Protein AF-0000000084686597 (afdb_homodimer)

Radius of gyration: 27.4 Å; Cα contacts (8 Å, |Δi|>4): 578; chains: 2; bounding box: 62×91×112 Å

Foldseek 3Di:
DPPPPPPPPPPPPPPPPPPPPLPDDDDPFQWHWQVPFDADPDPQAKEKEWEAALQDVVRLVLCVVVVVLVVPDDPRYHYYYFYAPPDDQSLLRRLLLVLCVVVVNNVVCVNVSSCCCHVVVDDQRDLQSSLVSCVVVVDHSVSSVCSSPDPVSVVSSVVSHVLCVSRVPPDPGWMDINSTIIGHCNSQVDSVSNSVVNVVVSVVVVVVD/DPPPPPPPPPPPPPPPPPPPPLPDDDDPFQWHWQVPFDADPDPQAKEKEWEAALQDVVRLVLCVVVVVLVVPDDPRYHYYYFYAPPDDQSLLRRLLLVLCVVVVNNVVCVNVSSCCCHVVVDDQRDLQSSLVSCVVVVDHSVSSVCSSPDPVSVVSSVVSHVLCVSRVPPDPRWMDINSTIIGHCNSQVDSVSNSVVNVVVSVVVVVVD

Sequence (418 aa):
MNKLLVLLSIFFISAGSSFAADVEFKEGVDYQLIKPAQPTDDSSRLEVLEIFWYGCPHCYHFEPTLDPWVASLPADVNFARLPAVFNEQWERHARAYFAADILGVLDESHGALFHAMHAEKAVINTVNQLANFYTKYGIDEALFKKTYHSFIVNTKVARAKDMVDRYGVTGVPAIVVEGKYLITGSMAKSYQNMLKIMDYLLAKERKTKMNKLLVLLSIFFISAGSSFAADVEFKEGVDYQLIKPAQPTDDSSRLEVLEIFWYGCPHCYHFEPTLDPWVASLPADVNFARLPAVFNEQWERHARAYFAADILGVLDESHGALFHAMHAEKAVINTVNQLANFYTKYGIDEALFKKTYHSFIVNTKVARAKDMVDRYGVTGVPAIVVEGKYLITGSMAKSYQNMLKIMDYLLAKERKTK

Organism: NCBI:txid1198232

Secondary structure (DSSP, 8-state):
--------------------------BTTTBEE-SSPPPPS-TTSEEEEEEE-TT-HHHHHHHHHHHHHHHT--TTEEEEEEE--SSHHHHHHHHHHHHHHHHT-HHHHHHHHHHHHHTS-----SHHHHHHHHGGGT--HHHHHHHHTSHHHHHHHHHHHHHHHHHT--BSSEEEETTTEEEEHHHHSSHHHHHHHHHHHHHHHHHH-/--------------------------BTTTBEE-SSPPPPS-TTSEEEEEEE-TT-HHHHHHHHHHHHHHHT--TTEEEEEEE--SSHHHHHHHHHHHHHHHHT-HHHHHHHHHHHHHTS-----SHHHHHHHHHTTT--HHHHHHHHTSHHHHHHHHHHHHHHHHHT--BSSEEEETTTEEEEHHHHSSHHHHHHHHHHHHHHHHHH-

Solvent-accessible surface area (backbone atoms only — not comparable to full-atom values): 23377 Å² total; per-residue (Å²): 134,82,81,76,77,76,77,76,75,77,78,77,75,74,74,71,73,71,64,69,71,75,80,76,81,43,79,78,54,42,30,34,75,26,80,69,61,42,84,64,96,51,85,90,38,44,40,37,35,39,33,30,46,76,84,37,66,64,36,52,66,36,42,80,64,45,53,62,54,60,73,64,52,55,91,55,48,44,76,50,78,41,51,42,49,52,49,70,68,37,36,54,52,33,30,48,52,47,29,28,50,74,72,69,44,33,86,75,39,53,66,49,52,32,41,38,43,65,76,65,59,44,86,67,83,43,72,67,44,46,22,57,60,42,39,82,72,74,38,50,47,68,58,43,51,51,43,40,68,27,69,68,34,51,51,50,54,52,48,33,42,51,50,43,60,60,56,64,63,57,41,55,37,26,37,33,41,56,37,33,36,35,32,39,40,49,40,29,43,41,71,68,43,39,52,51,51,51,53,50,51,52,53,55,48,55,72,72,99,135,84,81,78,80,76,76,77,76,77,78,76,76,74,75,71,73,72,67,68,72,74,79,78,81,43,80,78,55,42,30,35,75,26,78,70,61,40,83,63,95,50,85,91,38,45,42,38,34,39,33,32,46,76,84,37,66,64,37,51,67,37,43,78,64,44,50,62,53,59,73,65,53,55,90,54,49,44,74,49,77,43,51,44,48,51,48,70,68,37,36,54,53,32,30,49,51,48,29,28,50,76,73,69,44,32,86,75,40,54,67,48,53,32,41,38,42,66,77,66,59,44,85,67,83,43,71,67,46,47,22,56,59,42,40,81,73,73,38,50,47,67,59,43,51,51,43,40,68,26,70,68,34,52,52,51,52,54,47,33,42,50,48,42,58,62,54,63,64,56,42,55,38,24,38,32,42,55,37,35,35,35,32,41,39,49,40,30,41,41,71,69,44,40,52,51,51,50,51,51,50,52,52,54,47,55,71,74,98

Structure (mmCIF, N/CA/C/O backbone):
data_AF-0000000084686597-model_v1
#
loop_
_entity.id
_entity.type
_entity.pdbx_description
1 polymer 'Thiol:disulfide interchange protein'
#
loop_
_atom_site.group_PDB
_atom_site.id
_atom_site.type_symbol
_atom_site.label_atom_id
_atom_site.label_alt_id
_atom_site.label_comp_id
_atom_site.label_asym_id
_atom_site.label_entity_id
_atom_site.label_seq_id
_atom_site.pdbx_PDB_ins_code
_atom_site.Cartn_x
_atom_site.Cartn_y
_atom_site.Cartn_z
_atom_site.occupancy
_atom_site.B_iso_or_equiv
_atom_site.auth_seq_id
_atom_site.auth_comp_id
_atom_site.auth_asym_id
_atom_site.auth_atom_id
_atom_site.pdbx_PDB_model_num
ATOM 1 N N . MET A 1 1 ? 3.262 3.289 -87.188 1 33.69 1 MET A N 1
ATOM 2 C CA . MET A 1 1 ? 2.633 2.73 -86 1 33.69 1 MET A CA 1
ATOM 3 C C . MET A 1 1 ? 3.537 2.893 -84.75 1 33.69 1 MET A C 1
ATOM 5 O O . MET A 1 1 ? 4.539 2.191 -84.625 1 33.69 1 MET A O 1
ATOM 9 N N . ASN A 1 2 ? 3.752 4.156 -84.375 1 37.44 2 ASN A N 1
ATOM 10 C CA . ASN A 1 2 ? 4.547 4.637 -83.25 1 37.44 2 ASN A CA 1
ATOM 11 C C . ASN A 1 2 ? 4.07 4.043 -81.875 1 37.44 2 ASN A C 1
ATOM 13 O O . ASN A 1 2 ? 2.902 4.195 -81.562 1 37.44 2 ASN A O 1
ATOM 17 N N . LYS A 1 3 ? 4.645 2.889 -81.5 1 40.69 3 LYS A N 1
ATOM 18 C CA . LYS A 1 3 ? 4.48 2.215 -80.188 1 40.69 3 LYS A CA 1
ATOM 19 C C . LYS A 1 3 ? 4.668 3.188 -79.062 1 40.69 3 LYS A C 1
ATOM 21 O O . LYS A 1 3 ? 5.727 3.807 -78.875 1 40.69 3 LYS A O 1
ATOM 26 N N . LEU A 1 4 ? 3.6 3.859 -78.625 1 42.25 4 LEU A N 1
ATOM 27 C CA . LEU A 1 4 ? 3.527 4.656 -77.375 1 42.25 4 LEU A CA 1
ATOM 28 C C . LEU A 1 4 ? 3.932 3.824 -76.188 1 42.25 4 LEU A C 1
ATOM 30 O O . LEU A 1 4 ? 3.305 2.805 -75.875 1 42.25 4 LEU A O 1
ATOM 34 N N . LEU A 1 5 ? 5.172 3.816 -75.812 1 43.5 5 LEU A N 1
ATOM 35 C CA . LEU A 1 5 ? 5.699 3.262 -74.562 1 43.5 5 LEU A CA 1
ATOM 36 C C . LEU A 1 5 ? 5.016 3.891 -73.312 1 43.5 5 LEU A C 1
ATOM 38 O O . LEU A 1 5 ? 5.109 5.102 -73.125 1 43.5 5 LEU A O 1
ATOM 42 N N . VAL A 1 6 ? 3.83 3.455 -73 1 46.09 6 VAL A N 1
ATOM 43 C CA . VAL A 1 6 ? 3.195 3.855 -71.75 1 46.09 6 VAL A CA 1
ATOM 44 C C . VAL A 1 6 ? 4.117 3.531 -70.562 1 46.09 6 VAL A C 1
ATOM 46 O O . VAL A 1 6 ? 4.48 2.371 -70.375 1 46.09 6 VAL A O 1
ATOM 49 N N . LEU A 1 7 ? 4.953 4.465 -70.188 1 45.5 7 LEU A N 1
ATOM 50 C CA . LEU A 1 7 ? 5.715 4.387 -68.938 1 45.5 7 LEU A CA 1
ATOM 51 C C . LEU A 1 7 ? 4.785 4.258 -67.75 1 45.5 7 LEU A C 1
ATOM 53 O O . LEU A 1 7 ? 4.004 5.172 -67.5 1 45.5 7 LEU A O 1
ATOM 57 N N . LEU A 1 8 ? 4.289 3.07 -67.438 1 46 8 LEU A N 1
ATOM 58 C CA . LEU A 1 8 ? 3.607 2.805 -66.188 1 46 8 LEU A CA 1
ATOM 59 C C . LEU A 1 8 ? 4.488 3.186 -65 1 46 8 LEU A C 1
ATOM 61 O O . LEU A 1 8 ? 5.555 2.602 -64.812 1 46 8 LEU A O 1
ATOM 65 N N . SER A 1 9 ? 4.395 4.434 -64.562 1 48.34 9 SER A N 1
ATOM 66 C CA . SER A 1 9 ? 5.031 4.82 -63.312 1 48.34 9 SER A CA 1
ATOM 67 C C . SER A 1 9 ? 4.457 4.035 -62.156 1 48.34 9 SER A C 1
ATOM 69 O O . SER A 1 9 ? 3.252 4.086 -61.875 1 48.34 9 SER A O 1
ATOM 71 N N . ILE A 1 10 ? 5.039 2.949 -61.844 1 49.5 10 ILE A N 1
ATOM 72 C CA . ILE A 1 10 ? 4.746 2.248 -60.594 1 49.5 10 ILE A CA 1
ATOM 73 C C . ILE A 1 10 ? 5.004 3.178 -59.406 1 49.5 10 ILE A C 1
ATOM 75 O O . ILE A 1 10 ? 6.133 3.615 -59.188 1 49.5 10 ILE A O 1
ATOM 79 N N . PHE A 1 11 ? 3.994 3.928 -58.969 1 51.31 11 PHE A N 1
ATOM 80 C CA . PHE A 1 11 ? 4.043 4.625 -57.688 1 51.31 11 PHE A CA 1
ATOM 81 C C . PHE A 1 11 ? 4.297 3.65 -56.562 1 51.31 11 PHE A C 1
ATOM 83 O O . PHE A 1 11 ? 3.467 2.781 -56.281 1 51.31 11 PHE A O 1
ATOM 90 N N . PHE A 1 12 ? 5.574 3.467 -56.219 1 47.16 12 PHE A N 1
ATOM 91 C CA . PHE A 1 12 ? 5.922 2.795 -54.969 1 47.16 12 PHE A CA 1
ATOM 92 C C . PHE A 1 12 ? 5.367 3.555 -53.781 1 47.16 12 PHE A C 1
ATOM 94 O O . PHE A 1 12 ? 5.82 4.66 -53.469 1 47.16 12 PHE A O 1
ATOM 101 N N . ILE A 1 13 ? 4.152 3.332 -53.469 1 50.44 13 ILE A N 1
ATOM 102 C CA . ILE A 1 13 ? 3.689 3.764 -52.156 1 50.44 13 ILE A CA 1
ATOM 103 C C . ILE A 1 13 ? 4.598 3.18 -51.062 1 50.44 13 ILE A C 1
ATOM 105 O O . ILE A 1 13 ? 4.676 1.96 -50.906 1 50.44 13 ILE A O 1
ATOM 109 N N . SER A 1 14 ? 5.648 3.908 -50.688 1 46.91 14 SER A N 1
ATOM 110 C CA . SER A 1 14 ? 6.406 3.564 -49.5 1 46.91 14 SER A CA 1
ATOM 111 C C . SER A 1 14 ? 5.496 3.412 -48.281 1 46.91 14 SER A C 1
ATOM 113 O O . SER A 1 14 ? 4.738 4.328 -47.938 1 46.91 14 SER A O 1
ATOM 115 N N . ALA A 1 15 ? 5.098 2.223 -48 1 47.72 15 ALA A N 1
ATOM 116 C CA . ALA A 1 15 ? 4.516 1.953 -46.688 1 47.72 15 ALA A CA 1
ATOM 117 C C . ALA A 1 15 ? 5.367 2.566 -45.594 1 47.72 15 ALA A C 1
ATOM 119 O O . ALA A 1 15 ? 6.531 2.201 -45.406 1 47.72 15 ALA A O 1
ATOM 120 N N . GLY A 1 16 ? 5.176 3.842 -45.312 1 44.22 16 GLY A N 1
ATOM 121 C CA . GLY A 1 16 ? 5.773 4.34 -44.094 1 44.22 16 GLY A CA 1
ATOM 122 C C . GLY A 1 16 ? 5.703 3.348 -42.938 1 44.22 16 GLY A C 1
ATOM 123 O O . GLY A 1 16 ? 4.621 2.867 -42.594 1 44.22 16 GLY A O 1
ATOM 124 N N . SER A 1 17 ? 6.715 2.658 -42.688 1 42.34 17 SER A N 1
ATOM 125 C CA . SER A 1 17 ? 6.832 1.947 -41.406 1 42.34 17 SER A CA 1
ATOM 126 C C . SER A 1 17 ? 6.418 2.834 -40.25 1 42.34 17 SER A C 1
ATOM 128 O O . SER A 1 17 ? 7.016 3.887 -40 1 42.34 17 SER A O 1
ATOM 130 N N . SER A 1 18 ? 5.191 2.848 -40 1 45.47 18 SER A N 1
ATOM 131 C CA . SER A 1 18 ? 4.879 3.408 -38.688 1 45.47 18 SER A CA 1
ATOM 132 C C . SER A 1 18 ? 5.828 2.881 -37.625 1 45.47 18 SER A C 1
ATOM 134 O O . SER A 1 18 ? 5.758 1.71 -37.25 1 45.47 18 SER A O 1
ATOM 136 N N . PHE A 1 19 ? 6.957 3.398 -37.625 1 39.31 19 PHE A N 1
ATOM 137 C CA . PHE A 1 19 ? 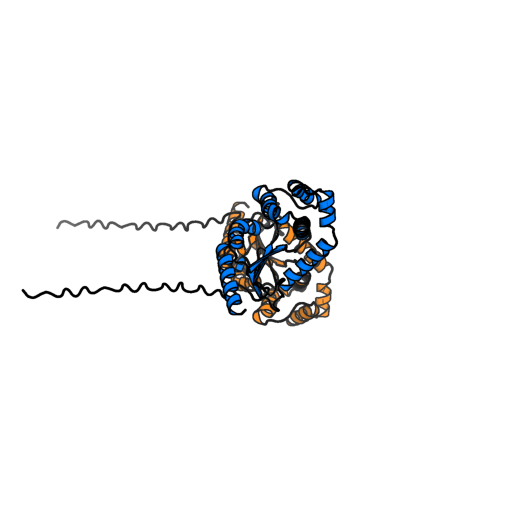7.656 3.148 -36.375 1 39.31 19 PHE A CA 1
ATOM 138 C C . PHE A 1 19 ? 6.715 3.316 -35.188 1 39.31 19 PHE A C 1
ATOM 140 O O . PHE A 1 19 ? 6.16 4.398 -34.969 1 39.31 19 PHE A O 1
ATOM 147 N N . ALA A 1 20 ? 5.973 2.303 -35 1 41.94 20 ALA A N 1
ATOM 148 C CA . ALA A 1 20 ? 5.398 2.387 -33.656 1 41.94 20 ALA A CA 1
ATOM 149 C C . ALA A 1 20 ? 6.328 3.143 -32.719 1 41.94 20 ALA A C 1
ATOM 151 O O . ALA A 1 20 ? 7.508 2.811 -32.594 1 41.94 20 ALA A O 1
ATOM 152 N N . ALA A 1 21 ? 6.273 4.352 -32.625 1 44.41 21 ALA A N 1
ATOM 153 C CA . ALA A 1 21 ? 7.031 5.113 -31.625 1 44.41 21 ALA A CA 1
ATOM 154 C C . ALA A 1 21 ? 7.191 4.32 -30.328 1 44.41 21 ALA A C 1
ATOM 156 O O . ALA A 1 21 ? 6.203 3.85 -29.75 1 44.41 21 ALA A O 1
ATOM 157 N N . ASP A 1 22 ? 8.227 3.465 -30.109 1 50.06 22 ASP A N 1
ATOM 158 C CA . ASP A 1 22 ? 8.555 2.74 -28.891 1 50.06 22 ASP A CA 1
ATOM 159 C C . ASP A 1 22 ? 8.109 3.521 -27.656 1 50.06 22 ASP A C 1
ATOM 161 O O . ASP A 1 22 ? 8.562 4.645 -27.422 1 50.06 22 ASP A O 1
ATOM 165 N N . VAL A 1 23 ? 6.957 3.439 -27.188 1 61.41 23 VAL A N 1
ATOM 166 C CA . VAL A 1 23 ? 6.559 4.094 -25.953 1 61.41 23 VAL A CA 1
ATOM 167 C C . VAL A 1 23 ? 7.68 3.979 -24.922 1 61.41 23 VAL A C 1
ATOM 169 O O . VAL A 1 23 ? 8.148 2.875 -24.625 1 61.41 23 VAL A O 1
ATOM 172 N N . GLU A 1 24 ? 8.477 4.914 -24.672 1 82.94 24 GLU A N 1
ATOM 173 C CA . GLU A 1 24 ? 9.578 4.875 -23.719 1 82.94 24 GLU A CA 1
ATOM 174 C C . GLU A 1 24 ? 9.078 5.148 -22.297 1 82.94 24 GLU A C 1
ATOM 176 O O . GLU A 1 24 ? 8.727 6.281 -21.969 1 82.94 24 GLU A O 1
ATOM 181 N N . PHE A 1 25 ? 8.883 4.035 -21.562 1 94.25 25 PHE A N 1
ATOM 182 C CA . PHE A 1 25 ? 8.57 4.145 -20.141 1 94.25 25 PHE A CA 1
ATOM 183 C C . PHE A 1 25 ? 9.766 4.676 -19.359 1 94.25 25 PHE A C 1
ATOM 185 O O . PHE A 1 25 ? 10.906 4.309 -19.641 1 94.25 25 PHE A O 1
ATOM 192 N N . LYS A 1 26 ? 9.438 5.582 -18.422 1 94.12 26 LYS A N 1
ATOM 193 C CA . LYS A 1 26 ? 10.492 6.316 -17.734 1 94.12 26 LYS A CA 1
ATOM 194 C C . LYS A 1 26 ? 10.586 5.895 -16.281 1 94.12 26 LYS A C 1
ATOM 196 O O . LYS A 1 26 ? 9.57 5.699 -15.609 1 94.12 26 LYS A O 1
ATOM 201 N N . GLU A 1 27 ? 11.844 5.777 -15.781 1 93.44 27 GLU A N 1
ATOM 202 C CA . GLU A 1 27 ? 12.117 5.566 -14.359 1 93.44 27 GLU A CA 1
ATOM 203 C C . GLU A 1 27 ? 11.586 6.723 -13.516 1 93.44 27 GLU A C 1
ATOM 205 O O . GLU A 1 27 ? 11.727 7.891 -13.891 1 93.44 27 GLU A O 1
ATOM 210 N N . GLY A 1 28 ? 11.023 6.391 -12.375 1 87.31 28 GLY A N 1
ATOM 211 C CA . GLY A 1 28 ? 10.5 7.418 -11.492 1 87.31 28 GLY A CA 1
ATOM 212 C C . GLY A 1 28 ? 9.094 7.855 -11.844 1 87.31 28 GLY A C 1
ATOM 213 O O . GLY A 1 28 ? 8.422 8.516 -11.047 1 87.31 28 GLY A O 1
ATOM 214 N N . VAL A 1 29 ? 8.68 7.48 -13.023 1 87.62 29 VAL A N 1
ATOM 215 C CA . VAL A 1 29 ? 7.34 7.84 -13.477 1 87.62 29 VAL A CA 1
ATOM 216 C C . VAL A 1 29 ? 6.496 6.582 -13.664 1 87.62 29 VAL A C 1
ATOM 218 O O . VAL A 1 29 ? 5.48 6.402 -12.992 1 87.62 29 VAL A O 1
ATOM 221 N N . ASP A 1 30 ? 7.008 5.691 -14.484 1 93.56 30 ASP A N 1
ATOM 222 C CA . ASP A 1 30 ? 6.262 4.492 -14.852 1 93.56 30 ASP A CA 1
ATOM 223 C C . ASP A 1 30 ? 6.711 3.293 -14.023 1 93.56 30 ASP A C 1
ATOM 225 O O . ASP A 1 30 ? 5.969 2.314 -13.883 1 93.56 30 ASP A O 1
ATOM 229 N N . TYR A 1 31 ? 7.922 3.385 -13.602 1 96 31 TYR A N 1
ATOM 230 C CA . TYR A 1 31 ? 8.508 2.385 -12.711 1 96 31 TYR A CA 1
ATOM 231 C C . TYR A 1 31 ? 9.625 2.988 -11.875 1 96 31 TYR A C 1
ATOM 233 O O . TYR A 1 31 ? 10.102 4.09 -12.164 1 96 31 TYR A O 1
ATOM 241 N N . GLN A 1 32 ? 10.008 2.248 -10.797 1 95.25 32 GLN A N 1
ATOM 242 C CA . GLN A 1 32 ? 11.133 2.645 -9.953 1 95.25 32 GLN A CA 1
ATOM 243 C C . GLN A 1 32 ? 12.188 1.548 -9.891 1 95.25 32 GLN A C 1
ATOM 245 O O . GLN A 1 32 ? 11.859 0.359 -9.898 1 95.25 32 GLN A O 1
ATOM 250 N N . LEU A 1 33 ? 13.383 1.969 -9.711 1 96.25 33 LEU A N 1
ATOM 251 C CA . LEU A 1 33 ? 14.453 1 -9.5 1 96.25 33 LEU A CA 1
ATOM 252 C C . LEU A 1 33 ? 14.5 0.552 -8.047 1 96.25 33 LEU A C 1
ATOM 254 O O . LEU A 1 33 ? 14.312 1.363 -7.137 1 96.25 33 LEU A O 1
ATOM 258 N N . ILE A 1 34 ? 14.672 -0.647 -7.887 1 96.56 34 ILE A N 1
ATOM 259 C CA . ILE A 1 34 ? 14.93 -1.209 -6.562 1 96.56 34 ILE A CA 1
ATOM 260 C C . ILE A 1 34 ? 16.422 -1.167 -6.262 1 96.56 34 ILE A C 1
ATOM 262 O O . ILE A 1 34 ? 17.234 -1.748 -6.996 1 96.56 34 ILE A O 1
ATOM 266 N N . LYS A 1 35 ? 16.812 -0.508 -5.238 1 92.06 35 LYS A N 1
ATOM 267 C CA . LYS A 1 35 ? 18.219 -0.368 -4.875 1 92.06 35 LYS A CA 1
ATOM 268 C C . LYS A 1 35 ? 18.453 -0.817 -3.438 1 92.06 35 LYS A C 1
ATOM 270 O O . LYS A 1 35 ? 17.906 -0.247 -2.5 1 92.06 35 LYS A O 1
ATOM 275 N N . PRO A 1 36 ? 19.281 -1.781 -3.195 1 95.19 36 PRO A N 1
ATOM 276 C CA . PRO A 1 36 ? 19.922 -2.586 -4.23 1 95.19 36 PRO A CA 1
ATOM 277 C C . PRO A 1 36 ? 18.969 -3.574 -4.898 1 95.19 36 PRO A C 1
ATOM 279 O O . PRO A 1 36 ? 17.984 -3.992 -4.289 1 95.19 36 PRO A O 1
ATOM 282 N N . ALA A 1 37 ? 19.297 -3.887 -6.152 1 96.5 37 ALA A N 1
ATOM 283 C CA . ALA A 1 37 ? 18.531 -4.945 -6.809 1 96.5 37 ALA A CA 1
ATOM 284 C C . ALA A 1 37 ? 18.531 -6.219 -5.969 1 96.5 37 ALA A C 1
ATOM 286 O O . ALA A 1 37 ? 19.469 -6.484 -5.227 1 96.5 37 ALA A O 1
ATOM 287 N N . GLN A 1 38 ? 17.469 -6.895 -6.059 1 97.06 38 GLN A N 1
ATOM 288 C CA . GLN A 1 38 ? 17.312 -8.125 -5.297 1 97.06 38 GLN A CA 1
ATOM 289 C C . GLN A 1 38 ? 17.484 -9.352 -6.188 1 97.06 38 GLN A C 1
ATOM 291 O O . GLN A 1 38 ? 17.156 -9.32 -7.371 1 97.06 38 GLN A O 1
ATOM 296 N N . PRO A 1 39 ? 17.969 -10.406 -5.598 1 95.38 39 PRO A N 1
ATOM 297 C CA . PRO A 1 39 ? 18.141 -11.625 -6.395 1 95.38 39 PRO A CA 1
ATOM 298 C C . PRO A 1 39 ? 16.812 -12.266 -6.797 1 95.38 39 PRO A C 1
ATOM 300 O O . PRO A 1 39 ? 15.812 -12.086 -6.105 1 95.38 39 PRO A O 1
ATOM 303 N N . THR A 1 40 ? 16.906 -12.945 -7.953 1 95.56 40 THR A N 1
ATOM 304 C CA . THR A 1 40 ? 15.742 -13.711 -8.398 1 95.56 40 THR A CA 1
ATOM 305 C C . THR A 1 40 ? 15.906 -15.188 -8.055 1 95.56 40 THR A C 1
ATOM 307 O O . THR A 1 40 ? 16.984 -15.625 -7.668 1 95.56 40 THR A O 1
ATOM 310 N N . ASP A 1 41 ? 14.82 -15.93 -8.125 1 92.19 41 ASP A N 1
ATOM 311 C CA . ASP A 1 41 ? 14.836 -17.344 -7.746 1 92.19 41 ASP A CA 1
ATOM 312 C C . ASP A 1 41 ? 15.641 -18.172 -8.742 1 92.19 41 ASP A C 1
ATOM 314 O O . ASP A 1 41 ? 16.281 -19.141 -8.367 1 92.19 41 ASP A O 1
ATOM 318 N N . ASP A 1 42 ? 15.531 -17.844 -10.039 1 92 42 ASP A N 1
ATOM 319 C CA . ASP A 1 42 ? 16.188 -18.547 -11.141 1 92 42 ASP A CA 1
ATOM 320 C C . ASP A 1 42 ? 16.875 -17.547 -12.086 1 92 42 ASP A C 1
ATOM 322 O O . ASP A 1 42 ? 16.219 -16.953 -12.938 1 92 42 ASP A O 1
ATOM 326 N N . SER A 1 43 ? 18.188 -17.469 -12.016 1 90 43 SER A N 1
ATOM 327 C CA . SER A 1 43 ? 18.922 -16.453 -12.758 1 90 43 SER A CA 1
ATOM 328 C C . SER A 1 43 ? 18.984 -16.797 -14.242 1 90 43 SER A C 1
ATOM 330 O O . SER A 1 43 ? 19.344 -15.945 -15.062 1 90 43 SER A O 1
ATOM 332 N N . SER A 1 44 ? 18.594 -18.016 -14.586 1 92.94 44 SER A N 1
ATOM 333 C CA . SER A 1 44 ? 18.625 -18.406 -15.992 1 92.94 44 SER A CA 1
ATOM 334 C C . SER A 1 44 ? 17.375 -17.938 -16.734 1 92.94 44 SER A C 1
ATOM 336 O O . SER A 1 44 ? 17.312 -17.984 -17.953 1 92.94 44 SER A O 1
ATOM 338 N N . ARG A 1 45 ? 16.359 -17.5 -16.016 1 96.19 45 ARG A N 1
ATOM 339 C CA . ARG A 1 45 ? 15.109 -16.984 -16.578 1 96.19 45 ARG A CA 1
ATOM 340 C C . ARG A 1 45 ? 14.836 -15.57 -16.094 1 96.19 45 ARG A C 1
ATOM 342 O O . ARG A 1 45 ? 15.453 -15.109 -15.125 1 96.19 45 ARG A O 1
ATOM 349 N N . LEU A 1 46 ? 13.953 -14.883 -16.828 1 97.75 46 LEU A N 1
ATOM 350 C CA . LEU A 1 46 ? 13.445 -13.602 -16.344 1 97.75 46 LEU A CA 1
ATOM 351 C C . LEU A 1 46 ? 12.312 -13.812 -15.352 1 97.75 46 LEU A C 1
ATOM 353 O O . LEU A 1 46 ? 11.516 -14.742 -15.5 1 97.75 46 LEU A O 1
ATOM 357 N N . GLU A 1 47 ? 12.281 -12.961 -14.344 1 98.38 47 GLU A N 1
ATOM 358 C CA . GLU A 1 47 ? 11.281 -13.141 -13.297 1 98.38 47 GLU A CA 1
ATOM 359 C C . GLU A 1 47 ? 10.336 -11.945 -13.234 1 98.38 47 GLU A C 1
ATOM 361 O O . GLU A 1 47 ? 10.773 -10.797 -13.297 1 98.38 47 GLU A O 1
ATOM 366 N N . VAL A 1 48 ? 9.117 -12.203 -13.195 1 98.75 48 VAL A N 1
ATOM 367 C CA . VAL A 1 48 ? 8.07 -11.234 -12.867 1 98.75 48 VAL A CA 1
ATOM 368 C C . VAL A 1 48 ? 7.32 -11.688 -11.617 1 98.75 48 VAL A C 1
ATOM 370 O O . VAL A 1 48 ? 6.828 -12.812 -11.555 1 98.75 48 VAL A O 1
ATOM 373 N N . LEU A 1 49 ? 7.27 -10.828 -10.656 1 98.75 49 LEU A N 1
ATOM 374 C CA . LEU A 1 49 ? 6.625 -11.125 -9.375 1 98.75 49 LEU A CA 1
ATOM 375 C C . LEU A 1 49 ? 5.457 -10.18 -9.125 1 98.75 49 LEU A C 1
ATOM 377 O O . LEU A 1 49 ? 5.637 -8.953 -9.109 1 98.75 49 LEU A O 1
ATOM 381 N N . GLU A 1 50 ? 4.273 -10.695 -9 1 98.81 50 GLU A N 1
ATOM 382 C CA . GLU A 1 50 ? 3.133 -9.898 -8.555 1 98.81 50 GLU A CA 1
ATOM 383 C C . GLU A 1 50 ? 3.047 -9.859 -7.031 1 98.81 50 GLU A C 1
ATOM 385 O O . GLU A 1 50 ? 3.033 -10.906 -6.379 1 98.81 50 GLU A O 1
ATOM 390 N N . ILE A 1 51 ? 3.004 -8.742 -6.457 1 98.75 51 ILE A N 1
ATOM 391 C CA . ILE A 1 51 ? 2.715 -8.555 -5.039 1 98.75 51 ILE A CA 1
ATOM 392 C C . ILE A 1 51 ? 1.237 -8.211 -4.855 1 98.75 51 ILE A C 1
ATOM 394 O O . ILE A 1 51 ? 0.726 -7.285 -5.488 1 98.75 51 ILE A O 1
ATOM 398 N N . PHE A 1 52 ? 0.553 -8.961 -3.984 1 98.56 52 PHE A N 1
ATOM 399 C CA . PHE A 1 52 ? -0.899 -8.852 -3.908 1 98.56 52 PHE A CA 1
ATOM 400 C C . PHE A 1 52 ? -1.392 -9.141 -2.496 1 98.56 52 PHE A C 1
ATOM 402 O O . PHE A 1 52 ? -0.602 -9.5 -1.619 1 98.56 52 PHE A O 1
ATOM 409 N N . TRP A 1 53 ? -2.607 -8.898 -2.258 1 98.25 53 TRP A N 1
ATOM 410 C CA . TRP A 1 53 ? -3.377 -9.328 -1.096 1 98.25 53 TRP A CA 1
ATOM 411 C C . TRP A 1 53 ? -4.789 -9.734 -1.499 1 98.25 53 TRP A C 1
ATOM 413 O O . TRP A 1 53 ? -5.43 -9.062 -2.307 1 98.25 53 TRP A O 1
ATOM 423 N N . TYR A 1 54 ? -5.289 -10.82 -0.917 1 98.25 54 TYR A N 1
ATOM 424 C CA . TYR A 1 54 ? -6.57 -11.375 -1.345 1 98.25 54 TYR A CA 1
ATOM 425 C C . TYR A 1 54 ? -7.711 -10.406 -1.045 1 98.25 54 TYR A C 1
ATOM 427 O O . TYR A 1 54 ? -8.742 -10.422 -1.725 1 98.25 54 TYR A O 1
ATOM 435 N N . GLY A 1 55 ? -7.57 -9.609 -0.096 1 95.19 55 GLY A N 1
ATOM 436 C CA . GLY A 1 55 ? -8.641 -8.695 0.259 1 95.19 55 GLY A CA 1
ATOM 437 C C . GLY A 1 55 ? -8.648 -7.434 -0.588 1 95.19 55 GLY A C 1
ATOM 438 O O . GLY A 1 55 ? -9.547 -6.598 -0.457 1 95.19 55 GLY A O 1
ATOM 439 N N . CYS A 1 56 ? -7.777 -7.254 -1.444 1 94.44 56 CYS A N 1
ATOM 440 C CA . CYS A 1 56 ? -7.66 -6.027 -2.225 1 94.44 56 CYS A CA 1
ATOM 441 C C . CYS A 1 56 ? -8.539 -6.086 -3.469 1 94.44 56 CYS A C 1
ATOM 443 O O . CYS A 1 56 ? -8.312 -6.91 -4.355 1 94.44 56 CYS A O 1
ATOM 445 N N . PRO A 1 57 ? -9.477 -5.195 -3.607 1 92.06 57 PRO A N 1
ATOM 446 C CA . PRO A 1 57 ? -10.359 -5.234 -4.773 1 92.06 57 PRO A CA 1
ATOM 447 C C . PRO A 1 57 ? -9.617 -4.996 -6.086 1 92.06 57 PRO A C 1
ATOM 449 O O . PRO A 1 57 ? -9.961 -5.594 -7.113 1 92.06 57 PRO A O 1
ATOM 452 N N . HIS A 1 58 ? -8.633 -4.148 -6.062 1 92.38 58 HIS A N 1
ATOM 453 C CA . HIS A 1 58 ? -7.875 -3.863 -7.277 1 92.38 58 HIS A CA 1
ATOM 454 C C . HIS A 1 58 ? -7.047 -5.07 -7.703 1 92.38 58 HIS A C 1
ATOM 456 O O . HIS A 1 58 ? -6.816 -5.281 -8.898 1 92.38 58 HIS A O 1
ATOM 462 N N . CYS A 1 59 ? -6.504 -5.812 -6.727 1 96.88 59 CYS A N 1
ATOM 463 C CA . CYS A 1 59 ? -5.828 -7.062 -7.055 1 96.88 59 CYS A CA 1
ATOM 464 C C . CYS A 1 59 ? -6.785 -8.039 -7.73 1 96.88 59 CYS A C 1
ATOM 466 O O . CYS A 1 59 ? -6.422 -8.688 -8.711 1 96.88 59 CYS A O 1
ATOM 468 N N . TYR A 1 60 ? -7.98 -8.07 -7.227 1 96.69 60 TYR A N 1
ATOM 469 C CA . TYR A 1 60 ? -9.008 -8.93 -7.809 1 96.69 60 TYR A CA 1
ATOM 470 C C . TYR A 1 60 ? -9.328 -8.508 -9.234 1 96.69 60 TYR A C 1
ATOM 472 O O . TYR A 1 60 ? -9.383 -9.344 -10.141 1 96.69 60 TYR A O 1
ATOM 480 N N . HIS A 1 61 ? -9.469 -7.238 -9.422 1 93.88 61 HIS A N 1
ATOM 481 C CA . HIS A 1 61 ? -9.891 -6.742 -10.727 1 93.88 61 HIS A CA 1
ATOM 482 C C . HIS A 1 61 ? -8.75 -6.777 -11.734 1 93.88 61 HIS A C 1
ATOM 484 O O . HIS A 1 61 ? -8.969 -6.645 -12.938 1 93.88 61 HIS A O 1
ATOM 490 N N . PHE A 1 62 ? -7.586 -6.953 -11.266 1 96.56 62 PHE A N 1
ATOM 491 C CA . PHE A 1 62 ? -6.426 -7.059 -12.141 1 96.56 62 PHE A CA 1
ATOM 492 C C . PHE A 1 62 ? -6.324 -8.453 -12.742 1 96.56 62 PHE A C 1
ATOM 494 O O . PHE A 1 62 ? -5.734 -8.633 -13.812 1 96.56 62 PHE A O 1
ATOM 501 N N . GLU A 1 63 ? -6.91 -9.484 -12.07 1 97.56 63 GLU A N 1
ATOM 502 C CA . GLU A 1 63 ? -6.73 -10.891 -12.422 1 97.56 63 GLU A CA 1
ATOM 503 C C . GLU A 1 63 ? -7.145 -11.156 -13.867 1 97.56 63 GLU A C 1
ATOM 505 O O . GLU A 1 63 ? -6.406 -11.781 -14.625 1 97.56 63 GLU A O 1
ATOM 510 N N . PRO A 1 64 ? -8.297 -10.602 -14.273 1 97.38 64 PRO A N 1
ATOM 511 C CA . PRO A 1 64 ? -8.734 -10.914 -15.641 1 97.38 64 PRO A CA 1
ATOM 512 C C . PRO A 1 64 ? -7.797 -10.344 -16.703 1 97.38 64 PRO A C 1
ATOM 514 O O . PRO A 1 64 ? -7.742 -10.852 -17.828 1 97.38 64 PRO A O 1
ATOM 517 N N . THR A 1 65 ? -7.113 -9.289 -16.406 1 97.75 65 THR A N 1
ATOM 518 C CA . THR A 1 65 ? -6.125 -8.703 -17.297 1 97.75 65 THR A CA 1
ATOM 519 C C . THR A 1 65 ? -4.801 -9.461 -17.203 1 97.75 65 THR A C 1
ATOM 521 O O . THR A 1 65 ? -4.156 -9.727 -18.219 1 97.75 65 THR A O 1
ATOM 524 N N . LEU A 1 66 ? -4.449 -9.859 -16.062 1 98.31 66 LEU A N 1
ATOM 525 C CA . LEU A 1 66 ? -3.145 -10.461 -15.781 1 98.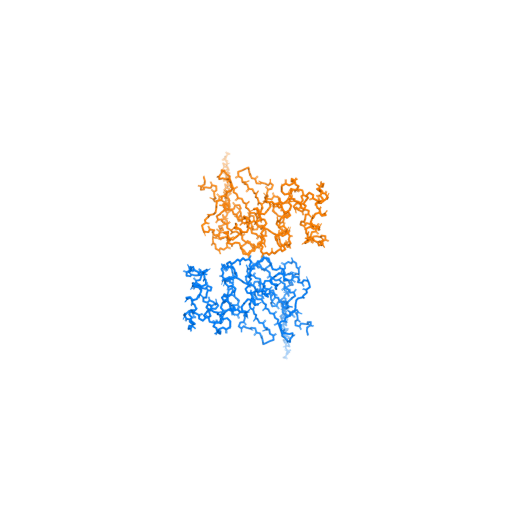31 66 LEU A CA 1
ATOM 526 C C . LEU A 1 66 ? -3.096 -11.906 -16.25 1 98.31 66 LEU A C 1
ATOM 528 O O . LEU A 1 66 ? -2.088 -12.344 -16.812 1 98.31 66 LEU A O 1
ATOM 532 N N . ASP A 1 67 ? -4.145 -12.625 -16.062 1 97.81 67 ASP A N 1
ATOM 533 C CA . ASP A 1 67 ? -4.145 -14.07 -16.281 1 97.81 67 ASP A CA 1
ATOM 534 C C . ASP A 1 67 ? -3.834 -14.414 -17.734 1 97.81 67 ASP A C 1
ATOM 536 O O . ASP A 1 67 ? -2.969 -15.242 -18.016 1 97.81 67 ASP A O 1
ATOM 540 N N . PRO A 1 68 ? -4.508 -13.75 -18.703 1 98.06 68 PRO A N 1
ATOM 541 C CA . PRO A 1 68 ? -4.152 -14.055 -20.094 1 98.06 68 PRO A CA 1
ATOM 542 C C . PRO A 1 68 ? -2.709 -13.672 -20.422 1 98.06 68 PRO A C 1
ATOM 544 O O . PRO A 1 68 ? -2.062 -14.344 -21.234 1 98.06 68 PRO A O 1
ATOM 547 N N . TRP A 1 69 ? -2.223 -12.602 -19.859 1 98.56 69 TRP A N 1
ATOM 548 C CA . TRP A 1 69 ? -0.838 -12.188 -20.078 1 98.56 69 TRP A CA 1
ATOM 549 C C . TRP A 1 69 ? 0.126 -13.258 -19.547 1 98.56 69 TRP A C 1
ATOM 551 O O . TRP A 1 69 ? 1.072 -13.633 -20.25 1 98.56 69 TRP A O 1
ATOM 561 N N . VAL A 1 70 ? -0.143 -13.789 -18.391 1 98.44 70 VAL A N 1
ATOM 562 C CA . VAL A 1 70 ? 0.696 -14.82 -17.781 1 98.44 70 VAL A CA 1
ATOM 563 C C . VAL A 1 70 ? 0.704 -16.062 -18.672 1 98.44 70 VAL A C 1
ATOM 565 O O . VAL A 1 70 ? 1.757 -16.656 -18.906 1 98.44 70 VAL A O 1
ATOM 568 N N . ALA A 1 71 ? -0.437 -16.438 -19.156 1 97.56 71 ALA A N 1
ATOM 569 C CA . ALA A 1 71 ? -0.579 -17.625 -20 1 97.56 71 ALA A CA 1
ATOM 570 C C . ALA A 1 71 ? 0.206 -17.469 -21.312 1 97.56 71 ALA A C 1
ATOM 572 O O . ALA A 1 71 ? 0.567 -18.453 -21.938 1 97.56 71 ALA A O 1
ATOM 573 N N . SER A 1 72 ? 0.458 -16.234 -21.703 1 97.81 72 SER A N 1
ATOM 574 C CA . SER A 1 72 ? 1.104 -15.969 -22.984 1 97.81 72 SER A CA 1
ATOM 575 C C . SER A 1 72 ? 2.617 -15.867 -22.828 1 97.81 72 SER A C 1
ATOM 577 O O . SER A 1 72 ? 3.34 -15.734 -23.812 1 97.81 72 SER A O 1
ATOM 579 N N . LEU A 1 73 ? 3.098 -15.961 -21.609 1 97.88 73 LEU A N 1
ATOM 580 C CA . LEU A 1 73 ? 4.516 -15.727 -21.359 1 97.88 73 LEU A CA 1
ATOM 581 C C . LEU A 1 73 ? 5.371 -16.812 -21.984 1 97.88 73 LEU A C 1
ATOM 583 O O . LEU A 1 73 ? 5.023 -18 -21.938 1 97.88 73 LEU A O 1
ATOM 587 N N . PRO A 1 74 ? 6.438 -16.375 -22.625 1 96.62 74 PRO A N 1
ATOM 588 C CA . PRO A 1 74 ? 7.375 -17.391 -23.125 1 96.62 74 PRO A CA 1
ATOM 589 C C . PRO A 1 74 ? 8.062 -18.172 -22.016 1 96.62 74 PRO A C 1
ATOM 591 O O . PRO A 1 74 ? 7.977 -17.781 -20.844 1 96.62 74 PRO A O 1
ATOM 594 N N . ALA A 1 75 ? 8.742 -19.203 -22.359 1 95.44 75 ALA A N 1
ATOM 595 C CA . ALA A 1 75 ? 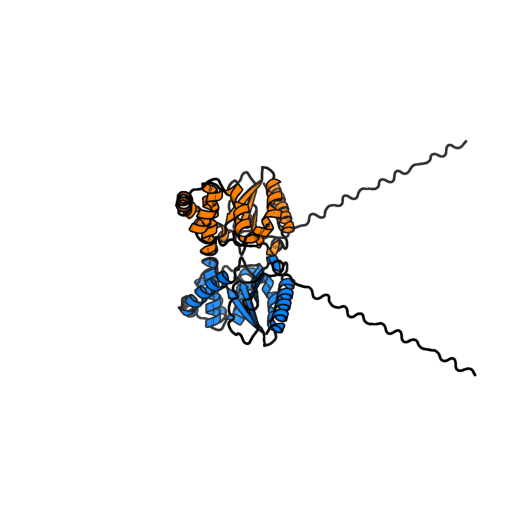9.312 -20.141 -21.406 1 95.44 75 ALA A CA 1
ATOM 596 C C . ALA A 1 75 ? 10.445 -19.5 -20.609 1 95.44 75 ALA A C 1
ATOM 598 O O . ALA A 1 75 ? 10.789 -19.953 -19.516 1 95.44 75 ALA A O 1
ATOM 599 N N . ASP A 1 76 ? 11.016 -18.438 -21.109 1 96.06 76 ASP A N 1
ATOM 600 C CA . ASP A 1 76 ? 12.164 -17.844 -20.438 1 96.06 76 ASP A CA 1
ATOM 601 C C . ASP A 1 76 ? 11.727 -16.844 -19.375 1 96.06 76 ASP A C 1
ATOM 603 O O . ASP A 1 76 ? 12.555 -16.219 -18.719 1 96.06 76 ASP A O 1
ATOM 607 N N . VAL A 1 77 ? 10.453 -16.703 -19.188 1 98.19 77 VAL A N 1
ATOM 608 C CA . VAL A 1 77 ? 9.938 -15.805 -18.172 1 98.19 77 VAL A CA 1
ATOM 609 C C . VAL A 1 77 ? 9.234 -16.594 -17.078 1 98.19 77 VAL A C 1
ATOM 611 O O . VAL A 1 77 ? 8.312 -17.375 -17.359 1 98.19 77 VAL A O 1
ATOM 614 N N . ASN A 1 78 ? 9.688 -16.469 -15.891 1 97.69 78 ASN A N 1
ATOM 615 C CA . ASN A 1 78 ? 9.031 -17.031 -14.711 1 97.69 78 ASN A CA 1
ATOM 616 C C . ASN A 1 78 ? 8.109 -16.016 -14.047 1 97.69 78 ASN A C 1
ATOM 618 O O . ASN A 1 78 ? 8.539 -14.922 -13.672 1 97.69 78 ASN A O 1
ATOM 622 N N . PHE A 1 79 ? 6.934 -16.359 -13.953 1 98.31 79 PHE A N 1
ATOM 623 C CA . PHE A 1 79 ? 5.965 -15.555 -13.227 1 98.31 79 PHE A CA 1
ATOM 624 C C . PHE A 1 79 ? 5.656 -16.172 -11.867 1 98.31 79 PHE A C 1
ATOM 626 O O . PHE A 1 79 ? 5.465 -17.375 -11.758 1 98.31 79 PHE A O 1
ATOM 633 N N . ALA A 1 80 ? 5.629 -15.391 -10.859 1 97.81 80 ALA A N 1
ATOM 634 C CA . ALA A 1 80 ? 5.273 -15.836 -9.516 1 97.81 80 ALA A CA 1
ATOM 635 C C . ALA A 1 80 ? 4.449 -14.773 -8.789 1 97.81 80 ALA A C 1
ATOM 637 O O . ALA A 1 80 ? 4.316 -13.648 -9.273 1 97.81 80 ALA A O 1
ATOM 638 N N . ARG A 1 81 ? 3.824 -15.156 -7.695 1 98.5 81 ARG A N 1
ATOM 639 C CA . ARG A 1 81 ? 3.059 -14.25 -6.84 1 98.5 81 ARG A CA 1
ATOM 640 C C . ARG A 1 81 ? 3.617 -14.242 -5.422 1 98.5 81 ARG A C 1
ATOM 642 O O . ARG A 1 81 ? 4.078 -15.266 -4.918 1 98.5 81 ARG A O 1
ATOM 649 N N . LEU A 1 82 ? 3.58 -13.109 -4.824 1 98.75 82 LEU A N 1
ATOM 650 C CA . LEU A 1 82 ? 4.027 -12.891 -3.455 1 98.75 82 LEU A CA 1
ATOM 651 C C . LEU A 1 82 ? 2.959 -12.164 -2.645 1 98.75 82 LEU A C 1
ATOM 653 O O . LEU A 1 82 ? 2.699 -10.977 -2.871 1 98.75 82 LEU A O 1
ATOM 657 N N . PRO A 1 83 ? 2.291 -12.875 -1.69 1 98.81 83 PRO A N 1
ATOM 658 C CA . PRO A 1 83 ? 1.357 -12.148 -0.827 1 98.81 83 PRO A CA 1
ATOM 659 C C . PRO A 1 83 ? 2.059 -11.156 0.099 1 98.81 83 PRO A C 1
ATOM 661 O O . PRO A 1 83 ? 3.023 -11.516 0.779 1 98.81 83 PRO A O 1
ATOM 664 N N . ALA A 1 84 ? 1.624 -9.961 0.083 1 97.94 84 ALA A N 1
ATOM 665 C CA . ALA A 1 84 ? 2.146 -8.938 0.988 1 97.94 84 ALA A CA 1
ATOM 666 C C . ALA A 1 84 ? 1.558 -9.094 2.387 1 97.94 84 ALA A C 1
ATOM 668 O O . ALA A 1 84 ? 0.411 -9.523 2.541 1 97.94 84 ALA A O 1
ATOM 669 N N . VAL A 1 85 ? 2.346 -8.758 3.402 1 95.88 85 VAL A N 1
ATOM 670 C CA . VAL A 1 85 ? 1.92 -8.836 4.797 1 95.88 85 VAL A CA 1
ATOM 671 C C . VAL A 1 85 ? 2.129 -7.484 5.477 1 95.88 85 VAL A C 1
ATOM 673 O O . VAL A 1 85 ? 3.221 -7.191 5.969 1 95.88 85 VAL A O 1
ATOM 676 N N . PHE A 1 86 ? 1.039 -6.75 5.547 1 92.88 86 PHE A N 1
ATOM 677 C CA . PHE A 1 86 ? 1.161 -5.426 6.148 1 92.88 86 PHE A CA 1
ATOM 678 C C . PHE A 1 86 ? 0.517 -5.398 7.531 1 92.88 86 PHE A C 1
ATOM 680 O O . PHE A 1 86 ? 0.742 -4.469 8.305 1 92.88 86 PHE A O 1
ATOM 687 N N . ASN A 1 87 ? -0.322 -6.383 7.883 1 91.38 87 ASN A N 1
ATOM 688 C CA . ASN A 1 87 ? -0.934 -6.543 9.195 1 91.38 87 ASN A CA 1
ATOM 689 C C . ASN A 1 87 ? -1.355 -7.988 9.445 1 91.38 87 ASN A C 1
ATOM 691 O O . ASN A 1 87 ? -1.037 -8.875 8.656 1 91.38 87 ASN A O 1
ATOM 695 N N . GLU A 1 88 ? -1.992 -8.211 10.516 1 92.75 88 GLU A N 1
ATOM 696 C CA . GLU A 1 88 ? -2.342 -9.578 10.906 1 92.75 88 GLU A CA 1
ATOM 697 C C . GLU A 1 88 ? -3.344 -10.188 9.93 1 92.75 88 GLU A C 1
ATOM 699 O O . GLU A 1 88 ? -3.287 -11.383 9.641 1 92.75 88 GLU A O 1
ATOM 704 N N . GLN A 1 89 ? -4.277 -9.391 9.516 1 93.44 89 GLN A N 1
ATOM 705 C CA . GLN A 1 89 ? -5.25 -9.891 8.555 1 93.44 89 GLN A CA 1
ATOM 706 C C . GLN A 1 89 ? -4.574 -10.312 7.254 1 93.44 89 GLN A C 1
ATOM 708 O O . GLN A 1 89 ? -4.871 -11.375 6.707 1 93.44 89 GLN A O 1
ATOM 713 N N . TRP A 1 90 ? -3.705 -9.43 6.789 1 97.06 90 TRP A N 1
ATOM 714 C CA . TRP A 1 90 ? -2.953 -9.758 5.582 1 97.06 90 TRP A CA 1
ATOM 715 C C . TRP A 1 90 ? -2.148 -11.039 5.773 1 97.06 90 TRP A C 1
ATOM 717 O O . TRP A 1 90 ? -2.02 -11.844 4.848 1 97.06 90 TRP A O 1
ATOM 727 N N . GLU A 1 91 ? -1.613 -11.211 6.938 1 97.94 91 GLU A N 1
ATOM 728 C CA . GLU A 1 91 ? -0.811 -12.398 7.219 1 97.94 91 GLU A CA 1
ATOM 729 C C . GLU A 1 91 ? -1.65 -13.664 7.121 1 97.94 91 GLU A C 1
ATOM 731 O O . GLU A 1 91 ? -1.181 -14.688 6.617 1 97.94 91 GLU A O 1
ATOM 736 N N . ARG A 1 92 ? -2.82 -13.648 7.621 1 98.56 92 ARG A N 1
ATOM 737 C CA . ARG A 1 92 ? -3.688 -14.82 7.547 1 98.56 92 ARG A CA 1
ATOM 738 C C . ARG A 1 92 ? -3.898 -15.258 6.102 1 98.56 92 ARG A C 1
ATOM 740 O O . ARG A 1 92 ? -3.857 -16.453 5.793 1 98.56 92 ARG A O 1
ATOM 747 N N . HIS A 1 93 ? -4.102 -14.273 5.258 1 98.75 93 HIS A N 1
ATOM 748 C CA . HIS A 1 93 ? -4.309 -14.586 3.85 1 98.75 93 HIS A CA 1
ATOM 749 C C . HIS A 1 93 ? -3.016 -15.047 3.191 1 98.75 93 HIS A C 1
ATOM 751 O O . HIS A 1 93 ? -3.037 -15.906 2.307 1 98.75 93 HIS A O 1
ATOM 757 N N . ALA A 1 94 ? -1.877 -14.469 3.617 1 98.88 94 ALA A N 1
ATOM 758 C CA . ALA A 1 94 ? -0.586 -14.93 3.113 1 98.88 94 ALA A CA 1
ATOM 759 C C . ALA A 1 94 ? -0.34 -16.391 3.484 1 98.88 94 ALA A C 1
ATOM 761 O O . ALA A 1 94 ? 0.1 -17.188 2.648 1 98.88 94 ALA A O 1
ATOM 762 N N . ARG A 1 95 ? -0.652 -16.719 4.707 1 98.94 95 ARG A N 1
ATOM 763 C CA . ARG A 1 95 ? -0.518 -18.109 5.168 1 98.94 95 ARG A CA 1
ATOM 764 C C . ARG A 1 95 ? -1.392 -19.047 4.344 1 98.94 95 ARG A C 1
ATOM 766 O O . ARG A 1 95 ? -0.972 -20.156 4.004 1 98.94 95 ARG A O 1
ATOM 773 N N . ALA A 1 96 ? -2.576 -18.578 4.023 1 98.94 96 ALA A N 1
ATOM 774 C CA . ALA A 1 96 ? -3.467 -19.391 3.195 1 98.94 96 ALA A CA 1
ATOM 775 C C . ALA A 1 96 ? -2.867 -19.641 1.814 1 98.94 96 ALA A C 1
ATOM 777 O O . ALA A 1 96 ? -2.945 -20.75 1.281 1 98.94 96 ALA A O 1
ATOM 778 N N . TYR A 1 97 ? -2.32 -18.656 1.208 1 98.94 97 TYR A N 1
ATOM 779 C CA . TYR A 1 97 ? -1.671 -18.766 -0.092 1 98.94 97 TYR A CA 1
ATOM 780 C C . TYR A 1 97 ? -0.561 -19.812 -0.052 1 98.94 97 TYR A C 1
ATOM 782 O O . TYR A 1 97 ? -0.508 -20.703 -0.901 1 98.94 97 TYR A O 1
ATOM 790 N N . PHE A 1 98 ? 0.293 -19.672 0.954 1 98.94 98 PHE A N 1
ATOM 791 C CA . PHE A 1 98 ? 1.436 -20.578 1.046 1 98.94 98 PHE A CA 1
ATOM 792 C C . PHE A 1 98 ? 0.982 -21.984 1.381 1 98.94 98 PHE A C 1
ATOM 794 O O . PHE A 1 98 ? 1.548 -22.969 0.88 1 98.94 98 PHE A O 1
ATOM 801 N N . ALA A 1 99 ? 0.002 -22.109 2.23 1 98.94 99 ALA A N 1
ATOM 802 C CA . ALA A 1 99 ? -0.544 -23.438 2.529 1 98.94 99 ALA A CA 1
ATOM 803 C C . ALA A 1 99 ? -1.117 -24.094 1.275 1 98.94 99 ALA A C 1
ATOM 805 O O . ALA A 1 99 ? -0.879 -25.266 1.021 1 98.94 99 ALA A O 1
ATOM 806 N N . ALA A 1 100 ? -1.859 -23.328 0.494 1 98.88 100 ALA A N 1
ATOM 807 C CA . ALA A 1 100 ? -2.43 -23.844 -0.75 1 98.88 100 ALA A CA 1
ATOM 808 C C . ALA A 1 100 ? -1.334 -24.297 -1.709 1 98.88 100 ALA A C 1
ATOM 810 O O . ALA A 1 100 ? -1.493 -25.297 -2.414 1 98.88 100 ALA A O 1
ATOM 811 N N . ASP A 1 101 ? -0.279 -23.516 -1.743 1 98.75 101 ASP A N 1
ATOM 812 C CA . ASP A 1 101 ? 0.863 -23.875 -2.578 1 98.75 101 ASP A CA 1
ATOM 813 C C . ASP A 1 101 ? 1.458 -25.219 -2.148 1 98.75 101 ASP A C 1
ATOM 815 O O . ASP A 1 101 ? 1.691 -26.094 -2.98 1 98.75 101 ASP A O 1
ATOM 819 N N . ILE A 1 102 ? 1.658 -25.391 -0.863 1 98.75 102 ILE A N 1
ATOM 820 C CA . ILE A 1 102 ? 2.275 -26.594 -0.298 1 98.75 102 ILE A CA 1
ATOM 821 C C . ILE A 1 102 ? 1.359 -27.797 -0.514 1 98.75 102 ILE A C 1
ATOM 823 O O . ILE A 1 102 ? 1.83 -28.891 -0.801 1 98.75 102 ILE A O 1
ATOM 827 N N . LEU A 1 103 ? 0.111 -27.578 -0.433 1 98.81 103 LEU A N 1
ATOM 828 C CA . LEU A 1 103 ? -0.869 -28.656 -0.508 1 98.81 103 LEU A CA 1
ATOM 829 C C . LEU A 1 103 ? -1.247 -28.953 -1.956 1 98.81 103 LEU A C 1
ATOM 831 O O . LEU A 1 103 ? -2.029 -29.859 -2.227 1 98.81 103 LEU A O 1
ATOM 835 N N . GLY A 1 104 ? -0.783 -28.141 -2.873 1 98.5 104 GLY A N 1
ATOM 836 C CA . GLY A 1 104 ? -0.899 -28.453 -4.289 1 98.5 104 GLY A CA 1
ATOM 837 C C . GLY A 1 104 ? -2.225 -28.016 -4.887 1 98.5 104 GLY A C 1
ATOM 838 O O . GLY A 1 104 ? -2.662 -28.562 -5.902 1 98.5 104 GLY A O 1
ATOM 839 N N . VAL A 1 105 ? -2.879 -27 -4.277 1 98.69 105 VAL A N 1
ATOM 840 C CA . VAL A 1 105 ? -4.195 -26.625 -4.777 1 98.69 105 VAL A CA 1
ATOM 841 C C . VAL A 1 105 ? -4.207 -25.141 -5.121 1 98.69 105 VAL A C 1
ATOM 843 O O . VAL A 1 105 ? -5.273 -24.547 -5.32 1 98.69 105 VAL A O 1
ATOM 846 N N . LEU A 1 106 ? -3.049 -24.484 -5.215 1 98.5 106 LEU A N 1
ATOM 847 C CA . LEU A 1 106 ? -2.965 -23.047 -5.426 1 98.5 106 LEU A CA 1
ATOM 848 C C . LEU A 1 106 ? -3.549 -22.656 -6.781 1 98.5 106 LEU A C 1
ATOM 850 O O . LEU A 1 106 ? -4.367 -21.734 -6.867 1 98.5 106 LEU A O 1
ATOM 854 N N . ASP A 1 107 ? -3.209 -23.344 -7.871 1 96.94 107 ASP A N 1
ATOM 855 C CA . ASP A 1 107 ? -3.607 -22.984 -9.227 1 96.94 107 ASP A CA 1
ATOM 856 C C . ASP A 1 107 ? -5.129 -22.938 -9.359 1 96.94 107 ASP A C 1
ATOM 858 O O . ASP A 1 107 ? -5.676 -22.031 -9.984 1 96.94 107 ASP A O 1
ATOM 862 N N . GLU A 1 108 ? -5.773 -23.844 -8.711 1 97 108 GLU A N 1
ATOM 863 C CA . GLU A 1 108 ? -7.223 -23.938 -8.836 1 97 108 GLU A CA 1
ATOM 864 C C . GLU A 1 108 ? -7.922 -23 -7.852 1 97 108 GLU A C 1
ATOM 866 O O . GLU A 1 108 ? -9.047 -22.547 -8.102 1 97 108 GLU A O 1
ATOM 871 N N . SER A 1 109 ? -7.184 -22.688 -6.789 1 98.5 109 SER A N 1
ATOM 872 C CA . SER A 1 109 ? -7.898 -22.016 -5.711 1 98.5 109 SER A CA 1
ATOM 873 C C . SER A 1 109 ? -7.609 -20.516 -5.699 1 98.5 109 SER A C 1
ATOM 875 O O . SER A 1 109 ? -8.344 -19.734 -5.086 1 98.5 109 SER A O 1
ATOM 877 N N . HIS A 1 110 ? -6.555 -20.031 -6.281 1 98.44 110 HIS A N 1
ATOM 878 C CA . HIS A 1 110 ? -6.125 -18.641 -6.18 1 98.44 110 HIS A CA 1
ATOM 879 C C . HIS A 1 110 ? -7.223 -17.703 -6.645 1 98.44 110 HIS A C 1
ATOM 881 O O . HIS A 1 110 ? -7.703 -16.875 -5.863 1 98.44 110 HIS A O 1
ATOM 887 N N . GLY A 1 111 ? -7.637 -17.891 -7.922 1 98.19 111 GLY A N 1
ATOM 888 C CA . GLY A 1 111 ? -8.695 -17.047 -8.453 1 98.19 111 GLY A CA 1
ATOM 889 C C . GLY A 1 111 ? -10.023 -17.234 -7.734 1 98.19 111 GLY A C 1
ATOM 890 O O . GLY A 1 111 ? -10.789 -16.281 -7.574 1 98.19 111 GLY A O 1
ATOM 891 N N . ALA A 1 112 ? -10.25 -18.453 -7.27 1 98.56 112 ALA A N 1
ATOM 892 C CA . ALA A 1 112 ? -11.508 -18.781 -6.605 1 98.56 112 ALA A CA 1
ATOM 893 C C . ALA A 1 112 ? -11.625 -18.078 -5.262 1 98.56 112 ALA A C 1
ATOM 895 O O . ALA A 1 112 ? -12.719 -17.672 -4.855 1 98.56 112 ALA A O 1
ATOM 896 N N . LEU A 1 113 ? -10.516 -18 -4.539 1 98.62 113 LEU A N 1
ATOM 897 C CA . LEU A 1 113 ? -10.547 -17.297 -3.266 1 98.62 113 LEU A CA 1
ATOM 898 C C . LEU A 1 113 ? -10.836 -15.812 -3.473 1 98.62 113 LEU A C 1
ATOM 900 O O . LEU A 1 113 ? -11.648 -15.227 -2.756 1 98.62 113 LEU A O 1
ATOM 904 N N . PHE A 1 114 ? -10.188 -15.211 -4.473 1 98.38 114 PHE A N 1
ATOM 905 C CA . PHE A 1 114 ? -10.516 -13.836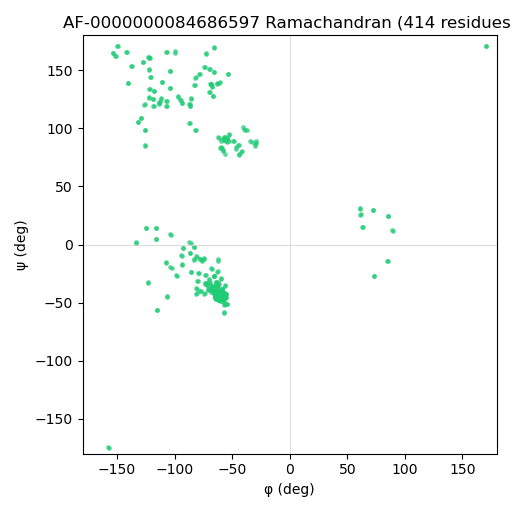 -4.836 1 98.38 114 PHE A CA 1
ATOM 906 C C . PHE A 1 114 ? -12 -13.688 -5.125 1 98.38 114 PHE A C 1
ATOM 908 O O . PHE A 1 114 ? -12.656 -12.797 -4.582 1 98.38 114 PHE A O 1
ATOM 915 N N . HIS A 1 115 ? -12.469 -14.562 -5.965 1 97.94 115 HIS A N 1
ATOM 916 C CA . HIS A 1 115 ? -13.859 -14.5 -6.387 1 97.94 115 HIS A CA 1
ATOM 917 C C . HIS A 1 115 ? -14.805 -14.617 -5.195 1 97.94 115 HIS A C 1
ATOM 919 O O . HIS A 1 115 ? -15.766 -13.859 -5.078 1 97.94 115 HIS A O 1
ATOM 925 N N . ALA A 1 116 ? -14.555 -15.523 -4.312 1 98.25 116 ALA A N 1
ATOM 926 C CA . ALA A 1 116 ? -15.375 -15.719 -3.119 1 98.25 116 ALA A CA 1
ATOM 927 C C . ALA A 1 116 ? -15.43 -14.445 -2.277 1 98.25 116 ALA A C 1
ATOM 929 O O . ALA A 1 116 ? -16.5 -14.039 -1.837 1 98.25 116 ALA A O 1
ATOM 930 N N . MET A 1 117 ? -14.328 -13.852 -2.145 1 96.88 117 MET A N 1
ATOM 931 C CA . MET A 1 117 ? -14.234 -12.727 -1.217 1 96.88 117 MET A CA 1
ATOM 932 C C . MET A 1 117 ? -14.789 -11.453 -1.848 1 96.88 117 MET A C 1
ATOM 934 O O . MET A 1 117 ? -15.414 -10.641 -1.166 1 96.88 117 MET A O 1
ATOM 938 N N . HIS A 1 118 ? -14.672 -11.305 -3.15 1 94.69 118 HIS A N 1
ATOM 939 C CA . HIS A 1 118 ? -14.992 -10.016 -3.762 1 94.69 118 HIS A CA 1
ATOM 940 C C . HIS A 1 118 ? -16.312 -10.078 -4.516 1 94.69 118 HIS A C 1
ATOM 942 O O . HIS A 1 118 ? -17.094 -9.125 -4.484 1 94.69 118 HIS A O 1
ATOM 948 N N . ALA A 1 119 ? -16.531 -11.086 -5.258 1 95.88 119 ALA A N 1
ATOM 949 C CA . ALA A 1 119 ? -17.766 -11.219 -6.031 1 95.88 119 ALA A CA 1
ATOM 950 C C . ALA A 1 119 ? -18.906 -11.75 -5.164 1 95.88 119 ALA A C 1
ATOM 952 O O . ALA A 1 119 ? -20.016 -11.227 -5.203 1 95.88 119 ALA A O 1
ATOM 953 N N . GLU A 1 120 ? -18.578 -12.75 -4.332 1 96.75 120 GLU A N 1
ATOM 954 C CA . GLU A 1 120 ? -19.594 -13.391 -3.508 1 96.75 120 GLU A CA 1
ATOM 955 C C . GLU A 1 120 ? -19.672 -12.742 -2.127 1 96.75 120 GLU A C 1
ATOM 957 O O . GLU A 1 120 ? -20.547 -13.086 -1.323 1 96.75 120 GLU A O 1
ATOM 962 N N . LYS A 1 121 ? -18.766 -11.914 -1.83 1 93.81 121 LYS A N 1
ATOM 963 C CA . LYS A 1 121 ? -18.734 -11.148 -0.588 1 93.81 121 LYS A CA 1
ATOM 964 C C . LYS A 1 121 ? -18.656 -12.07 0.626 1 93.81 121 LYS A C 1
ATOM 966 O O . LYS A 1 121 ? -19.266 -11.781 1.664 1 93.81 121 LYS A O 1
ATOM 971 N N . ALA A 1 122 ? -18.016 -13.172 0.415 1 95.81 122 ALA A N 1
ATOM 972 C CA . ALA A 1 122 ? -17.797 -14.078 1.536 1 95.81 122 ALA A CA 1
ATOM 973 C C . ALA A 1 122 ? -16.812 -13.492 2.537 1 95.81 122 ALA A C 1
ATOM 975 O O . ALA A 1 122 ? -15.82 -12.875 2.146 1 95.81 122 ALA A O 1
ATOM 976 N N . VAL A 1 123 ? -17.125 -13.656 3.797 1 94.56 123 VAL A N 1
ATOM 977 C CA . VAL A 1 123 ? -16.203 -13.242 4.848 1 94.56 123 VAL A CA 1
ATOM 978 C C . VAL A 1 123 ? -15.219 -14.375 5.148 1 94.56 123 VAL A C 1
ATOM 980 O O . VAL A 1 123 ? -15.586 -15.359 5.785 1 94.56 123 VAL A O 1
ATOM 983 N N . ILE A 1 124 ? -14.039 -14.258 4.707 1 97.38 124 ILE A N 1
ATOM 984 C CA . ILE A 1 124 ? -13 -15.266 4.887 1 97.38 124 ILE A CA 1
ATOM 985 C C . ILE A 1 124 ? -11.766 -14.617 5.523 1 97.38 124 ILE A C 1
ATOM 987 O O . ILE A 1 124 ? -10.836 -14.219 4.816 1 97.38 124 ILE A O 1
ATOM 991 N N . ASN A 1 125 ? -11.773 -14.539 6.836 1 95.88 125 ASN A N 1
ATOM 992 C CA . ASN A 1 125 ? -10.727 -13.766 7.508 1 95.88 125 ASN A CA 1
ATOM 993 C C . ASN A 1 125 ? -10.141 -14.531 8.688 1 95.88 125 ASN A C 1
ATOM 995 O O . ASN A 1 125 ? -9.32 -14 9.438 1 95.88 125 ASN A O 1
ATOM 999 N N . THR A 1 126 ? -10.594 -15.719 8.914 1 97.88 126 THR A N 1
ATOM 1000 C CA . THR A 1 126 ? -10.062 -16.547 9.984 1 97.88 126 THR A CA 1
ATOM 1001 C C . THR A 1 126 ? -9.516 -17.859 9.43 1 97.88 126 THR A C 1
ATOM 1003 O O . THR A 1 126 ? -9.906 -18.297 8.336 1 97.88 126 THR A O 1
ATOM 1006 N N . VAL A 1 127 ? -8.688 -18.453 10.219 1 98.5 127 VAL A N 1
ATOM 1007 C CA . VAL A 1 127 ? -8.109 -19.719 9.789 1 98.5 127 VAL A CA 1
ATOM 1008 C C . VAL A 1 127 ? -9.211 -20.75 9.602 1 98.5 127 VAL A C 1
ATOM 1010 O O . VAL A 1 127 ? -9.133 -21.578 8.695 1 98.5 127 VAL A O 1
ATOM 1013 N N . ASN A 1 128 ? -10.258 -20.719 10.422 1 98.75 128 ASN A N 1
ATOM 1014 C CA . ASN A 1 128 ? -11.375 -21.641 10.281 1 98.75 128 ASN A CA 1
ATOM 1015 C C . ASN A 1 128 ? -12.133 -21.422 8.977 1 98.75 128 ASN A C 1
ATOM 1017 O O . ASN A 1 128 ? -12.484 -22.375 8.281 1 98.75 128 ASN A O 1
ATOM 1021 N N . GLN A 1 129 ? -12.375 -20.172 8.664 1 98.81 129 GLN A N 1
ATOM 1022 C CA . GLN A 1 129 ? -13.062 -19.828 7.422 1 98.81 129 GLN A CA 1
ATOM 1023 C C . GLN A 1 129 ? -12.219 -20.203 6.211 1 98.81 129 GLN A C 1
ATOM 1025 O O . GLN A 1 129 ? -12.734 -20.703 5.211 1 98.81 129 GLN A O 1
ATOM 1030 N N . LEU A 1 130 ? -10.953 -19.969 6.301 1 98.88 130 LEU A N 1
ATOM 1031 C CA . LEU A 1 130 ? -10.031 -20.359 5.246 1 98.88 130 LEU A CA 1
ATOM 1032 C C . LEU A 1 130 ? -9.992 -21.875 5.086 1 98.88 130 LEU A C 1
ATOM 1034 O O . LEU A 1 130 ? -10.055 -22.391 3.965 1 98.88 130 LEU A O 1
ATOM 1038 N N . ALA A 1 131 ? -9.891 -22.562 6.211 1 98.88 131 ALA A N 1
ATOM 1039 C CA . ALA A 1 131 ? -9.898 -24.016 6.168 1 98.88 131 ALA A CA 1
ATOM 1040 C C . ALA A 1 131 ? -11.164 -24.547 5.5 1 98.88 131 ALA A C 1
ATOM 1042 O O . ALA A 1 131 ? -11.109 -25.453 4.664 1 98.88 131 ALA A O 1
ATOM 1043 N N . ASN A 1 132 ? -12.25 -23.969 5.879 1 98.75 132 ASN A N 1
ATOM 1044 C CA . ASN A 1 132 ? -13.516 -24.375 5.277 1 98.75 132 ASN A CA 1
ATOM 1045 C C . ASN A 1 132 ? -13.523 -24.125 3.771 1 98.75 132 ASN A C 1
ATOM 1047 O O . ASN A 1 132 ? -14.008 -24.969 3.008 1 98.75 132 ASN A O 1
ATOM 1051 N N . PHE A 1 133 ? -13.039 -23.031 3.291 1 98.75 133 PHE A N 1
ATOM 1052 C CA . PHE A 1 133 ? -12.953 -22.719 1.872 1 98.75 133 PHE A CA 1
ATOM 1053 C C . PHE A 1 133 ? -12.188 -23.797 1.119 1 98.75 133 PHE A C 1
ATOM 1055 O O . PHE A 1 133 ? -12.609 -24.234 0.048 1 98.75 133 PHE A O 1
ATOM 1062 N N . TYR A 1 134 ? -11.125 -24.266 1.649 1 98.75 134 TYR A N 1
ATOM 1063 C CA . TYR A 1 134 ? -10.227 -25.156 0.924 1 98.75 134 TYR A CA 1
ATOM 1064 C C . TYR A 1 134 ? -10.75 -26.594 0.932 1 98.75 134 TYR A C 1
ATOM 1066 O O . TYR A 1 134 ? -10.258 -27.453 0.191 1 98.75 134 TYR A O 1
ATOM 1074 N N . THR A 1 135 ? -11.789 -26.891 1.745 1 98.69 135 THR A N 1
ATOM 1075 C CA . THR A 1 135 ? -12.422 -28.203 1.656 1 98.69 135 THR A CA 1
ATOM 1076 C C . THR A 1 135 ? -12.984 -28.438 0.257 1 98.69 135 THR A C 1
ATOM 1078 O O . THR A 1 135 ? -13.047 -29.578 -0.211 1 98.69 135 THR A O 1
ATOM 1081 N N . LYS A 1 136 ? -13.367 -27.422 -0.408 1 98.06 136 LYS A N 1
ATOM 1082 C CA . LYS A 1 136 ? -13.906 -27.5 -1.764 1 98.06 136 LYS A CA 1
ATOM 1083 C C . LYS A 1 136 ? -12.867 -28.047 -2.738 1 98.06 136 LYS A C 1
ATOM 1085 O O . LYS A 1 136 ? -13.211 -28.469 -3.846 1 98.06 136 LYS A O 1
ATOM 1090 N N . TYR A 1 137 ? -11.68 -28.094 -2.285 1 98.31 137 TYR A N 1
ATOM 1091 C CA . TYR A 1 137 ? -10.594 -28.547 -3.146 1 98.31 137 TYR A CA 1
ATOM 1092 C C . TYR A 1 137 ? -9.969 -29.828 -2.609 1 98.31 137 TYR A C 1
ATOM 1094 O O . TYR A 1 137 ? -8.82 -30.141 -2.93 1 98.31 137 TYR A O 1
ATOM 1102 N N . GLY A 1 138 ? -10.695 -30.422 -1.676 1 98.25 138 GLY A N 1
ATOM 1103 C CA . GLY A 1 138 ? -10.32 -31.75 -1.196 1 98.25 138 GLY A CA 1
ATOM 1104 C C . GLY A 1 138 ? -9.359 -31.703 -0.023 1 98.25 138 GLY A C 1
ATOM 1105 O O . GLY A 1 138 ? -8.758 -32.719 0.334 1 98.25 138 GLY A O 1
ATOM 1106 N N . ILE A 1 139 ? -9.148 -30.562 0.58 1 98.69 139 ILE A N 1
ATOM 1107 C CA . ILE A 1 139 ? -8.227 -30.453 1.7 1 98.69 139 ILE A CA 1
ATOM 1108 C C . ILE A 1 139 ? -8.984 -30.594 3.018 1 98.69 139 ILE A C 1
ATOM 1110 O O . ILE A 1 139 ? -9.906 -29.812 3.291 1 98.69 139 ILE A O 1
ATOM 1114 N N . ASP A 1 140 ? -8.539 -31.516 3.768 1 98.44 140 ASP A N 1
ATOM 1115 C CA . ASP A 1 140 ? -9.078 -31.656 5.113 1 98.44 140 ASP A CA 1
ATOM 1116 C C . ASP A 1 140 ? -8.781 -30.422 5.965 1 98.44 140 ASP A C 1
ATOM 1118 O O . ASP A 1 140 ? -7.672 -29.875 5.91 1 98.44 140 ASP A O 1
ATOM 1122 N N . GLU A 1 141 ? -9.797 -30.016 6.758 1 98.69 141 GLU A N 1
ATOM 1123 C CA . GLU A 1 141 ? -9.617 -28.781 7.539 1 98.69 141 GLU A CA 1
ATOM 1124 C C . GLU A 1 141 ? -8.438 -28.906 8.5 1 98.69 141 GLU A C 1
ATOM 1126 O O . GLU A 1 141 ? -7.672 -27.953 8.68 1 98.69 141 GLU A O 1
ATOM 1131 N N . ALA A 1 142 ? -8.336 -30.047 9.133 1 98.75 142 ALA A N 1
ATOM 1132 C CA . ALA A 1 142 ? -7.23 -30.234 10.07 1 98.75 142 ALA A CA 1
ATOM 1133 C C . ALA A 1 142 ? -5.883 -30.172 9.359 1 98.75 142 ALA A C 1
ATOM 1135 O O . ALA A 1 142 ? -4.922 -29.609 9.883 1 98.75 142 ALA A O 1
ATOM 1136 N N . LEU A 1 143 ? -5.816 -30.812 8.219 1 98.81 143 LEU A N 1
ATOM 1137 C CA . LEU A 1 143 ? -4.594 -30.781 7.426 1 98.81 143 LEU A CA 1
ATOM 1138 C C . LEU A 1 143 ? -4.262 -29.344 7.004 1 98.81 143 LEU A C 1
ATOM 1140 O O . LEU A 1 143 ? -3.1 -28.938 7.066 1 98.81 143 LEU A O 1
ATOM 1144 N N . PHE A 1 144 ? -5.254 -28.641 6.562 1 98.88 144 PHE A N 1
ATOM 1145 C CA . PHE A 1 144 ? -5.051 -27.25 6.191 1 98.88 144 PHE A CA 1
ATOM 1146 C C . PHE A 1 144 ? -4.473 -26.453 7.355 1 98.88 144 PHE A C 1
ATOM 1148 O O . PHE A 1 144 ? -3.479 -25.75 7.195 1 98.88 144 PHE A O 1
ATOM 1155 N N . LYS A 1 145 ? -5.113 -26.562 8.508 1 98.94 145 LYS A N 1
ATOM 1156 C CA . LYS A 1 145 ? -4.691 -25.797 9.672 1 98.94 145 LYS A CA 1
ATOM 1157 C C . LYS A 1 145 ? -3.275 -26.172 10.102 1 98.94 145 LYS A C 1
ATOM 1159 O O . LYS A 1 145 ? -2.486 -25.297 10.477 1 98.94 145 LYS A O 1
ATOM 1164 N N . LYS A 1 146 ? -2.99 -27.438 10.031 1 98.88 146 LYS A N 1
ATOM 1165 C CA . LYS A 1 146 ? -1.639 -27.891 10.344 1 98.88 146 LYS A CA 1
ATOM 1166 C C . LYS A 1 146 ? -0.617 -27.266 9.406 1 98.88 146 LYS A C 1
ATOM 1168 O O . LYS A 1 146 ? 0.429 -26.781 9.844 1 98.88 146 LYS A O 1
ATOM 1173 N N . THR A 1 147 ? -0.914 -27.328 8.125 1 98.88 147 THR A N 1
ATOM 1174 C CA . THR A 1 147 ? -0.018 -26.75 7.133 1 98.88 147 THR A CA 1
ATOM 1175 C C . THR A 1 147 ? 0.083 -25.234 7.309 1 98.88 147 THR A C 1
ATOM 1177 O O . THR A 1 147 ? 1.18 -24.672 7.285 1 98.88 147 THR A O 1
ATOM 1180 N N . TYR A 1 148 ? -1.027 -24.609 7.57 1 98.88 148 TYR A N 1
ATOM 1181 C CA . TYR A 1 148 ? -1.163 -23.172 7.801 1 98.88 148 TYR A CA 1
ATOM 1182 C C . TYR A 1 148 ? -0.256 -22.719 8.938 1 98.88 148 TYR A C 1
ATOM 1184 O O . TYR A 1 148 ? 0.337 -21.625 8.867 1 98.88 148 TYR A O 1
ATOM 1192 N N . HIS A 1 149 ? -0.091 -23.531 9.898 1 98.81 149 HIS A N 1
ATOM 1193 C CA . HIS A 1 149 ? 0.676 -23.156 11.086 1 98.81 149 HIS A CA 1
ATOM 1194 C C . HIS A 1 149 ? 2.062 -23.797 11.062 1 98.81 149 HIS A C 1
ATOM 1196 O O . HIS A 1 149 ? 2.785 -23.75 12.055 1 98.81 149 HIS A O 1
ATOM 1202 N N . SER A 1 150 ? 2.43 -24.406 9.969 1 98.81 150 SER A N 1
ATOM 1203 C CA . SER A 1 150 ? 3.67 -25.172 9.891 1 98.81 150 SER A CA 1
ATOM 1204 C C . SER A 1 150 ? 4.887 -24.25 9.867 1 98.81 150 SER A C 1
ATOM 1206 O O . SER A 1 150 ? 4.766 -23.047 9.602 1 98.81 150 SER A O 1
ATOM 1208 N N . PHE A 1 151 ? 6.02 -24.844 10.125 1 98.62 151 PHE A N 1
ATOM 1209 C CA . PHE A 1 151 ? 7.289 -24.125 10.109 1 98.62 151 PHE A CA 1
ATOM 1210 C C . PHE A 1 151 ? 7.59 -23.594 8.719 1 98.62 151 PHE A C 1
ATOM 1212 O O . PHE A 1 151 ? 8.078 -22.469 8.578 1 98.62 151 PHE A O 1
ATOM 1219 N N . ILE A 1 152 ? 7.293 -24.359 7.738 1 98.62 152 ILE A N 1
ATOM 1220 C CA . ILE A 1 152 ? 7.59 -23.938 6.371 1 98.62 152 ILE A CA 1
ATOM 1221 C C . ILE A 1 152 ? 6.754 -22.719 6.012 1 98.62 152 ILE A C 1
ATOM 1223 O O . ILE A 1 152 ? 7.246 -21.797 5.352 1 98.62 152 ILE A O 1
ATOM 1227 N N . VAL A 1 153 ? 5.473 -22.672 6.414 1 98.88 153 VAL A N 1
ATOM 1228 C CA . VAL A 1 153 ? 4.637 -21.5 6.164 1 98.88 153 VAL A CA 1
ATOM 1229 C C . VAL A 1 153 ? 5.164 -20.312 6.953 1 98.88 153 VAL A C 1
ATOM 1231 O O . VAL A 1 153 ? 5.211 -19.188 6.441 1 98.88 153 VAL A O 1
ATOM 1234 N N . ASN A 1 154 ? 5.594 -20.531 8.188 1 98.81 154 ASN A N 1
ATOM 1235 C CA . ASN A 1 154 ? 6.207 -19.469 8.969 1 98.81 154 ASN A CA 1
ATOM 1236 C C . ASN A 1 154 ? 7.395 -18.844 8.234 1 98.81 154 ASN A C 1
ATOM 1238 O O . ASN A 1 154 ? 7.535 -17.625 8.195 1 98.81 154 ASN A O 1
ATOM 1242 N N . THR A 1 155 ? 8.219 -19.703 7.703 1 98.69 155 THR A N 1
ATOM 1243 C CA . THR A 1 155 ? 9.414 -19.266 7 1 98.69 155 THR A CA 1
ATOM 1244 C C . THR A 1 155 ? 9.047 -18.469 5.742 1 98.69 155 THR A C 1
ATOM 1246 O O . THR A 1 155 ? 9.648 -17.438 5.457 1 98.69 155 THR A O 1
ATOM 1249 N N . LYS A 1 156 ? 8.055 -18.922 5.031 1 98.69 156 LYS A N 1
ATOM 1250 C CA . LYS A 1 156 ? 7.637 -18.25 3.807 1 98.69 156 LYS A CA 1
ATOM 1251 C C . LYS A 1 156 ? 7.004 -16.891 4.113 1 98.69 156 LYS A C 1
ATOM 1253 O O . LYS A 1 156 ? 7.215 -15.93 3.379 1 98.69 156 LYS A O 1
ATOM 1258 N N . VAL A 1 157 ? 6.23 -16.812 5.16 1 98.75 157 VAL A N 1
ATOM 1259 C CA . VAL A 1 157 ? 5.621 -15.547 5.57 1 98.75 157 VAL A CA 1
ATOM 1260 C C . VAL A 1 157 ? 6.711 -14.555 5.961 1 98.75 157 VAL A C 1
ATOM 1262 O O . VAL A 1 157 ? 6.672 -13.383 5.562 1 98.75 157 VAL A O 1
ATOM 1265 N N . ALA A 1 158 ? 7.695 -15 6.723 1 98.19 158 ALA A N 1
ATOM 1266 C CA . ALA A 1 158 ? 8.805 -14.141 7.125 1 98.19 158 ALA A CA 1
ATOM 1267 C C . ALA A 1 158 ? 9.57 -13.625 5.906 1 98.19 158 ALA A C 1
ATOM 1269 O O . ALA A 1 158 ? 9.922 -12.445 5.836 1 98.19 158 ALA A O 1
ATOM 1270 N N . ARG A 1 159 ? 9.812 -14.508 4.996 1 97.62 159 ARG A N 1
ATOM 1271 C CA . ARG A 1 159 ? 10.508 -14.133 3.768 1 97.62 159 ARG A CA 1
ATOM 1272 C C . ARG A 1 159 ? 9.695 -13.133 2.959 1 97.62 159 ARG A C 1
ATOM 1274 O O . ARG A 1 159 ? 10.242 -12.18 2.398 1 97.62 159 ARG A O 1
ATOM 1281 N N . ALA A 1 160 ? 8.422 -13.352 2.904 1 98 160 ALA A N 1
ATOM 1282 C CA . ALA A 1 160 ? 7.555 -12.43 2.178 1 98 160 ALA A CA 1
ATOM 1283 C C . ALA A 1 160 ? 7.621 -11.023 2.775 1 98 160 ALA A C 1
ATOM 1285 O O . ALA A 1 160 ? 7.719 -10.039 2.045 1 98 160 ALA A O 1
ATOM 1286 N N . LYS A 1 161 ? 7.578 -10.938 4.074 1 96.88 161 LYS A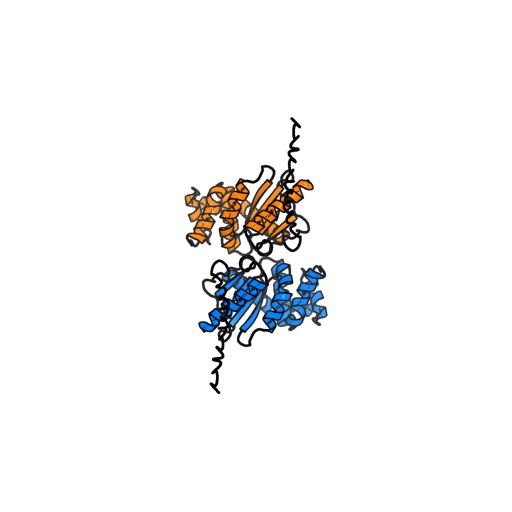 N 1
ATOM 1287 C CA . LYS A 1 161 ? 7.699 -9.648 4.75 1 96.88 161 LYS A CA 1
ATOM 1288 C C . LYS A 1 161 ? 9.016 -8.961 4.387 1 96.88 161 LYS A C 1
ATOM 1290 O O . LYS A 1 161 ? 9.031 -7.773 4.047 1 96.88 161 LYS A O 1
ATOM 1295 N N . ASP A 1 162 ? 10.047 -9.727 4.406 1 96.31 162 ASP A N 1
ATOM 1296 C CA . ASP A 1 162 ? 11.375 -9.203 4.109 1 96.31 162 ASP A CA 1
ATOM 1297 C C . ASP A 1 162 ? 11.469 -8.719 2.664 1 96.31 162 ASP A C 1
ATOM 1299 O O . ASP A 1 162 ? 11.977 -7.625 2.402 1 96.31 162 ASP A O 1
ATOM 1303 N N . MET A 1 163 ? 10.984 -9.5 1.752 1 97.06 163 MET A N 1
ATOM 1304 C CA . MET A 1 163 ? 11.055 -9.164 0.334 1 97.06 163 MET A CA 1
ATOM 1305 C C . MET A 1 163 ? 10.25 -7.898 0.037 1 97.06 163 MET A C 1
ATOM 1307 O O . MET A 1 163 ? 10.734 -7.004 -0.66 1 97.06 163 MET A O 1
ATOM 1311 N N . VAL A 1 164 ? 9.055 -7.828 0.56 1 96.62 164 VAL A N 1
ATOM 1312 C CA . VAL A 1 164 ? 8.195 -6.672 0.347 1 96.62 164 VAL A CA 1
ATOM 1313 C C . VAL A 1 164 ? 8.891 -5.41 0.844 1 96.62 164 VAL A C 1
ATOM 1315 O O . VAL A 1 164 ? 8.852 -4.367 0.187 1 96.62 164 VAL A O 1
ATOM 1318 N N . ASP A 1 165 ? 9.531 -5.516 1.972 1 93.69 165 ASP A N 1
ATOM 1319 C CA . ASP A 1 165 ? 10.281 -4.398 2.539 1 93.69 165 ASP A CA 1
ATOM 1320 C C . ASP A 1 165 ? 11.461 -4.012 1.642 1 93.69 165 ASP A C 1
ATOM 1322 O O . ASP A 1 165 ? 11.625 -2.84 1.303 1 93.69 165 ASP A O 1
ATOM 1326 N N . ARG A 1 166 ? 12.195 -4.977 1.158 1 94.81 166 ARG A N 1
ATOM 1327 C CA . ARG A 1 166 ? 13.391 -4.734 0.356 1 94.81 166 ARG A CA 1
ATOM 1328 C C . ARG A 1 166 ? 13.023 -4.18 -1.017 1 94.81 166 ARG A C 1
ATOM 1330 O O . ARG A 1 166 ? 13.781 -3.404 -1.601 1 94.81 166 ARG A O 1
ATOM 1337 N N . TYR A 1 167 ? 11.891 -4.57 -1.474 1 96.5 167 TYR A N 1
ATOM 1338 C CA . TYR A 1 167 ? 11.445 -4.09 -2.777 1 96.5 167 TYR A CA 1
ATOM 1339 C C . TYR A 1 167 ? 10.914 -2.666 -2.68 1 96.5 167 TYR A C 1
ATOM 1341 O O . TYR A 1 167 ? 10.711 -2 -3.699 1 96.5 167 TYR A O 1
ATOM 1349 N N . GLY A 1 168 ? 10.688 -2.184 -1.512 1 93.44 168 GLY A N 1
ATOM 1350 C CA . GLY A 1 168 ? 10.148 -0.843 -1.343 1 93.44 168 GLY A CA 1
ATOM 1351 C C . GLY A 1 168 ? 8.688 -0.733 -1.73 1 93.44 168 GLY A C 1
ATOM 1352 O O . GLY A 1 168 ? 8.234 0.325 -2.172 1 93.44 168 GLY A O 1
ATOM 1353 N N . VAL A 1 169 ? 7.934 -1.783 -1.587 1 94.75 169 VAL A N 1
ATOM 1354 C CA . VAL A 1 169 ? 6.523 -1.821 -1.974 1 94.75 169 VAL A CA 1
ATOM 1355 C C . VAL A 1 169 ? 5.703 -0.951 -1.024 1 94.75 169 VAL A C 1
ATOM 1357 O O . VAL A 1 169 ? 5.828 -1.066 0.197 1 94.75 169 VAL A O 1
ATOM 1360 N N . THR A 1 170 ? 4.875 -0.096 -1.569 1 92.88 170 THR A N 1
ATOM 1361 C CA . THR A 1 170 ? 4.102 0.828 -0.75 1 92.88 170 THR A CA 1
ATOM 1362 C C . THR A 1 170 ? 2.607 0.546 -0.883 1 92.88 170 THR A C 1
ATOM 1364 O O . THR A 1 170 ? 1.777 1.333 -0.421 1 92.88 170 THR A O 1
ATOM 1367 N N . GLY A 1 171 ? 2.205 -0.498 -1.587 1 93.69 171 GLY A N 1
ATOM 1368 C CA . GLY A 1 171 ? 0.825 -0.897 -1.816 1 93.69 171 GLY A CA 1
ATOM 1369 C C . GLY A 1 171 ? 0.687 -2 -2.848 1 93.69 171 GLY A C 1
ATOM 1370 O O . GLY A 1 171 ? 1.668 -2.389 -3.486 1 93.69 171 GLY A O 1
ATOM 1371 N N . VAL A 1 172 ? -0.532 -2.488 -2.92 1 96.19 172 VAL A N 1
ATOM 1372 C CA . VAL A 1 172 ? -0.812 -3.557 -3.871 1 96.19 172 VAL A CA 1
ATOM 1373 C C . VAL A 1 172 ? -2.004 -3.174 -4.746 1 96.19 172 VAL A C 1
ATOM 1375 O O . VAL A 1 172 ? -2.846 -2.371 -4.34 1 96.19 172 VAL A O 1
ATOM 1378 N N . PRO A 1 173 ? -2.1 -3.805 -5.969 1 96.81 173 PRO A N 1
ATOM 1379 C CA . PRO A 1 173 ? -1.109 -4.68 -6.605 1 96.81 173 PRO A CA 1
ATOM 1380 C C . PRO A 1 173 ? 0.173 -3.941 -6.98 1 96.81 173 PRO A C 1
ATOM 1382 O O . PRO A 1 173 ? 0.144 -2.732 -7.234 1 96.81 173 PRO A O 1
ATOM 1385 N N . ALA A 1 174 ? 1.257 -4.586 -6.957 1 97.81 174 ALA A N 1
ATOM 1386 C CA . ALA A 1 174 ? 2.549 -4.133 -7.465 1 97.81 174 ALA A CA 1
ATOM 1387 C C . ALA A 1 174 ? 3.264 -5.254 -8.219 1 97.81 174 ALA A C 1
ATOM 1389 O O . ALA A 1 174 ? 2.951 -6.43 -8.031 1 97.81 174 ALA A O 1
ATOM 1390 N N . ILE A 1 175 ? 4.09 -4.895 -9.125 1 98.75 175 ILE A N 1
ATOM 1391 C CA . ILE A 1 175 ? 4.863 -5.848 -9.906 1 98.75 175 ILE A CA 1
ATOM 1392 C C . ILE A 1 175 ? 6.355 -5.574 -9.734 1 98.75 175 ILE A C 1
ATOM 1394 O O . ILE A 1 175 ? 6.785 -4.422 -9.75 1 98.75 175 ILE A O 1
ATOM 1398 N N . VAL A 1 176 ? 7.066 -6.594 -9.508 1 98.75 176 VAL A N 1
ATOM 1399 C CA . VAL A 1 176 ? 8.523 -6.52 -9.531 1 98.75 176 VAL A CA 1
ATOM 1400 C C . VAL A 1 176 ? 9.062 -7.312 -10.719 1 98.75 176 VAL A C 1
ATOM 1402 O O . VAL A 1 176 ? 8.703 -8.477 -10.906 1 98.75 176 VAL A O 1
ATOM 1405 N N . VAL A 1 177 ? 9.844 -6.676 -11.539 1 98.75 177 VAL A N 1
ATOM 1406 C CA . VAL A 1 177 ? 10.484 -7.332 -12.672 1 98.75 177 VAL A CA 1
ATOM 1407 C C . VAL A 1 177 ? 11.977 -7.516 -12.391 1 98.75 177 VAL A C 1
ATOM 1409 O O . VAL A 1 177 ? 12.688 -6.543 -12.133 1 98.75 177 VAL A O 1
ATOM 1412 N N . GLU A 1 178 ? 12.43 -8.742 -12.367 1 98.19 178 GLU A N 1
ATOM 1413 C CA . GLU A 1 178 ? 13.828 -9.148 -12.281 1 98.19 178 GLU A CA 1
ATOM 1414 C C . GLU A 1 178 ? 14.469 -8.656 -10.992 1 98.19 178 GLU A C 1
ATOM 1416 O O . GLU A 1 178 ? 15.672 -8.391 -10.953 1 98.19 178 GLU A O 1
ATOM 1421 N N . GLY A 1 179 ? 13.648 -8.461 -9.984 1 98.06 179 GLY A N 1
ATOM 1422 C CA . GLY A 1 179 ? 14.188 -7.953 -8.734 1 98.06 179 GLY A CA 1
ATOM 1423 C C . GLY A 1 179 ? 14.789 -6.57 -8.859 1 98.06 179 GLY A C 1
ATOM 1424 O O . GLY A 1 179 ? 15.461 -6.09 -7.945 1 98.06 179 GLY A O 1
ATOM 1425 N N . LYS A 1 180 ? 14.484 -5.879 -9.961 1 97.94 180 LYS A N 1
ATOM 1426 C CA . LYS A 1 180 ? 15.172 -4.633 -10.281 1 97.94 180 LYS A CA 1
ATOM 1427 C C . LYS A 1 180 ? 14.18 -3.482 -10.445 1 97.94 180 LYS A C 1
ATOM 1429 O O . LYS A 1 180 ? 14.523 -2.324 -10.195 1 97.94 180 LYS A O 1
ATOM 1434 N N . TYR A 1 181 ? 13 -3.771 -10.922 1 98.31 181 TYR A N 1
ATOM 1435 C CA . TYR A 1 181 ? 12.023 -2.742 -11.273 1 98.31 181 TYR A CA 1
ATOM 1436 C C . TYR A 1 181 ? 10.719 -2.939 -10.508 1 98.31 181 TYR A C 1
ATOM 1438 O O . TYR A 1 181 ? 10.148 -4.031 -10.516 1 98.31 181 TYR A O 1
ATOM 1446 N N . LEU A 1 182 ? 10.305 -1.926 -9.859 1 98.12 182 LEU A N 1
ATOM 1447 C CA . LEU A 1 182 ? 9.023 -1.922 -9.148 1 98.12 182 LEU A CA 1
ATOM 1448 C C . LEU A 1 182 ? 7.996 -1.075 -9.891 1 98.12 182 LEU A C 1
ATOM 1450 O O . LEU A 1 182 ? 8.266 0.078 -10.234 1 98.12 182 LEU A O 1
ATOM 1454 N N . ILE A 1 183 ? 6.871 -1.65 -10.234 1 97.19 183 ILE A N 1
ATOM 1455 C CA . ILE A 1 183 ? 5.723 -0.976 -10.836 1 97.19 183 ILE A CA 1
ATOM 1456 C C . ILE A 1 183 ? 4.547 -0.997 -9.859 1 97.19 183 ILE A C 1
ATOM 1458 O O . ILE A 1 183 ? 4.09 -2.066 -9.461 1 97.19 183 ILE A O 1
ATOM 1462 N N . THR A 1 184 ? 4.047 0.14 -9.531 1 93.88 184 THR A N 1
ATOM 1463 C CA . THR A 1 184 ? 2.873 0.209 -8.664 1 93.88 184 THR A CA 1
ATOM 1464 C C . THR A 1 184 ? 1.638 0.616 -9.469 1 93.88 184 THR A C 1
ATOM 1466 O O . THR A 1 184 ? 1.75 1.059 -10.609 1 93.88 184 THR A O 1
ATOM 1469 N N . GLY A 1 185 ? 0.455 0.427 -8.859 1 89.38 185 GLY A N 1
ATOM 1470 C CA . GLY A 1 185 ? -0.775 0.858 -9.508 1 89.38 185 GLY A CA 1
ATOM 1471 C C . GLY A 1 185 ? -0.774 2.332 -9.867 1 89.38 185 GLY A C 1
ATOM 1472 O O . GLY A 1 185 ? -1.219 2.709 -10.953 1 89.38 185 GLY A O 1
ATOM 1473 N N . SER A 1 186 ? -0.286 3.16 -8.961 1 86 186 SER A N 1
ATOM 1474 C CA . SER A 1 186 ? -0.252 4.602 -9.188 1 86 186 SER A CA 1
ATOM 1475 C C . SER A 1 186 ? 0.652 4.953 -10.367 1 86 186 SER A C 1
ATOM 1477 O O . SER A 1 186 ? 0.361 5.879 -11.125 1 86 186 SER A O 1
ATOM 1479 N N . MET A 1 187 ? 1.723 4.227 -10.562 1 89.12 187 MET A N 1
ATOM 1480 C CA . MET A 1 187 ? 2.646 4.453 -11.672 1 89.12 187 MET A CA 1
ATOM 1481 C C . MET A 1 187 ? 2.041 3.99 -12.992 1 89.12 187 MET A C 1
ATOM 1483 O O . MET A 1 187 ? 2.178 4.664 -14.016 1 89.12 187 MET A O 1
ATOM 1487 N N . ALA A 1 188 ? 1.401 2.848 -12.93 1 91.69 188 ALA A N 1
ATOM 1488 C CA . ALA A 1 188 ? 0.885 2.217 -14.141 1 91.69 188 ALA A CA 1
ATOM 1489 C C . ALA A 1 188 ? -0.346 2.955 -14.664 1 91.69 188 ALA A C 1
ATOM 1491 O O . ALA A 1 188 ? -0.624 2.943 -15.859 1 91.69 188 ALA A O 1
ATOM 1492 N N . LYS A 1 189 ? -1.145 3.504 -13.828 1 85.81 189 LYS A N 1
ATOM 1493 C CA . LYS A 1 189 ? -2.328 4.305 -14.125 1 85.81 189 LYS A CA 1
ATOM 1494 C C . LYS A 1 189 ? -3.471 3.43 -14.633 1 85.81 189 LYS A C 1
ATOM 1496 O O . LYS A 1 189 ? -4.637 3.828 -14.578 1 85.81 189 LYS A O 1
ATOM 1501 N N . SER A 1 190 ? -3.162 2.275 -15.25 1 89.94 190 SER A N 1
ATOM 1502 C CA . SER A 1 190 ? -4.156 1.289 -15.664 1 89.94 190 SER A CA 1
ATOM 1503 C C . SER A 1 190 ? -3.572 -0.119 -15.664 1 89.94 190 SER A C 1
ATOM 1505 O O . SER A 1 190 ? -2.354 -0.291 -15.727 1 89.94 190 SER A O 1
ATOM 1507 N N . TYR A 1 191 ? -4.461 -1.097 -15.664 1 94.44 191 TYR A N 1
ATOM 1508 C CA . TYR A 1 191 ? -4.016 -2.484 -15.688 1 94.44 191 TYR A CA 1
ATOM 1509 C C . TYR A 1 191 ? -3.318 -2.805 -17.016 1 94.44 191 TYR A C 1
ATOM 1511 O O . TYR A 1 191 ? -2.283 -3.475 -17.031 1 94.44 191 TYR A O 1
ATOM 1519 N N . GLN A 1 192 ? -3.879 -2.281 -18.094 1 95.56 192 GLN A N 1
ATOM 1520 C CA . GLN A 1 192 ? -3.291 -2.521 -19.406 1 95.56 192 GLN A CA 1
ATOM 1521 C C . GLN A 1 192 ? -1.902 -1.898 -19.516 1 95.56 192 GLN A C 1
ATOM 1523 O O . GLN A 1 192 ? -0.988 -2.498 -20.078 1 95.56 192 GLN A O 1
ATOM 1528 N N . ASN A 1 193 ? -1.836 -0.736 -18.953 1 95.38 193 ASN A N 1
ATOM 1529 C CA . ASN A 1 193 ? -0.537 -0.074 -19 1 95.38 193 ASN A CA 1
ATOM 1530 C C . ASN A 1 193 ? 0.491 -0.79 -18.125 1 95.38 193 ASN A C 1
ATOM 1532 O O . ASN A 1 193 ? 1.683 -0.792 -18.438 1 95.38 193 ASN A O 1
ATOM 1536 N N . MET A 1 194 ? 0.083 -1.357 -17.047 1 96.81 194 MET A N 1
ATOM 1537 C CA . MET A 1 194 ? 0.969 -2.18 -16.219 1 96.81 194 MET A CA 1
ATOM 1538 C C . MET A 1 194 ? 1.583 -3.307 -17.047 1 96.81 194 MET A C 1
ATOM 1540 O O . MET A 1 194 ? 2.781 -3.574 -16.938 1 96.81 194 MET A O 1
ATOM 1544 N N . LEU A 1 195 ? 0.738 -3.945 -17.891 1 98.19 195 LEU A N 1
ATOM 1545 C CA . LEU A 1 195 ? 1.237 -5.012 -18.75 1 98.19 195 LEU A CA 1
ATOM 1546 C C . LEU A 1 195 ? 2.264 -4.477 -19.75 1 98.19 195 LEU A C 1
ATOM 1548 O O . LEU A 1 195 ? 3.295 -5.109 -19.984 1 98.19 195 LEU A O 1
ATOM 1552 N N . LYS A 1 196 ? 1.976 -3.297 -20.281 1 97.94 196 LYS A N 1
ATOM 1553 C CA . LYS A 1 196 ? 2.887 -2.705 -21.25 1 97.94 196 LYS A CA 1
ATOM 1554 C C . LYS A 1 196 ? 4.242 -2.391 -20.625 1 97.94 196 LYS A C 1
ATOM 1556 O O . LYS A 1 196 ? 5.285 -2.598 -21.234 1 97.94 196 LYS A O 1
ATOM 1561 N N . ILE A 1 197 ? 4.164 -1.888 -19.406 1 98.06 197 ILE A N 1
ATOM 1562 C CA . ILE A 1 197 ? 5.406 -1.575 -18.703 1 98.06 197 ILE A CA 1
ATOM 1563 C C . ILE A 1 197 ? 6.184 -2.861 -18.438 1 98.06 197 ILE A C 1
ATOM 1565 O O . ILE A 1 197 ? 7.402 -2.904 -18.625 1 98.06 197 ILE A O 1
ATOM 1569 N N . MET A 1 198 ? 5.484 -3.91 -18.016 1 98.31 198 MET A N 1
ATOM 1570 C CA . MET A 1 198 ? 6.129 -5.199 -17.766 1 98.31 198 MET A CA 1
ATOM 1571 C C . MET A 1 198 ? 6.82 -5.703 -19.031 1 98.31 198 MET A C 1
ATOM 1573 O O . MET A 1 198 ? 7.98 -6.121 -18.984 1 98.31 198 MET A O 1
ATOM 1577 N N . ASP A 1 199 ? 6.133 -5.633 -20.141 1 97.94 199 ASP A N 1
ATOM 1578 C CA . ASP A 1 199 ? 6.699 -6.086 -21.406 1 97.94 199 ASP A CA 1
ATOM 1579 C C . ASP A 1 199 ? 7.934 -5.27 -21.781 1 97.94 199 ASP A C 1
ATOM 1581 O O . ASP A 1 199 ? 8.938 -5.82 -22.234 1 97.94 199 ASP A O 1
ATOM 1585 N N . TYR A 1 200 ? 7.828 -4.016 -21.625 1 97.75 200 TYR A N 1
ATOM 1586 C CA . TYR A 1 200 ? 8.945 -3.119 -21.906 1 97.75 200 TYR A CA 1
ATOM 1587 C C . TYR A 1 200 ? 10.164 -3.496 -21.078 1 97.75 200 TYR A C 1
ATOM 1589 O O . TYR A 1 200 ? 11.273 -3.592 -21.609 1 97.75 200 TYR A O 1
ATOM 1597 N N . LEU A 1 201 ? 9.938 -3.725 -19.812 1 97.81 201 LEU A N 1
ATOM 1598 C CA . LEU A 1 201 ? 11.047 -4.008 -18.922 1 97.81 201 LEU A CA 1
ATOM 1599 C C . LEU A 1 201 ? 11.641 -5.383 -19.203 1 97.81 201 LEU A C 1
ATOM 1601 O O . LEU A 1 201 ? 12.852 -5.582 -19.078 1 97.81 201 LEU A O 1
ATOM 1605 N N . LEU A 1 202 ? 10.781 -6.328 -19.5 1 97.62 202 LEU A N 1
ATOM 1606 C CA . LEU A 1 202 ? 11.273 -7.648 -19.875 1 97.62 202 LEU A CA 1
ATOM 1607 C C . LEU A 1 202 ? 12.156 -7.566 -21.125 1 97.62 202 LEU A C 1
ATOM 1609 O O . LEU A 1 202 ? 13.219 -8.195 -21.188 1 97.62 202 LEU A O 1
ATOM 1613 N N . ALA A 1 203 ? 11.703 -6.801 -22.078 1 96.06 203 ALA A N 1
ATOM 1614 C CA . ALA A 1 203 ? 12.492 -6.617 -23.297 1 96.06 203 ALA A CA 1
ATOM 1615 C C . ALA A 1 203 ? 13.828 -5.938 -23 1 96.06 203 ALA A C 1
ATOM 1617 O O . ALA A 1 203 ? 14.867 -6.312 -23.547 1 96.06 203 ALA A O 1
ATOM 1618 N N . LYS A 1 204 ? 13.727 -4.977 -22.188 1 95.31 204 LYS A N 1
ATOM 1619 C CA . LYS A 1 204 ? 14.93 -4.262 -21.766 1 95.31 204 LYS A CA 1
ATOM 1620 C C . LYS A 1 204 ? 15.938 -5.211 -21.125 1 95.31 204 LYS A C 1
ATOM 1622 O O . LYS A 1 204 ? 17.125 -5.16 -21.438 1 95.31 204 LYS A O 1
ATOM 1627 N N . GLU A 1 205 ? 15.484 -6.086 -20.266 1 95 205 GLU A N 1
ATOM 1628 C CA . GLU A 1 205 ? 16.359 -7.016 -19.547 1 95 205 GLU A CA 1
ATOM 1629 C C . GLU A 1 205 ? 16.875 -8.109 -20.484 1 95 205 GLU A C 1
ATOM 1631 O O . GLU A 1 205 ? 17.984 -8.617 -20.281 1 95 205 GLU A O 1
ATOM 1636 N N . ARG A 1 206 ? 16.109 -8.492 -21.422 1 92.44 206 ARG A N 1
ATOM 1637 C CA . ARG A 1 206 ? 16.547 -9.492 -22.391 1 92.44 206 ARG A CA 1
ATOM 1638 C C . ARG A 1 206 ? 17.75 -9 -23.188 1 92.44 206 ARG A C 1
ATOM 1640 O O . ARG A 1 206 ? 18.625 -9.789 -23.562 1 92.44 206 ARG A O 1
ATOM 1647 N N . LYS A 1 207 ? 17.781 -7.754 -23.391 1 88 207 LYS A N 1
ATOM 1648 C CA . LYS A 1 207 ? 18.891 -7.164 -24.141 1 88 207 LYS A CA 1
ATOM 1649 C C . LYS A 1 207 ? 20.156 -7.145 -23.312 1 88 207 LYS A C 1
ATOM 1651 O O . LYS A 1 207 ? 21.266 -7.121 -23.859 1 88 207 LYS A O 1
ATOM 1656 N N . THR A 1 208 ? 19.984 -7.113 -22.031 1 80.88 208 THR A N 1
ATOM 1657 C CA . THR A 1 208 ? 21.156 -7.004 -21.172 1 80.88 208 THR A CA 1
ATOM 1658 C C . THR A 1 208 ? 21.641 -8.383 -20.734 1 80.88 208 THR A C 1
ATOM 1660 O O . THR A 1 208 ? 22.75 -8.523 -20.234 1 80.88 208 THR A O 1
ATOM 1663 N N . LYS A 1 209 ? 20.844 -9.383 -20.844 1 73.06 209 LYS A N 1
ATOM 1664 C CA . LYS A 1 209 ? 21.25 -10.734 -20.469 1 73.06 209 LYS A CA 1
ATOM 1665 C C . LYS A 1 209 ? 21.875 -11.461 -21.672 1 73.06 209 LYS A C 1
ATOM 1667 O O . LYS A 1 209 ? 21.516 -11.195 -22.812 1 73.06 209 LYS A O 1
ATOM 1672 N N . MET B 1 1 ? -41.438 59.375 -48.781 1 34.56 1 MET B N 1
ATOM 1673 C CA . MET B 1 1 ? -40.219 58.938 -48.125 1 34.56 1 MET B CA 1
ATOM 1674 C C . MET B 1 1 ? -40.531 57.844 -47.094 1 34.56 1 MET B C 1
ATOM 1676 O O . MET B 1 1 ? -41.219 58.125 -46.094 1 34.56 1 MET B O 1
ATOM 1680 N N . ASN B 1 2 ? -40.75 56.594 -47.562 1 37.22 2 ASN B N 1
ATOM 1681 C CA . ASN B 1 2 ? -41.094 55.344 -46.906 1 37.22 2 ASN B CA 1
ATOM 1682 C C . ASN B 1 2 ? -40 54.938 -45.875 1 37.22 2 ASN B C 1
ATOM 1684 O O . ASN B 1 2 ? -38.844 54.781 -46.25 1 37.22 2 ASN B O 1
ATOM 1688 N N . LYS B 1 3 ? -40.156 55.406 -44.625 1 40.5 3 LYS B N 1
ATOM 1689 C CA . LYS B 1 3 ? -39.312 55 -43.469 1 40.5 3 LYS B CA 1
ATOM 1690 C C . LYS B 1 3 ? -39.188 53.5 -43.375 1 40.5 3 LYS B C 1
ATOM 1692 O O . LYS B 1 3 ? -40.188 52.781 -43.25 1 40.5 3 LYS B O 1
ATOM 1697 N N . LEU B 1 4 ? -38.188 52.875 -44.031 1 41.72 4 LEU B N 1
ATOM 1698 C CA . LEU B 1 4 ? -37.75 51.5 -43.906 1 41.72 4 LEU B CA 1
ATOM 1699 C C . LEU B 1 4 ? -37.469 51.156 -42.438 1 41.72 4 LEU B C 1
ATOM 1701 O O . LEU B 1 4 ? -36.594 51.75 -41.812 1 41.72 4 LEU B O 1
ATOM 1705 N N . LEU B 1 5 ? -38.406 50.688 -41.656 1 43.75 5 LEU B N 1
ATOM 1706 C CA . LEU B 1 5 ? -38.219 50.125 -40.312 1 43.75 5 LEU B CA 1
ATOM 1707 C C . LEU B 1 5 ? -37.25 48.938 -40.344 1 43.75 5 LEU B C 1
ATOM 1709 O O . LEU B 1 5 ? -37.531 47.938 -41.031 1 43.75 5 LEU B O 1
ATOM 1713 N N . VAL B 1 6 ? -35.969 49.188 -40.375 1 46.03 6 VAL B N 1
ATOM 1714 C CA . VAL B 1 6 ? -34.969 48.125 -40.188 1 46.03 6 VAL B CA 1
ATOM 1715 C C . VAL B 1 6 ? -35.219 47.375 -38.906 1 46.03 6 VAL B C 1
ATOM 1717 O O . VAL B 1 6 ? -35.188 47.969 -37.812 1 46.03 6 VAL B O 1
ATOM 1720 N N . LEU B 1 7 ? -36.031 46.344 -38.938 1 45.19 7 LEU B N 1
ATOM 1721 C CA . LEU B 1 7 ? -36.156 45.406 -37.844 1 45.19 7 LEU B CA 1
ATOM 1722 C C . LEU B 1 7 ? -34.812 44.75 -37.531 1 45.19 7 LEU B C 1
ATOM 1724 O O . LEU B 1 7 ? -34.219 44.062 -38.344 1 45.19 7 LEU B O 1
ATOM 1728 N N . LEU B 1 8 ? -34 45.438 -36.75 1 46.47 8 LEU B N 1
ATOM 1729 C CA . LEU B 1 8 ? -32.812 44.812 -36.156 1 46.47 8 LEU B CA 1
ATOM 1730 C C . LEU B 1 8 ? -33.188 43.562 -35.375 1 46.47 8 LEU B C 1
ATOM 1732 O O . LEU B 1 8 ? -33.906 43.656 -34.375 1 46.47 8 LEU B O 1
ATOM 1736 N N . SER B 1 9 ? -33.188 42.406 -36 1 48.09 9 SER B N 1
ATOM 1737 C CA . SER B 1 9 ? -33.312 41.125 -35.312 1 48.09 9 SER B CA 1
ATOM 1738 C C . SER B 1 9 ? -32.156 40.906 -34.375 1 48.09 9 SER B C 1
ATOM 1740 O O . SER B 1 9 ? -30.984 40.906 -34.781 1 48.09 9 SER B O 1
ATOM 1742 N N . ILE B 1 10 ? -32.281 41.281 -33.156 1 49.81 10 ILE B N 1
ATOM 1743 C CA . ILE B 1 10 ? -31.344 40.906 -32.094 1 49.81 10 ILE B CA 1
ATOM 1744 C C . ILE B 1 10 ? -31.266 39.406 -32 1 49.81 10 ILE B C 1
ATOM 1746 O O . ILE B 1 10 ? -32.25 38.719 -31.719 1 49.81 10 ILE B O 1
ATOM 1750 N N . PHE B 1 11 ? -30.344 38.781 -32.719 1 51.22 11 PHE B N 1
ATOM 1751 C CA . PHE B 1 11 ? -29.984 37.375 -32.531 1 51.22 11 PHE B CA 1
ATOM 1752 C C . PHE B 1 11 ? -29.531 37.125 -31.078 1 51.22 11 PHE B C 1
ATOM 1754 O O . PHE B 1 11 ? -28.516 37.688 -30.641 1 51.22 11 PHE B O 1
ATOM 1761 N N . PHE B 1 12 ? -30.453 36.75 -30.234 1 46.88 12 PHE B N 1
ATOM 1762 C CA . PHE B 1 12 ? -30.109 36.219 -28.922 1 46.88 12 PHE B CA 1
ATOM 1763 C C . PHE B 1 12 ? -29.25 34.969 -29.047 1 46.88 12 PHE B C 1
ATOM 1765 O O . PHE B 1 12 ? -29.734 33.906 -29.469 1 46.88 12 PHE B O 1
ATOM 1772 N N . ILE B 1 13 ? -27.984 35.125 -29.203 1 49.72 13 ILE B N 1
ATOM 1773 C CA . ILE B 1 13 ? -27.094 33.969 -29 1 49.72 13 ILE B CA 1
ATOM 1774 C C . ILE B 1 13 ? -27.328 33.406 -27.594 1 49.72 13 ILE B C 1
ATOM 1776 O O . ILE B 1 13 ? -27.109 34.062 -26.594 1 49.72 13 ILE B O 1
ATOM 1780 N N . SER B 1 14 ? -28.219 32.438 -27.484 1 46.84 14 SER B N 1
ATOM 1781 C CA . SER B 1 14 ? -28.312 31.641 -26.266 1 46.84 14 SER B CA 1
ATOM 1782 C C . SER B 1 14 ? -26.953 31.062 -25.891 1 46.84 14 SER B C 1
ATOM 1784 O O . SER B 1 14 ? -26.312 30.359 -26.672 1 46.84 14 SER B O 1
ATOM 1786 N N . ALA B 1 15 ? -26.25 31.75 -25.047 1 47.59 15 ALA B N 1
ATOM 1787 C CA . ALA B 1 15 ? -25.109 31.109 -24.375 1 47.59 15 ALA B CA 1
ATOM 1788 C C . ALA B 1 15 ? -25.5 29.734 -23.844 1 47.59 15 ALA B C 1
ATOM 1790 O O . ALA B 1 15 ? -26.359 29.609 -22.969 1 47.59 15 ALA B O 1
ATOM 1791 N N . GLY B 1 16 ? -25.484 28.703 -24.672 1 44.69 16 GLY B N 1
ATOM 1792 C CA . GLY B 1 16 ? -25.562 27.359 -24.109 1 44.69 16 GLY B CA 1
ATOM 1793 C C . GLY B 1 16 ? -24.797 27.219 -22.812 1 44.69 16 GLY B C 1
ATOM 1794 O O . GLY B 1 16 ? -23.594 27.5 -22.766 1 44.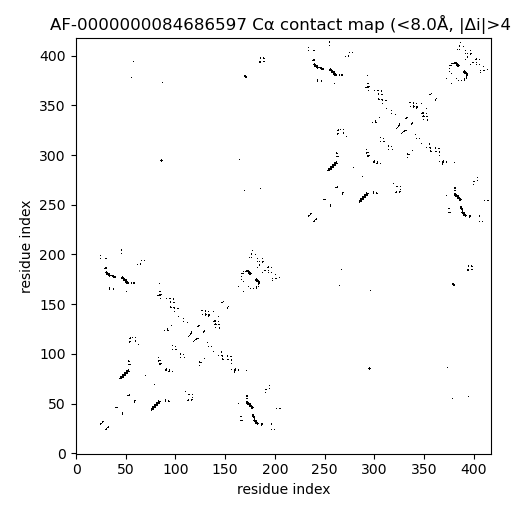69 16 GLY B O 1
ATOM 1795 N N . SER B 1 17 ? -25.391 27.281 -21.734 1 42.69 17 SER B N 1
ATOM 1796 C CA . SER B 1 17 ? -24.766 26.812 -20.5 1 42.69 17 SER B CA 1
ATOM 1797 C C . SER B 1 17 ? -24.078 25.469 -20.703 1 42.69 17 SER B C 1
ATOM 1799 O O . SER B 1 17 ? -24.703 24.484 -21.062 1 42.69 17 SER B O 1
ATOM 1801 N N . SER B 1 18 ? -22.891 25.547 -21.141 1 45.12 18 SER B N 1
ATOM 1802 C CA . SER B 1 18 ? -22.156 24.297 -21 1 45.12 18 SER B CA 1
ATOM 1803 C C . SER B 1 18 ? -22.391 23.672 -19.625 1 45.12 18 SER B C 1
ATOM 1805 O O . SER B 1 18 ? -21.906 24.203 -18.609 1 45.12 18 SER B O 1
ATOM 1807 N N . PHE B 1 19 ? -23.469 23.078 -19.469 1 39.62 19 PHE B N 1
ATOM 1808 C CA . PHE B 1 19 ? -23.453 22.188 -18.312 1 39.62 19 PHE B CA 1
ATOM 1809 C C . PHE B 1 19 ? -22.125 21.438 -18.219 1 39.62 19 PHE B C 1
ATOM 1811 O O . PHE B 1 19 ? -21.766 20.688 -19.141 1 39.62 19 PHE B O 1
ATOM 1818 N N . ALA B 1 20 ? -21.203 22.125 -17.703 1 41.94 20 ALA B N 1
ATOM 1819 C CA . ALA B 1 20 ? -20.109 21.234 -17.312 1 41.94 20 ALA B CA 1
ATOM 1820 C C . ALA B 1 20 ? -20.641 19.844 -16.953 1 41.94 20 ALA B C 1
ATOM 1822 O O . ALA B 1 20 ? -21.562 19.719 -16.141 1 41.94 20 ALA B O 1
ATOM 1823 N N . ALA B 1 21 ? -20.766 18.984 -17.781 1 44.59 21 ALA B N 1
ATOM 1824 C CA . ALA B 1 21 ? -21.125 17.609 -17.469 1 44.59 21 ALA B CA 1
ATOM 1825 C C . ALA B 1 21 ? -20.531 17.172 -16.141 1 44.59 21 ALA B C 1
ATOM 1827 O O . ALA B 1 21 ? -19.328 17.297 -15.914 1 44.59 21 ALA B O 1
ATOM 1828 N N . ASP B 1 22 ? -21.188 17.359 -14.945 1 50.34 22 ASP B N 1
ATOM 1829 C CA . ASP B 1 22 ? -20.797 16.891 -13.625 1 50.34 22 ASP B CA 1
ATOM 1830 C C . ASP B 1 22 ? -20 15.586 -13.727 1 50.34 22 ASP B C 1
ATOM 1832 O O . ASP B 1 22 ? -20.516 14.578 -14.219 1 50.34 22 ASP B O 1
ATOM 1836 N N . VAL B 1 23 ? -18.781 15.57 -13.938 1 61.47 23 VAL B N 1
ATOM 1837 C CA . VAL B 1 23 ? -18 14.328 -13.93 1 61.47 23 VAL B CA 1
ATOM 1838 C C . VAL B 1 23 ? -18.484 13.422 -12.812 1 61.47 23 VAL B C 1
ATOM 1840 O O . VAL B 1 23 ? -18.547 13.828 -11.648 1 61.47 23 VAL B O 1
ATOM 1843 N N . GLU B 1 24 ? -19.281 12.453 -13.016 1 83 24 GLU B N 1
ATOM 1844 C CA . GLU B 1 24 ? -19.797 11.547 -11.992 1 83 24 GLU B CA 1
ATOM 1845 C C . GLU B 1 24 ? -18.781 10.453 -11.664 1 83 24 GLU B C 1
ATOM 1847 O O . GLU B 1 24 ? -18.562 9.547 -12.469 1 83 24 GLU B O 1
ATOM 1852 N N . PHE B 1 25 ? -18.062 10.703 -10.555 1 94 25 PHE B N 1
ATOM 1853 C CA . PHE B 1 25 ? -17.172 9.672 -10.023 1 94 25 PHE B CA 1
ATOM 1854 C C . PHE B 1 25 ? -17.969 8.508 -9.461 1 94 25 PHE B C 1
ATOM 1856 O O . PHE B 1 25 ? -19.016 8.703 -8.828 1 94 25 PHE B O 1
ATOM 1863 N N . LYS B 1 26 ? -17.469 7.293 -9.766 1 93.94 26 LYS B N 1
ATOM 1864 C CA . LYS B 1 26 ? -18.234 6.09 -9.461 1 93.94 26 LYS B CA 1
ATOM 1865 C C . LYS B 1 26 ? -17.578 5.289 -8.336 1 93.94 26 LYS B C 1
ATOM 1867 O O . LYS B 1 26 ? -16.359 5.145 -8.305 1 93.94 26 LYS B O 1
ATOM 1872 N N . GLU B 1 27 ? -18.438 4.746 -7.438 1 93.31 27 GLU B N 1
ATOM 1873 C CA . GLU B 1 27 ? -18 3.805 -6.41 1 93.31 27 GLU B CA 1
ATOM 1874 C C . GLU B 1 27 ? -17.406 2.547 -7.031 1 93.31 27 GLU B C 1
ATOM 1876 O O . GLU B 1 27 ? -17.938 2.014 -8.008 1 93.31 27 GLU B O 1
ATOM 1881 N N . GLY B 1 28 ? -16.312 2.066 -6.438 1 87.31 28 GLY B N 1
ATOM 1882 C CA . GLY B 1 28 ? -15.68 0.86 -6.945 1 87.31 28 GLY B CA 1
ATOM 1883 C C . GLY B 1 28 ? -14.703 1.128 -8.07 1 87.31 28 GLY B C 1
ATOM 1884 O O . GLY B 1 28 ? -13.898 0.261 -8.422 1 87.31 28 GLY B O 1
ATOM 1885 N N . VAL B 1 29 ? -14.789 2.314 -8.609 1 87.44 29 VAL B N 1
ATOM 1886 C CA . VAL B 1 29 ? -13.906 2.689 -9.703 1 87.44 29 VAL B CA 1
ATOM 1887 C C . VAL B 1 29 ? -12.992 3.832 -9.266 1 87.44 29 VAL B C 1
ATOM 1889 O O . VAL B 1 29 ? -11.766 3.68 -9.234 1 87.44 29 VAL B O 1
ATOM 1892 N N . ASP B 1 30 ? -13.625 4.902 -8.828 1 93.38 30 ASP B N 1
ATOM 1893 C CA . ASP B 1 30 ? -12.898 6.121 -8.492 1 93.38 30 ASP B CA 1
ATOM 1894 C C . ASP B 1 30 ? -12.656 6.211 -6.984 1 93.38 30 ASP B C 1
ATOM 1896 O O . ASP B 1 30 ? -11.75 6.914 -6.535 1 93.38 30 ASP B O 1
ATOM 1900 N N . TYR B 1 31 ? -13.547 5.59 -6.285 1 95.88 31 TYR B N 1
ATOM 1901 C CA . TYR B 1 31 ? -13.445 5.484 -4.836 1 95.88 31 TYR B CA 1
ATOM 1902 C C . TYR B 1 31 ? -14.172 4.246 -4.328 1 95.88 31 TYR B C 1
ATOM 1904 O O . TYR B 1 31 ? -14.938 3.623 -5.066 1 95.88 31 TYR B O 1
ATOM 1912 N N . GLN B 1 32 ? -13.875 3.883 -3.049 1 95.19 32 GLN B N 1
ATOM 1913 C CA . GLN B 1 32 ? -14.555 2.771 -2.387 1 95.19 32 GLN B CA 1
ATOM 1914 C C . GLN B 1 32 ? -15.234 3.23 -1.097 1 95.19 32 GLN B C 1
ATOM 1916 O O . GLN B 1 32 ? -14.703 4.09 -0.387 1 95.19 32 GLN B O 1
ATOM 1921 N N . LEU B 1 33 ? -16.266 2.57 -0.785 1 96.19 33 LEU B N 1
ATOM 1922 C CA . LEU B 1 33 ? -16.906 2.832 0.5 1 96.19 33 LEU B CA 1
ATOM 1923 C C . LEU B 1 33 ? -16.219 2.068 1.62 1 96.19 33 LEU B C 1
ATOM 1925 O O . LEU B 1 33 ? -15.812 0.918 1.437 1 96.19 33 LEU B O 1
ATOM 1929 N N . ILE B 1 34 ? -16.047 2.699 2.645 1 96.5 34 ILE B N 1
ATOM 1930 C CA . ILE B 1 34 ? -15.562 2.062 3.863 1 96.5 34 ILE B CA 1
ATOM 1931 C C . ILE B 1 34 ? -16.734 1.499 4.656 1 96.5 34 ILE B C 1
ATOM 1933 O O . ILE B 1 34 ? -17.641 2.24 5.043 1 96.5 34 ILE B O 1
ATOM 1937 N N . LYS B 1 35 ? -16.75 0.255 4.898 1 91.88 35 LYS B N 1
ATOM 1938 C CA . LYS B 1 35 ? -17.844 -0.401 5.609 1 91.88 35 LYS B CA 1
ATOM 1939 C C . LYS B 1 35 ? -17.328 -1.199 6.801 1 91.88 35 LYS B C 1
ATOM 1941 O O . LYS B 1 35 ? -16.547 -2.133 6.633 1 91.88 35 LYS B O 1
ATOM 1946 N N . PRO B 1 36 ? -17.734 -0.913 7.992 1 95.19 36 PRO B N 1
ATOM 1947 C CA . PRO B 1 36 ? -18.609 0.225 8.312 1 95.19 36 PRO B CA 1
ATOM 1948 C C . PRO B 1 36 ? -17.875 1.562 8.25 1 95.19 36 PRO B C 1
ATOM 1950 O O . PRO B 1 36 ? -16.656 1.607 8.43 1 95.19 36 PRO B O 1
ATOM 1953 N N . ALA B 1 37 ? -18.641 2.605 7.961 1 96.5 37 ALA B N 1
ATOM 1954 C CA . ALA B 1 37 ? -18.047 3.938 8.039 1 96.5 37 ALA B CA 1
ATOM 1955 C C . ALA B 1 37 ? -17.406 4.172 9.398 1 96.5 37 ALA B C 1
ATOM 1957 O O . ALA B 1 37 ? -17.844 3.609 10.406 1 96.5 37 ALA B O 1
ATOM 1958 N N . GLN B 1 38 ? -16.375 4.91 9.375 1 97 38 GLN B N 1
ATOM 1959 C CA . GLN B 1 38 ? -15.641 5.203 10.602 1 97 38 GLN B CA 1
ATOM 1960 C C . GLN B 1 38 ? -15.938 6.617 11.094 1 97 38 GLN B C 1
ATOM 1962 O O . GLN B 1 38 ? -16.188 7.523 10.289 1 97 38 GLN B O 1
ATOM 1967 N N . PRO B 1 39 ? -15.883 6.793 12.375 1 95.31 39 PRO B N 1
ATOM 1968 C CA . PRO B 1 39 ? -16.141 8.133 12.906 1 95.31 39 PRO B CA 1
ATOM 1969 C C . PRO B 1 39 ? -15.023 9.125 12.57 1 95.31 39 PRO B C 1
ATOM 1971 O O . PRO B 1 39 ? -13.883 8.719 12.367 1 95.31 39 PRO B O 1
ATOM 1974 N N . THR B 1 40 ? -15.477 10.383 12.484 1 95.5 40 THR B N 1
ATOM 1975 C CA . THR B 1 40 ? -14.5 11.445 12.289 1 95.5 40 THR B CA 1
ATOM 1976 C C . THR B 1 40 ? -14.188 12.141 13.609 1 95.5 40 THR B C 1
ATOM 1978 O O . THR B 1 40 ? -14.867 11.922 14.609 1 95.5 40 THR B O 1
ATOM 1981 N N . ASP B 1 41 ? -13.125 12.922 13.625 1 92.06 41 ASP B N 1
ATOM 1982 C CA . ASP B 1 41 ? -12.672 13.578 14.852 1 92.06 41 ASP B CA 1
ATOM 1983 C C . ASP B 1 41 ? -13.648 14.68 15.273 1 92.06 41 ASP B C 1
ATOM 1985 O O . ASP B 1 41 ? -13.836 14.914 16.469 1 92.06 41 ASP B O 1
ATOM 1989 N N . ASP B 1 42 ? -14.195 15.422 14.32 1 91.81 42 ASP B N 1
ATOM 1990 C CA . ASP B 1 42 ? -15.117 16.531 14.531 1 91.81 42 ASP B CA 1
ATOM 1991 C C . ASP B 1 42 ? -16.328 16.406 13.609 1 91.81 42 ASP B C 1
ATOM 1993 O O . ASP B 1 42 ? -16.266 16.766 12.438 1 91.81 42 ASP B O 1
ATOM 1997 N N . SER B 1 43 ? -17.469 16.016 14.164 1 89.94 43 SER B N 1
ATOM 1998 C CA . SER B 1 43 ? -18.641 15.727 13.359 1 89.94 43 SER B CA 1
ATOM 1999 C C . SER B 1 43 ? -19.281 17.016 12.836 1 89.94 43 SER B C 1
ATOM 2001 O O . SER B 1 43 ? -20.141 16.969 11.945 1 89.94 43 SER B O 1
ATOM 2003 N N . SER B 1 44 ? -18.844 18.156 13.383 1 92.75 44 SER B N 1
ATOM 2004 C CA . SER B 1 44 ? -19.422 19.422 12.938 1 92.75 44 SER B CA 1
ATOM 2005 C C . SER B 1 44 ? -18.75 19.906 11.656 1 92.75 44 SER B C 1
ATOM 2007 O O . SER B 1 44 ? -19.25 20.844 11.016 1 92.75 44 SER B O 1
ATOM 2009 N N . ARG B 1 45 ? -17.625 19.328 11.273 1 96.06 45 ARG B N 1
ATOM 2010 C CA . ARG B 1 45 ? -16.906 19.656 10.047 1 96.06 45 ARG B CA 1
ATOM 2011 C C . ARG B 1 45 ? -16.734 18.422 9.164 1 96.06 45 ARG B C 1
ATOM 2013 O O . ARG B 1 45 ? -16.938 17.297 9.617 1 96.06 45 ARG B O 1
ATOM 2020 N N . LEU B 1 46 ? -16.453 18.703 7.879 1 97.75 46 LEU B N 1
ATOM 2021 C CA . LEU B 1 46 ? -16.062 17.609 6.988 1 97.75 46 LEU B CA 1
ATOM 2022 C C . LEU B 1 46 ? -14.578 17.281 7.168 1 97.75 46 LEU B C 1
ATOM 2024 O O . LEU B 1 46 ? -13.758 18.156 7.414 1 97.75 46 LEU B O 1
ATOM 2028 N N . GLU B 1 47 ? -14.281 15.992 7.062 1 98.31 47 GLU B N 1
ATOM 2029 C CA . GLU B 1 47 ? -12.906 15.57 7.305 1 98.31 47 GLU B CA 1
ATOM 2030 C C . GLU B 1 47 ? -12.297 14.93 6.055 1 98.31 47 GLU B C 1
ATOM 2032 O O . GLU B 1 47 ? -12.953 14.125 5.387 1 98.31 47 GLU B O 1
ATOM 2037 N N . VAL B 1 48 ? -11.164 15.336 5.723 1 98.75 48 VAL B N 1
ATOM 2038 C CA . VAL B 1 48 ? -10.312 14.68 4.734 1 98.75 48 VAL B CA 1
ATOM 2039 C C . VAL B 1 48 ? -9.008 14.234 5.387 1 98.75 48 VAL B C 1
ATOM 2041 O O . VAL B 1 48 ? -8.312 15.039 6.023 1 98.75 48 VAL B O 1
ATOM 2044 N N . LEU B 1 49 ? -8.711 12.977 5.258 1 98.75 49 LEU B N 1
ATOM 2045 C CA . LEU B 1 49 ? -7.523 12.391 5.863 1 98.75 49 LEU B CA 1
ATOM 2046 C C . LEU B 1 49 ? -6.59 11.836 4.793 1 98.75 49 LEU B C 1
ATOM 2048 O O . LEU B 1 49 ? -6.992 10.992 3.99 1 98.75 49 LEU B O 1
ATOM 2052 N N . GLU B 1 50 ? -5.395 12.344 4.711 1 98.81 50 GLU B N 1
ATOM 2053 C CA . GLU B 1 50 ? -4.367 11.742 3.867 1 98.81 50 GLU B CA 1
ATOM 2054 C C . GLU B 1 50 ? -3.621 10.633 4.609 1 98.81 50 GLU B C 1
ATOM 2056 O O . GLU B 1 50 ? -3.102 10.852 5.703 1 98.81 50 GLU B O 1
ATOM 2061 N N . ILE B 1 51 ? -3.564 9.484 4.082 1 98.75 51 ILE B N 1
ATOM 2062 C CA . ILE B 1 51 ? -2.721 8.398 4.566 1 98.75 51 ILE B CA 1
ATOM 2063 C C . ILE B 1 51 ? -1.424 8.352 3.764 1 98.75 51 ILE B C 1
ATOM 2065 O O . ILE B 1 51 ? -1.451 8.305 2.531 1 98.75 51 ILE B O 1
ATOM 2069 N N . PHE B 1 52 ? -0.281 8.367 4.457 1 98.56 52 PHE B N 1
ATOM 2070 C CA . PHE B 1 52 ? 0.995 8.547 3.773 1 98.56 52 PHE B CA 1
ATOM 2071 C C . PHE B 1 52 ? 2.113 7.828 4.516 1 98.56 52 PHE B C 1
ATOM 2073 O O . PHE B 1 52 ? 1.892 7.273 5.594 1 98.56 52 PHE B O 1
ATOM 2080 N N . TRP B 1 53 ? 3.219 7.758 3.932 1 98.31 53 TRP B N 1
ATOM 2081 C CA . TRP B 1 53 ? 4.496 7.367 4.52 1 98.31 53 TRP B CA 1
ATOM 2082 C C . TRP B 1 53 ? 5.629 8.234 3.975 1 98.31 53 TRP B C 1
ATOM 2084 O O . TRP B 1 53 ? 5.688 8.508 2.773 1 98.31 53 TRP B O 1
ATOM 2094 N N . TYR B 1 54 ? 6.555 8.633 4.84 1 98.25 54 TYR B N 1
ATOM 2095 C CA . TYR B 1 54 ? 7.594 9.578 4.445 1 98.25 54 TYR B CA 1
ATOM 2096 C C . TYR B 1 54 ? 8.516 8.961 3.4 1 98.25 54 TYR B C 1
ATOM 2098 O O . TYR B 1 54 ? 9.117 9.68 2.598 1 98.25 54 TYR B O 1
ATOM 2106 N N . GLY B 1 55 ? 8.656 7.719 3.391 1 95.31 55 GLY B N 1
ATOM 2107 C CA . GLY B 1 55 ? 9.555 7.082 2.439 1 95.31 55 GLY B CA 1
ATOM 2108 C C . GLY B 1 55 ? 8.922 6.867 1.076 1 95.31 55 GLY B C 1
ATOM 2109 O O . GLY B 1 55 ? 9.586 6.414 0.143 1 95.31 55 GLY B O 1
ATOM 2110 N N . CYS B 1 56 ? 7.754 7.184 0.878 1 94.56 56 CYS B N 1
ATOM 2111 C CA . CYS B 1 56 ? 7.047 6.918 -0.369 1 94.56 56 CYS B CA 1
ATOM 2112 C C . CYS B 1 56 ? 7.27 8.039 -1.375 1 94.56 56 CYS B C 1
ATOM 2114 O O . CYS B 1 56 ? 6.848 9.172 -1.15 1 94.56 56 CYS B O 1
ATOM 2116 N N . PRO B 1 57 ? 7.84 7.758 -2.504 1 92.38 57 PRO B N 1
ATOM 2117 C CA . PRO B 1 57 ? 8.102 8.812 -3.486 1 92.38 57 PRO B CA 1
ATOM 2118 C C . PRO B 1 57 ? 6.816 9.445 -4.023 1 92.38 57 PRO B C 1
ATOM 2120 O O . PRO B 1 57 ? 6.781 10.648 -4.285 1 92.38 57 PRO B O 1
ATOM 2123 N N . HIS B 1 58 ? 5.805 8.648 -4.203 1 92.62 58 HIS B N 1
ATOM 2124 C CA . HIS B 1 58 ? 4.543 9.172 -4.719 1 92.62 58 HIS B CA 1
ATOM 2125 C C . HIS B 1 58 ? 3.879 10.102 -3.705 1 92.62 58 HIS B C 1
ATOM 2127 O O . HIS B 1 58 ? 3.197 11.055 -4.086 1 92.62 58 HIS B O 1
ATOM 2133 N N . CYS B 1 59 ? 3.992 9.773 -2.41 1 97 59 CYS B N 1
ATOM 2134 C CA . CYS B 1 59 ? 3.514 10.688 -1.381 1 97 59 CYS B CA 1
ATOM 2135 C C . CYS B 1 59 ? 4.246 12.023 -1.456 1 97 59 CYS B C 1
ATOM 2137 O O . CYS B 1 59 ? 3.629 13.078 -1.343 1 97 59 CYS B O 1
ATOM 2139 N N . TYR B 1 60 ? 5.52 11.938 -1.679 1 96.75 60 TYR B N 1
ATOM 2140 C CA . TYR B 1 60 ? 6.328 13.141 -1.816 1 96.75 60 TYR B CA 1
ATOM 2141 C C . TYR B 1 60 ? 5.887 13.961 -3.023 1 96.75 60 TYR B C 1
ATOM 2143 O O . TYR B 1 60 ? 5.703 15.18 -2.922 1 96.75 60 TYR B O 1
ATOM 2151 N N . HIS B 1 61 ? 5.66 13.289 -4.102 1 94.12 61 HIS B N 1
ATOM 2152 C CA . HIS B 1 61 ? 5.348 13.992 -5.34 1 94.12 61 HIS B CA 1
ATOM 2153 C C . HIS B 1 61 ? 3.908 14.5 -5.336 1 94.12 61 HIS B C 1
ATOM 2155 O O . HIS B 1 61 ? 3.537 15.336 -6.164 1 94.12 61 HIS B O 1
ATOM 2161 N N . PHE B 1 62 ? 3.148 14.031 -4.461 1 96.75 62 PHE B N 1
ATOM 2162 C CA . PHE B 1 62 ? 1.767 14.477 -4.332 1 96.75 62 PHE B CA 1
ATOM 2163 C C . PHE B 1 62 ? 1.696 15.812 -3.6 1 96.75 62 PHE B C 1
ATOM 2165 O O . PHE B 1 62 ? 0.741 16.562 -3.771 1 96.75 62 PHE B O 1
ATOM 2172 N N . GLU B 1 63 ? 2.727 16.141 -2.75 1 97.62 63 GLU B N 1
ATOM 2173 C CA . GLU B 1 63 ? 2.699 17.281 -1.843 1 97.62 63 GLU B CA 1
ATOM 2174 C C . GLU B 1 63 ? 2.467 18.578 -2.604 1 97.62 63 GLU B C 1
ATOM 2176 O O . GLU B 1 63 ? 1.617 19.391 -2.219 1 97.62 63 GLU B O 1
ATOM 2181 N N . PRO B 1 64 ? 3.168 18.766 -3.723 1 97.5 64 PRO B N 1
ATOM 2182 C CA . PRO B 1 64 ? 3 20.047 -4.414 1 97.5 64 PRO B CA 1
ATOM 2183 C C . PRO B 1 64 ? 1.592 20.234 -4.977 1 97.5 64 PRO B C 1
ATOM 2185 O O . PRO B 1 64 ? 1.147 21.359 -5.18 1 97.5 64 PRO B O 1
ATOM 2188 N N . THR B 1 65 ? 0.918 19.172 -5.285 1 97.88 65 THR B N 1
ATOM 2189 C CA . THR B 1 65 ? -0.464 19.234 -5.746 1 97.88 65 THR B CA 1
ATOM 2190 C C . THR B 1 65 ? -1.423 19.375 -4.57 1 97.88 65 THR B C 1
ATOM 2192 O O . THR B 1 65 ? -2.383 20.141 -4.633 1 97.88 65 THR B O 1
ATOM 2195 N N . LEU B 1 66 ? -1.127 18.734 -3.506 1 98.31 66 LEU B N 1
ATOM 2196 C CA . LEU B 1 66 ? -2.016 18.656 -2.354 1 98.31 66 LEU B CA 1
ATOM 2197 C C . LEU B 1 66 ? -1.972 19.938 -1.534 1 98.31 66 LEU B C 1
ATOM 2199 O O . LEU B 1 66 ? -3.006 20.422 -1.066 1 98.31 66 LEU B O 1
ATOM 2203 N N . ASP B 1 67 ? -0.822 20.5 -1.379 1 97.88 67 ASP B N 1
ATOM 2204 C CA . ASP B 1 67 ? -0.621 21.594 -0.446 1 97.88 67 ASP B CA 1
ATOM 2205 C C . ASP B 1 67 ? -1.467 22.812 -0.834 1 97.88 67 ASP B C 1
ATOM 2207 O O . ASP B 1 67 ? -2.172 23.375 0.003 1 97.88 67 ASP B O 1
ATOM 2211 N N . PRO B 1 68 ? -1.45 23.219 -2.123 1 98.06 68 PRO B N 1
ATOM 2212 C CA . PRO B 1 68 ? -2.316 24.344 -2.486 1 98.06 68 PRO B CA 1
ATOM 2213 C C . PRO B 1 68 ? -3.799 24.031 -2.295 1 98.06 68 PRO B C 1
ATOM 2215 O O . PRO B 1 68 ? -4.582 24.922 -1.952 1 98.06 68 PRO B O 1
ATOM 2218 N N . TRP B 1 69 ? -4.191 22.812 -2.559 1 98.56 69 TRP B N 1
ATOM 2219 C CA . TRP B 1 69 ? -5.578 22.406 -2.35 1 98.56 69 TRP B CA 1
ATOM 2220 C C . TRP B 1 69 ? -5.965 22.531 -0.881 1 98.56 69 TRP B C 1
ATOM 2222 O O . TRP B 1 69 ? -7.02 23.078 -0.556 1 98.56 69 TRP B O 1
ATOM 2232 N N . VAL B 1 70 ? -5.102 22.094 0.003 1 98.38 70 VAL B N 1
ATOM 2233 C CA . VAL B 1 70 ? -5.348 22.156 1.438 1 98.38 70 VAL B CA 1
ATOM 2234 C C . VAL B 1 70 ? -5.5 23.625 1.864 1 98.38 70 VAL B C 1
ATOM 2236 O O . VAL B 1 70 ? -6.395 23.953 2.641 1 98.38 70 VAL B O 1
ATOM 2239 N N . ALA B 1 71 ? -4.645 24.453 1.384 1 97.56 71 ALA B N 1
ATOM 2240 C CA . ALA B 1 71 ? -4.656 25.875 1.729 1 97.56 71 ALA B CA 1
ATOM 2241 C C . ALA B 1 71 ? -5.949 26.547 1.273 1 97.56 71 ALA B C 1
ATOM 2243 O O . ALA B 1 71 ? -6.344 27.578 1.813 1 97.56 71 ALA B O 1
ATOM 2244 N N . SER B 1 72 ? -6.598 25.953 0.288 1 97.81 72 SER B N 1
ATOM 2245 C CA . SER B 1 72 ? -7.789 26.562 -0.302 1 97.81 72 SER B CA 1
ATOM 2246 C C . SER B 1 72 ? -9.055 26.062 0.378 1 97.81 72 SER B C 1
ATOM 2248 O O . SER B 1 72 ? -10.156 26.531 0.076 1 97.81 72 SER B O 1
ATOM 2250 N N . LEU B 1 73 ? -8.906 25.141 1.31 1 97.88 73 LEU B N 1
ATOM 2251 C CA . LEU B 1 73 ? -10.078 24.5 1.897 1 97.88 73 LEU B CA 1
ATOM 2252 C C . LEU B 1 73 ? -10.883 25.5 2.727 1 97.88 73 LEU B C 1
ATOM 2254 O O . LEU B 1 73 ? -10.312 26.312 3.453 1 97.88 73 LEU B O 1
ATOM 2258 N N . PRO B 1 74 ? -12.18 25.438 2.549 1 96.56 74 PRO B N 1
ATOM 2259 C CA . PRO B 1 74 ? -13.016 26.266 3.422 1 96.56 74 PRO B CA 1
ATOM 2260 C C . PRO B 1 74 ? -12.953 25.828 4.883 1 96.56 74 PRO B C 1
ATOM 2262 O O . PRO B 1 74 ? -12.438 24.75 5.188 1 96.56 74 PRO B O 1
ATOM 2265 N N . ALA B 1 75 ? -13.484 26.625 5.746 1 95.31 75 ALA B N 1
ATOM 2266 C CA . ALA B 1 75 ? -13.367 26.438 7.188 1 95.31 75 ALA B CA 1
ATOM 2267 C C . ALA B 1 75 ? -14.133 25.188 7.641 1 95.31 75 ALA B C 1
ATOM 2269 O O . ALA B 1 75 ? -13.859 24.641 8.711 1 95.31 75 ALA B O 1
ATOM 2270 N N . ASP B 1 76 ? -15.07 24.75 6.863 1 96 76 ASP B N 1
ATOM 2271 C CA . ASP B 1 76 ? -15.898 23.625 7.293 1 96 76 ASP B CA 1
ATOM 2272 C C . ASP B 1 76 ? -15.234 22.281 6.957 1 96 76 ASP B C 1
ATOM 2274 O O . ASP B 1 76 ? -15.797 21.219 7.23 1 96 76 ASP B O 1
ATOM 2278 N N . VAL B 1 77 ? -14.07 22.328 6.383 1 98.19 77 VAL B N 1
ATOM 2279 C CA . VAL B 1 77 ? -13.359 21.094 6.047 1 98.19 77 VAL B CA 1
ATOM 2280 C C . VAL B 1 77 ? -12.094 20.984 6.891 1 98.19 77 VAL B C 1
ATOM 2282 O O . VAL B 1 77 ? -11.258 21.891 6.891 1 98.19 77 VAL B O 1
ATOM 2285 N N . ASN B 1 78 ? -11.992 19.953 7.625 1 97.69 78 ASN B N 1
ATOM 2286 C CA . ASN B 1 78 ? -10.781 19.609 8.367 1 97.69 78 ASN B CA 1
ATOM 2287 C C . ASN B 1 78 ? -9.891 18.656 7.578 1 97.69 78 ASN B C 1
ATOM 2289 O O . ASN B 1 78 ? -10.328 17.578 7.168 1 97.69 78 ASN B O 1
ATOM 2293 N N . PHE B 1 79 ? -8.75 19.078 7.359 1 98.31 79 PHE B N 1
ATOM 2294 C CA . PHE B 1 79 ? -7.746 18.219 6.73 1 98.31 79 PHE B CA 1
ATOM 2295 C C . PHE B 1 79 ? -6.742 17.719 7.758 1 98.31 79 PHE B C 1
ATOM 2297 O O . PHE B 1 79 ? -6.281 18.484 8.609 1 98.31 79 PHE B O 1
ATOM 2304 N N . ALA B 1 80 ? -6.441 16.5 7.723 1 97.81 80 ALA B N 1
ATOM 2305 C CA . ALA B 1 80 ? -5.438 15.891 8.602 1 97.81 80 ALA B CA 1
ATOM 2306 C C . ALA B 1 80 ? -4.617 14.844 7.852 1 97.81 80 ALA B C 1
ATOM 2308 O O . ALA B 1 80 ? -4.945 14.477 6.723 1 97.81 80 ALA B O 1
ATOM 2309 N N . ARG B 1 81 ? -3.512 14.438 8.422 1 98.5 81 ARG B N 1
ATOM 2310 C CA . ARG B 1 81 ? -2.65 13.391 7.887 1 98.5 81 ARG B CA 1
ATOM 2311 C C . ARG B 1 81 ? -2.504 12.242 8.875 1 98.5 81 ARG B C 1
ATOM 2313 O O . ARG B 1 81 ? -2.477 12.453 1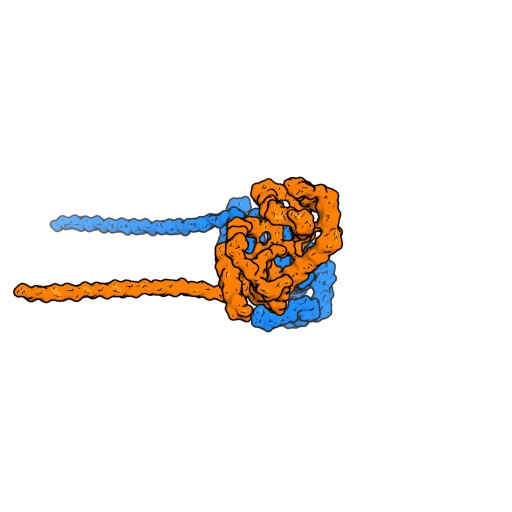0.086 1 98.5 81 ARG B O 1
ATOM 2320 N N . LEU B 1 82 ? -2.439 11.07 8.352 1 98.75 82 LEU B N 1
ATOM 2321 C CA . LEU B 1 82 ? -2.262 9.836 9.117 1 98.75 82 LEU B CA 1
ATOM 2322 C C . LEU B 1 82 ? -1.121 9 8.547 1 98.75 82 LEU B C 1
ATOM 2324 O O . LEU B 1 82 ? -1.24 8.445 7.457 1 98.75 82 LEU B O 1
ATOM 2328 N N . PRO B 1 83 ? 0.029 8.922 9.281 1 98.81 83 PRO B N 1
ATOM 2329 C CA . PRO B 1 83 ? 1.077 8.016 8.797 1 98.81 83 PRO B CA 1
ATOM 2330 C C . PRO B 1 83 ? 0.672 6.547 8.875 1 98.81 83 PRO B C 1
ATOM 2332 O O . PRO B 1 83 ? 0.204 6.086 9.922 1 98.81 83 PRO B O 1
ATOM 2335 N N . ALA B 1 84 ? 0.805 5.863 7.812 1 98 84 ALA B N 1
ATOM 2336 C CA . ALA B 1 84 ? 0.541 4.43 7.781 1 98 84 ALA B CA 1
ATOM 2337 C C . ALA B 1 84 ? 1.707 3.643 8.375 1 98 84 ALA B C 1
ATOM 2339 O O . ALA B 1 84 ? 2.863 4.055 8.258 1 98 84 ALA B O 1
ATOM 2340 N N . VAL B 1 85 ? 1.405 2.523 9.016 1 95.81 85 VAL B N 1
ATOM 2341 C CA . VAL B 1 85 ? 2.412 1.655 9.617 1 95.81 85 VAL B CA 1
ATOM 2342 C C . VAL B 1 85 ? 2.254 0.233 9.086 1 95.81 85 VAL B C 1
ATOM 2344 O O . VAL B 1 85 ? 1.461 -0.55 9.617 1 95.81 85 VAL B O 1
ATOM 2347 N N . PHE B 1 86 ? 3.084 -0.068 8.102 1 92.81 86 PHE B N 1
ATOM 2348 C CA . PHE B 1 86 ? 2.975 -1.398 7.52 1 92.81 86 PHE B CA 1
ATOM 2349 C C . PHE B 1 86 ? 4.148 -2.275 7.938 1 92.81 86 PHE B C 1
ATOM 2351 O O . PHE B 1 86 ? 4.109 -3.496 7.77 1 92.81 86 PHE B O 1
ATOM 2358 N N . ASN B 1 87 ? 5.23 -1.705 8.477 1 91.38 87 ASN B N 1
ATOM 2359 C CA . ASN B 1 87 ? 6.383 -2.422 9.016 1 91.38 87 ASN B CA 1
ATOM 2360 C C . ASN B 1 87 ? 7.156 -1.565 10.008 1 91.38 87 ASN B C 1
ATOM 2362 O O . ASN B 1 87 ? 6.715 -0.477 10.383 1 91.38 87 ASN B O 1
ATOM 2366 N N . GLU B 1 88 ? 8.234 -2.051 10.445 1 92.69 88 GLU B N 1
ATOM 2367 C CA . GLU B 1 88 ? 8.992 -1.36 11.492 1 92.69 88 GLU B CA 1
ATOM 2368 C C . GLU B 1 88 ? 9.555 -0.038 10.977 1 92.69 88 GLU B C 1
ATOM 2370 O O . GLU B 1 88 ? 9.625 0.944 11.719 1 92.69 88 GLU B O 1
ATOM 2375 N N . GLN B 1 89 ? 10.031 -0.065 9.766 1 93.38 89 GLN B N 1
ATOM 2376 C CA . GLN B 1 89 ? 10.555 1.172 9.195 1 93.38 89 GLN B CA 1
ATOM 2377 C C . GLN B 1 89 ? 9.469 2.24 9.109 1 93.38 89 GLN B C 1
ATOM 2379 O O . GLN B 1 89 ? 9.703 3.4 9.461 1 93.38 89 GLN B O 1
ATOM 2384 N N . TRP B 1 90 ? 8.32 1.805 8.609 1 97.06 90 TRP B N 1
ATOM 2385 C CA . TRP B 1 90 ? 7.199 2.729 8.539 1 97.06 90 TRP B CA 1
ATOM 2386 C C . TRP B 1 90 ? 6.848 3.264 9.93 1 97.06 90 TRP B C 1
ATOM 2388 O O . TRP B 1 90 ? 6.484 4.434 10.07 1 97.06 90 TRP B O 1
ATOM 2398 N N . GLU B 1 91 ? 6.934 2.426 10.906 1 97.94 91 GLU B N 1
ATOM 2399 C CA . GLU B 1 91 ? 6.602 2.83 12.266 1 97.94 91 GLU B CA 1
ATOM 2400 C C . GLU B 1 91 ? 7.551 3.918 12.766 1 97.94 91 GLU B C 1
ATOM 2402 O O . GLU B 1 91 ? 7.129 4.852 13.445 1 97.94 91 GLU B O 1
ATOM 2407 N N . ARG B 1 92 ? 8.789 3.795 12.5 1 98.56 92 ARG B N 1
ATOM 2408 C CA . ARG B 1 92 ? 9.75 4.805 12.93 1 98.56 92 ARG B CA 1
ATOM 2409 C C . ARG B 1 92 ? 9.383 6.18 12.383 1 98.56 92 ARG B C 1
ATOM 2411 O O . ARG B 1 92 ? 9.461 7.18 13.109 1 98.56 92 ARG B O 1
ATOM 2418 N N . HIS B 1 93 ? 8.984 6.188 11.141 1 98.81 93 HIS B N 1
ATOM 2419 C CA . HIS B 1 93 ? 8.602 7.453 10.531 1 98.81 93 HIS B CA 1
ATOM 2420 C C . HIS B 1 93 ? 7.277 7.961 11.086 1 98.81 93 HIS B C 1
ATOM 2422 O O . HIS B 1 93 ? 7.082 9.172 11.234 1 98.81 93 HIS B O 1
ATOM 2428 N N . ALA B 1 94 ? 6.359 7.016 11.406 1 98.88 94 ALA B N 1
ATOM 2429 C CA . ALA B 1 94 ? 5.105 7.406 12.039 1 98.88 94 ALA B CA 1
ATOM 2430 C C . ALA B 1 94 ? 5.359 8.047 13.406 1 98.88 94 ALA B C 1
ATOM 2432 O O . ALA B 1 94 ? 4.766 9.078 13.734 1 98.88 94 ALA B O 1
ATOM 2433 N N . ARG B 1 95 ? 6.238 7.461 14.148 1 98.94 95 ARG B N 1
ATOM 2434 C CA . ARG B 1 95 ? 6.613 8 15.445 1 98.94 95 ARG B CA 1
ATOM 2435 C C . ARG B 1 95 ? 7.203 9.406 15.305 1 98.94 95 ARG B C 1
ATOM 2437 O O . ARG B 1 95 ? 6.914 10.289 16.109 1 98.94 95 ARG B O 1
ATOM 2444 N N . ALA B 1 96 ? 7.992 9.586 14.289 1 98.94 96 ALA B N 1
ATOM 2445 C CA . ALA B 1 96 ? 8.57 10.906 14.039 1 98.94 96 ALA B CA 1
ATOM 2446 C C . ALA B 1 96 ? 7.484 11.93 13.75 1 98.94 96 ALA B C 1
ATOM 2448 O O . ALA B 1 96 ? 7.547 13.062 14.234 1 98.94 96 ALA B O 1
ATOM 2449 N N . TYR B 1 97 ? 6.531 11.602 12.953 1 98.94 97 TYR B N 1
ATOM 2450 C CA . TYR B 1 97 ? 5.414 12.484 12.633 1 98.94 97 TYR B CA 1
ATOM 2451 C C . TYR B 1 97 ? 4.68 12.906 13.898 1 98.94 97 TYR B C 1
ATOM 2453 O O . TYR B 1 97 ? 4.441 14.102 14.117 1 98.94 97 TYR B O 1
ATOM 2461 N N . PHE B 1 98 ? 4.355 11.906 14.711 1 98.94 98 PHE B N 1
ATOM 2462 C CA . PHE B 1 98 ? 3.588 12.195 15.922 1 98.94 98 PHE B CA 1
ATOM 2463 C C . PHE B 1 98 ? 4.426 12.984 16.922 1 98.94 98 PHE B C 1
ATOM 2465 O O . PHE B 1 98 ? 3.91 13.867 17.609 1 98.94 98 PHE B O 1
ATOM 2472 N N . ALA B 1 99 ? 5.68 12.664 17.031 1 98.94 99 ALA B N 1
ATOM 2473 C CA . ALA B 1 99 ? 6.562 13.438 17.891 1 98.94 99 ALA B CA 1
ATOM 2474 C C . ALA B 1 99 ? 6.637 14.891 17.453 1 98.94 99 ALA B C 1
ATOM 2476 O O . ALA B 1 99 ? 6.559 15.805 18.281 1 98.94 99 ALA B O 1
ATOM 2477 N N . ALA B 1 100 ? 6.777 15.109 16.156 1 98.88 100 ALA B N 1
ATOM 2478 C CA . ALA B 1 100 ? 6.828 16.469 15.617 1 98.88 100 ALA B CA 1
ATOM 2479 C C . ALA B 1 100 ? 5.539 17.219 15.922 1 98.88 100 ALA B C 1
ATOM 2481 O O . ALA B 1 100 ? 5.57 18.422 16.203 1 98.88 100 ALA B O 1
ATOM 2482 N N . ASP B 1 101 ? 4.445 16.516 15.82 1 98.75 101 ASP B N 1
ATOM 2483 C CA . ASP B 1 101 ? 3.152 17.109 16.141 1 98.75 101 ASP B CA 1
ATOM 2484 C C . ASP B 1 101 ? 3.104 17.562 17.609 1 98.75 101 ASP B C 1
ATOM 2486 O O . ASP B 1 101 ? 2.707 18.688 17.906 1 98.75 101 ASP B O 1
ATOM 2490 N N . ILE B 1 102 ? 3.539 16.703 18.484 1 98.75 102 ILE B N 1
ATOM 2491 C CA . ILE B 1 102 ? 3.502 16.953 19.922 1 98.75 102 ILE B CA 1
ATOM 2492 C C . ILE B 1 102 ? 4.453 18.094 20.281 1 98.75 102 ILE B C 1
ATOM 2494 O O . ILE B 1 102 ? 4.141 18.938 21.141 1 98.75 102 ILE B O 1
ATOM 2498 N N . LEU B 1 103 ? 5.535 18.172 19.625 1 98.81 103 LEU B N 1
ATOM 2499 C CA . LEU B 1 103 ? 6.578 19.141 19.922 1 98.81 103 LEU B CA 1
ATOM 2500 C C . LEU B 1 103 ? 6.324 20.453 19.203 1 98.81 103 LEU B C 1
ATOM 2502 O O . LEU B 1 103 ? 7.07 21.422 19.375 1 98.81 103 LEU B O 1
ATOM 2506 N N . GLY B 1 104 ? 5.352 20.484 18.344 1 98.5 104 GLY B N 1
ATOM 2507 C CA . GLY B 1 104 ? 4.887 21.734 17.766 1 98.5 104 GLY B CA 1
ATOM 2508 C C . GLY B 1 104 ? 5.684 22.156 16.547 1 98.5 104 GLY B C 1
ATOM 2509 O O . GLY B 1 104 ? 5.73 23.344 16.203 1 98.5 104 GLY B O 1
ATOM 2510 N N . VAL B 1 105 ? 6.316 21.188 15.844 1 98.69 105 VAL B N 1
ATOM 2511 C CA . VAL B 1 105 ? 7.16 21.578 14.719 1 98.69 105 VAL B CA 1
ATOM 2512 C C . VAL B 1 105 ? 6.707 20.844 13.453 1 98.69 105 VAL B C 1
ATOM 2514 O O . VAL B 1 105 ? 7.426 20.828 12.453 1 98.69 105 VAL B O 1
ATOM 2517 N N . LEU B 1 106 ? 5.512 20.234 13.445 1 98.5 106 LEU B N 1
ATOM 2518 C CA . LEU B 1 106 ? 5.047 19.422 12.328 1 98.5 106 LEU B CA 1
ATOM 2519 C C . LEU B 1 106 ? 4.871 20.266 11.07 1 98.5 106 LEU B C 1
ATOM 2521 O O . LEU B 1 106 ? 5.363 19.906 10 1 98.5 106 LEU B O 1
ATOM 2525 N N . ASP B 1 107 ? 4.227 21.438 11.148 1 96.88 107 ASP B N 1
ATOM 2526 C CA . ASP B 1 107 ? 3.895 22.266 9.992 1 96.88 107 ASP B CA 1
ATOM 2527 C C . ASP B 1 107 ? 5.152 22.656 9.219 1 96.88 107 ASP B C 1
ATOM 2529 O O . ASP B 1 107 ? 5.164 22.625 7.988 1 96.88 107 ASP B O 1
ATOM 2533 N N . GLU B 1 108 ? 6.184 22.922 9.93 1 97 108 GLU B N 1
ATOM 2534 C CA . GLU B 1 108 ? 7.414 23.391 9.297 1 97 108 GLU B CA 1
ATOM 2535 C C . GLU B 1 108 ? 8.273 22.219 8.828 1 97 108 GLU B C 1
ATOM 2537 O O . GLU B 1 108 ? 9.047 22.344 7.875 1 97 108 GLU B O 1
ATOM 2542 N N . SER B 1 109 ? 8.031 21.078 9.477 1 98.5 109 SER B N 1
ATOM 2543 C CA . SER B 1 109 ? 9 20.016 9.242 1 98.5 109 SER B CA 1
ATOM 2544 C C . SER B 1 109 ? 8.445 18.953 8.297 1 98.5 109 SER B C 1
ATOM 2546 O O . SER B 1 109 ? 9.203 18.156 7.738 1 98.5 109 SER B O 1
ATOM 2548 N N . HIS B 1 110 ? 7.168 18.844 8.109 1 98.44 110 HIS B N 1
ATOM 2549 C CA . HIS B 1 110 ? 6.555 17.75 7.348 1 98.44 110 HIS B CA 1
ATOM 2550 C C . HIS B 1 110 ? 7.109 17.688 5.926 1 98.44 110 HIS B C 1
ATOM 2552 O O . HIS B 1 110 ? 7.703 16.688 5.531 1 98.44 110 HIS B O 1
ATOM 2558 N N . GLY B 1 111 ? 6.934 18.828 5.199 1 98.19 111 GLY B N 1
ATOM 2559 C CA . GLY B 1 111 ? 7.449 18.891 3.84 1 98.19 111 GLY B CA 1
ATOM 2560 C C . GLY B 1 111 ? 8.961 18.781 3.773 1 98.19 111 GLY B C 1
ATOM 2561 O O . GLY B 1 111 ? 9.508 18.203 2.83 1 98.19 111 GLY B O 1
ATOM 2562 N N . ALA B 1 112 ? 9.625 19.297 4.793 1 98.56 112 ALA B N 1
ATOM 2563 C CA . ALA B 1 112 ? 11.086 19.297 4.828 1 98.56 112 ALA B CA 1
ATOM 2564 C C . ALA B 1 112 ? 11.633 17.875 4.973 1 98.56 112 ALA B C 1
ATOM 2566 O O . ALA B 1 112 ? 12.68 17.547 4.406 1 98.56 112 ALA B O 1
ATOM 2567 N N . LEU B 1 113 ? 10.977 17.078 5.809 1 98.62 113 LEU B N 1
ATOM 2568 C CA . LEU B 1 113 ? 11.43 15.703 5.957 1 98.62 113 LEU B CA 1
ATOM 2569 C C . LEU B 1 113 ? 11.281 14.93 4.648 1 98.62 113 LEU B C 1
ATOM 2571 O O . LEU B 1 113 ? 12.188 14.203 4.246 1 98.62 113 LEU B O 1
ATOM 2575 N N . PHE B 1 114 ? 10.148 15.125 3.967 1 98.38 114 PHE B N 1
ATOM 2576 C CA . PHE B 1 114 ? 9.984 14.555 2.637 1 98.38 114 PHE B CA 1
ATOM 2577 C C . PHE B 1 114 ? 11.117 14.977 1.717 1 98.38 114 PHE B C 1
ATOM 2579 O O . PHE B 1 114 ? 11.75 14.141 1.067 1 98.38 114 PHE B O 1
ATOM 2586 N N . HIS B 1 115 ? 11.328 16.266 1.695 1 98 115 HIS B N 1
ATOM 2587 C CA . HIS B 1 115 ? 12.344 16.812 0.806 1 98 115 HIS B CA 1
ATOM 2588 C C . HIS B 1 115 ? 13.719 16.234 1.105 1 98 115 HIS B C 1
ATOM 2590 O O . HIS B 1 115 ? 14.453 15.859 0.188 1 98 115 HIS B O 1
ATOM 2596 N N . ALA B 1 116 ? 14.078 16.141 2.344 1 98.31 116 ALA B N 1
ATOM 2597 C CA . ALA B 1 116 ? 15.367 15.586 2.752 1 98.31 116 ALA B CA 1
ATOM 2598 C C . ALA B 1 116 ? 15.531 14.156 2.254 1 98.31 116 ALA B C 1
ATOM 2600 O O . ALA B 1 116 ? 16.578 13.797 1.711 1 98.31 116 ALA B O 1
ATOM 2601 N N . MET B 1 117 ? 14.508 13.422 2.377 1 97 117 MET B N 1
ATOM 2602 C CA . MET B 1 117 ? 14.609 11.992 2.098 1 97 117 MET B CA 1
ATOM 2603 C C . MET B 1 117 ? 14.547 11.727 0.598 1 97 117 MET B C 1
ATOM 2605 O O . MET B 1 117 ? 15.219 10.828 0.094 1 97 117 MET B O 1
ATOM 2609 N N . HIS B 1 118 ? 13.836 12.547 -0.148 1 94.94 118 HIS B N 1
ATOM 2610 C CA . HIS B 1 118 ? 13.578 12.211 -1.544 1 94.94 118 HIS B CA 1
ATOM 2611 C C . HIS B 1 118 ? 14.414 13.078 -2.48 1 94.94 118 HIS B C 1
ATOM 2613 O O . HIS B 1 118 ? 14.914 12.594 -3.498 1 94.94 118 HIS B O 1
ATOM 2619 N N . ALA B 1 119 ? 14.461 14.328 -2.238 1 96 119 ALA B N 1
ATOM 2620 C CA . ALA B 1 119 ? 15.219 15.234 -3.1 1 96 119 ALA B CA 1
ATOM 2621 C C . ALA B 1 119 ? 16.703 15.203 -2.758 1 96 119 ALA B C 1
ATOM 2623 O O . ALA B 1 119 ? 17.547 15.133 -3.65 1 96 119 ALA B O 1
ATOM 2624 N N . GLU B 1 120 ? 17 15.188 -1.452 1 96.81 120 GLU B N 1
ATOM 2625 C CA . GLU B 1 120 ? 18.391 15.234 -1.008 1 96.81 120 GLU B CA 1
ATOM 2626 C C . GLU B 1 120 ? 18.938 13.828 -0.773 1 96.81 120 GLU B C 1
ATOM 2628 O O . GLU B 1 120 ? 20.125 13.656 -0.482 1 96.81 120 GLU B O 1
ATOM 2633 N N . LYS B 1 121 ? 18.109 12.875 -0.812 1 94 121 LYS B N 1
ATOM 2634 C CA . LYS B 1 121 ? 18.484 11.461 -0.694 1 94 121 LYS B CA 1
ATOM 2635 C C . LYS B 1 121 ? 19.141 11.18 0.65 1 94 121 LYS B C 1
ATOM 2637 O O . LYS B 1 121 ? 20.062 10.375 0.731 1 94 121 LYS B O 1
ATOM 2642 N N . ALA B 1 122 ? 18.719 11.93 1.613 1 95.94 122 ALA B N 1
ATOM 2643 C CA . ALA B 1 122 ? 19.219 11.672 2.963 1 95.94 122 ALA B CA 1
ATOM 2644 C C . ALA B 1 122 ? 18.688 10.352 3.502 1 95.94 122 ALA B C 1
ATOM 2646 O O . ALA B 1 122 ? 17.516 10.008 3.291 1 95.94 122 ALA B O 1
ATOM 2647 N N . VAL B 1 123 ? 19.547 9.617 4.156 1 94.69 123 VAL B N 1
ATOM 2648 C CA . VAL B 1 123 ? 19.125 8.391 4.82 1 94.69 123 VAL B CA 1
ATOM 2649 C C . VAL B 1 123 ? 18.641 8.703 6.234 1 94.69 123 VAL B C 1
ATOM 2651 O O . VAL B 1 123 ? 19.438 8.969 7.129 1 94.69 123 VAL B O 1
ATOM 2654 N N . ILE B 1 124 ? 17.391 8.695 6.43 1 97.38 124 ILE B N 1
ATOM 2655 C CA . ILE B 1 124 ? 16.766 9 7.715 1 97.38 124 ILE B CA 1
ATOM 2656 C C . ILE B 1 124 ? 15.844 7.855 8.125 1 97.38 124 ILE B C 1
ATOM 2658 O O . ILE B 1 124 ? 14.641 7.902 7.863 1 97.38 124 ILE B O 1
ATOM 2662 N N . ASN B 1 125 ? 16.422 6.852 8.758 1 95.94 125 ASN B N 1
ATOM 2663 C CA . ASN B 1 125 ? 15.648 5.641 9.016 1 95.94 125 ASN B CA 1
ATOM 2664 C C . ASN B 1 125 ? 15.82 5.164 10.461 1 95.94 125 ASN B C 1
ATOM 2666 O O . ASN B 1 125 ? 15.328 4.094 10.82 1 95.94 125 ASN B O 1
ATOM 2670 N N . THR B 1 126 ? 16.547 5.883 11.234 1 97.88 126 THR B N 1
ATOM 2671 C CA . THR B 1 126 ? 16.734 5.547 12.648 1 97.88 126 THR B CA 1
ATOM 2672 C C . THR B 1 126 ? 16.281 6.695 13.539 1 97.88 126 THR B C 1
ATOM 2674 O O . THR B 1 126 ? 16.234 7.848 13.102 1 97.88 126 THR B O 1
ATOM 2677 N N . VAL B 1 127 ? 16.047 6.328 14.758 1 98.5 127 VAL B N 1
ATOM 2678 C CA . VAL B 1 127 ? 15.602 7.348 15.703 1 98.5 127 VAL B CA 1
ATOM 2679 C C . VAL B 1 127 ? 16.703 8.406 15.859 1 98.5 127 VAL B C 1
ATOM 2681 O O . VAL B 1 127 ? 16.406 9.594 16.016 1 98.5 127 VAL B O 1
ATOM 2684 N N . ASN B 1 128 ? 17.969 8.016 15.812 1 98.75 128 ASN B N 1
ATOM 2685 C CA . ASN B 1 128 ? 19.078 8.969 15.914 1 98.75 128 ASN B CA 1
ATOM 2686 C C . ASN B 1 128 ? 19.109 9.922 14.727 1 98.75 128 ASN B C 1
ATOM 2688 O O . ASN B 1 128 ? 19.312 11.125 14.898 1 98.75 128 ASN B O 1
ATOM 2692 N N . GLN B 1 129 ? 18.922 9.375 13.539 1 98.81 129 GLN B N 1
ATOM 2693 C CA . GLN B 1 129 ? 18.891 10.195 12.336 1 98.81 129 GLN B CA 1
ATOM 2694 C C . GLN B 1 129 ? 17.688 11.141 12.344 1 98.81 129 GLN B C 1
ATOM 2696 O O . GLN B 1 129 ? 17.812 12.305 11.945 1 98.81 129 GLN B O 1
ATOM 2701 N N . LEU B 1 130 ? 16.594 10.641 12.781 1 98.88 130 LEU B N 1
ATOM 2702 C CA . LEU B 1 130 ? 15.391 11.461 12.914 1 98.88 130 LEU B CA 1
ATOM 2703 C C . LEU B 1 130 ? 15.602 12.57 13.945 1 98.88 130 LEU B C 1
ATOM 2705 O O . LEU B 1 130 ? 15.258 13.727 13.695 1 98.88 130 LEU B O 1
ATOM 2709 N N . ALA B 1 131 ? 16.156 12.195 15.078 1 98.88 131 ALA B N 1
ATOM 2710 C CA . ALA B 1 131 ? 16.453 13.188 16.109 1 98.88 131 ALA B CA 1
ATOM 2711 C C . ALA B 1 131 ? 17.359 14.289 15.578 1 98.88 131 ALA B C 1
ATOM 2713 O O . ALA B 1 131 ? 17.125 15.477 15.82 1 98.88 131 ALA B O 1
ATOM 2714 N N . ASN B 1 132 ? 18.359 13.875 14.883 1 98.75 132 ASN B N 1
ATOM 2715 C CA . ASN B 1 132 ? 19.281 14.836 14.289 1 98.75 132 ASN B CA 1
ATOM 2716 C C . ASN B 1 132 ? 18.562 15.773 13.312 1 98.75 132 ASN B C 1
ATOM 2718 O O . ASN B 1 132 ? 18.812 16.969 13.297 1 98.75 132 ASN B O 1
ATOM 2722 N N . PHE B 1 133 ? 17.703 15.281 12.477 1 98.75 133 PHE B N 1
ATOM 2723 C CA . PHE B 1 133 ? 16.922 16.078 11.531 1 98.75 133 PHE B CA 1
ATOM 2724 C C . PHE B 1 133 ? 16.141 17.172 12.258 1 98.75 133 PHE B C 1
ATOM 2726 O O . PHE B 1 133 ? 16.125 18.328 11.812 1 98.75 133 PHE B O 1
ATOM 2733 N N . TYR B 1 134 ? 15.562 16.875 13.352 1 98.75 134 TYR B N 1
ATOM 2734 C CA . TYR B 1 134 ? 14.633 17.797 14.008 1 98.75 134 TYR B CA 1
ATOM 2735 C C . TYR B 1 134 ? 15.391 18.844 14.82 1 98.75 134 TYR B C 1
ATOM 2737 O O . TYR B 1 134 ? 14.805 19.828 15.258 1 98.75 134 TYR B O 1
ATOM 2745 N N . THR B 1 135 ? 16.719 18.688 15.008 1 98.69 135 THR B N 1
ATOM 2746 C CA . THR B 1 135 ? 17.5 19.75 15.625 1 98.69 135 THR B CA 1
ATOM 2747 C C . THR B 1 135 ? 17.422 21.031 14.805 1 98.69 135 THR B C 1
ATOM 2749 O O . THR B 1 135 ? 17.5 22.141 15.352 1 98.69 135 THR B O 1
ATOM 2752 N N . LYS B 1 136 ? 17.234 20.906 13.539 1 98.06 136 LYS B N 1
ATOM 2753 C CA . LYS B 1 136 ? 17.109 22.047 12.633 1 98.06 136 LYS B CA 1
ATOM 2754 C C . LYS B 1 136 ? 15.898 22.906 12.977 1 98.06 136 LYS B C 1
ATOM 2756 O O . LYS B 1 136 ? 15.789 24.047 12.539 1 98.06 136 LYS B O 1
ATOM 2761 N N . TYR B 1 137 ? 15.078 22.344 13.773 1 98.31 137 TYR B N 1
ATOM 2762 C CA . TYR B 1 137 ? 13.844 23.031 14.125 1 98.31 137 TYR B CA 1
ATOM 2763 C C . TYR B 1 137 ? 13.797 23.359 15.617 1 98.31 137 TYR B C 1
ATOM 2765 O O . TYR B 1 137 ? 12.727 23.547 16.188 1 98.31 137 TYR B O 1
ATOM 2773 N N . GLY B 1 138 ? 14.977 23.234 16.219 1 98.25 138 GLY B N 1
ATOM 2774 C CA . GLY B 1 138 ? 15.133 23.672 17.594 1 98.25 138 GLY B CA 1
ATOM 2775 C C . GLY B 1 138 ? 14.805 22.594 18.609 1 98.25 138 GLY B C 1
ATOM 2776 O O . GLY B 1 138 ? 14.656 22.875 19.797 1 98.25 138 GLY B O 1
ATOM 2777 N N . ILE B 1 139 ? 14.664 21.375 18.203 1 98.75 139 ILE B N 1
ATOM 2778 C CA . ILE B 1 139 ? 14.336 20.297 19.125 1 98.75 139 ILE B CA 1
ATOM 2779 C C . ILE B 1 139 ? 15.609 19.594 19.578 1 98.75 139 ILE B C 1
ATOM 2781 O O . ILE B 1 139 ? 16.375 19.094 18.766 1 98.75 139 ILE B O 1
ATOM 2785 N N . ASP B 1 140 ? 15.75 19.562 20.859 1 98.44 140 ASP B N 1
ATOM 2786 C CA . ASP B 1 140 ? 16.844 18.797 21.438 1 98.44 140 ASP B CA 1
ATOM 2787 C C . ASP B 1 140 ? 16.719 17.312 21.125 1 98.44 140 ASP B C 1
ATOM 2789 O O . ASP B 1 140 ? 15.617 16.75 21.188 1 98.44 140 ASP B O 1
ATOM 2793 N N . GLU B 1 141 ? 17.859 16.688 20.797 1 98.69 141 GLU B N 1
ATOM 2794 C CA . GLU B 1 141 ? 17.812 15.273 20.391 1 98.69 141 GLU B CA 1
ATOM 2795 C C . GLU B 1 141 ? 17.234 14.414 21.516 1 98.69 141 GLU B C 1
ATOM 2797 O O . GLU B 1 141 ? 16.453 13.492 21.266 1 98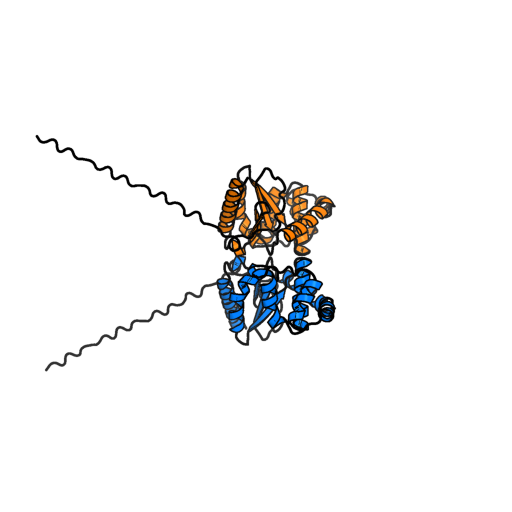.69 141 GLU B O 1
ATOM 2802 N N . ALA B 1 142 ? 17.656 14.672 22.719 1 98.75 142 ALA B N 1
ATOM 2803 C CA . ALA B 1 142 ? 17.156 13.891 23.844 1 98.75 142 ALA B CA 1
ATOM 2804 C C . ALA B 1 142 ? 15.648 14.078 24.016 1 98.75 142 ALA B C 1
ATOM 2806 O O . ALA B 1 142 ? 14.93 13.125 24.312 1 98.75 142 ALA B O 1
ATOM 2807 N N . LEU B 1 143 ? 15.219 15.312 23.906 1 98.81 143 LEU B N 1
ATOM 2808 C CA . LEU B 1 143 ? 13.789 15.609 24 1 98.81 143 LEU B CA 1
ATOM 2809 C C . LEU B 1 143 ? 13.016 14.891 22.891 1 98.81 143 LEU B C 1
ATOM 2811 O O . LEU B 1 143 ? 11.945 14.336 23.141 1 98.81 143 LEU B O 1
ATOM 2815 N N . PHE B 1 144 ? 13.547 14.953 21.719 1 98.88 144 PHE B N 1
ATOM 2816 C CA . PHE B 1 144 ? 12.914 14.258 20.594 1 98.88 144 PHE B CA 1
ATOM 2817 C C . PHE B 1 144 ? 12.766 12.773 20.906 1 98.88 144 PHE B C 1
ATOM 2819 O O . PHE B 1 144 ? 11.68 12.211 20.75 1 98.88 144 PHE B O 1
ATOM 2826 N N . LYS B 1 145 ? 13.859 12.148 21.312 1 98.88 145 LYS B N 1
ATOM 2827 C CA . LYS B 1 145 ? 13.852 10.711 21.547 1 98.88 145 LYS B CA 1
ATOM 2828 C C . LYS B 1 145 ? 12.883 10.352 22.672 1 98.88 145 LYS B C 1
ATOM 2830 O O . LYS B 1 145 ? 12.188 9.336 22.594 1 98.88 145 LYS B O 1
ATOM 2835 N N . LYS B 1 146 ? 12.867 11.172 23.688 1 98.88 146 LYS B N 1
ATOM 2836 C CA . LYS B 1 146 ? 11.922 10.961 24.781 1 98.88 146 LYS B CA 1
ATOM 2837 C C . LYS B 1 146 ? 10.484 11.008 24.281 1 98.88 146 LYS B C 1
ATOM 2839 O O . LYS B 1 146 ? 9.672 10.148 24.641 1 98.88 146 LYS B O 1
ATOM 2844 N N . THR B 1 147 ? 10.188 12.039 23.516 1 98.88 147 THR B N 1
ATOM 2845 C CA . THR B 1 147 ? 8.844 12.18 22.969 1 98.88 147 THR B CA 1
ATOM 2846 C C . THR B 1 147 ? 8.523 11.039 22.016 1 98.88 147 THR B C 1
ATOM 2848 O O . THR B 1 147 ? 7.438 10.453 22.078 1 98.88 147 THR B O 1
ATOM 2851 N N . TYR B 1 148 ? 9.469 10.672 21.203 1 98.88 148 TYR B N 1
ATOM 2852 C CA . TYR B 1 148 ? 9.391 9.594 20.219 1 98.88 148 TYR B CA 1
ATOM 2853 C C . TYR B 1 148 ? 9.008 8.273 20.891 1 98.88 148 TYR B C 1
ATOM 2855 O O . TYR B 1 148 ? 8.242 7.488 20.344 1 98.88 148 TYR B O 1
ATOM 2863 N N . HIS B 1 149 ? 9.469 8.078 22.062 1 98.81 149 HIS B N 1
ATOM 2864 C CA . HIS B 1 149 ? 9.25 6.82 22.766 1 98.81 149 HIS B CA 1
ATOM 2865 C C . HIS B 1 149 ? 8.172 6.961 23.828 1 98.81 149 HIS B C 1
ATOM 2867 O O . HIS B 1 149 ? 7.973 6.059 24.656 1 98.81 149 HIS B O 1
ATOM 2873 N N . SER B 1 150 ? 7.496 8.07 23.859 1 98.81 150 SER B N 1
ATOM 2874 C CA . SER B 1 150 ? 6.543 8.367 24.922 1 98.81 150 SER B CA 1
ATOM 2875 C C . SER B 1 150 ? 5.281 7.516 24.781 1 98.81 150 SER B C 1
ATOM 2877 O O . SER B 1 150 ? 5.02 6.949 23.719 1 98.81 150 SER B O 1
ATOM 2879 N N . PHE B 1 151 ? 4.531 7.492 25.844 1 98.62 151 PHE B N 1
ATOM 2880 C CA . PHE B 1 151 ? 3.273 6.758 25.891 1 98.62 151 PHE B CA 1
ATOM 2881 C C . PHE B 1 151 ? 2.277 7.34 24.891 1 98.62 151 PHE B C 1
ATOM 2883 O O . PHE B 1 151 ? 1.558 6.598 24.219 1 98.62 151 PHE B O 1
ATOM 2890 N N . ILE B 1 152 ? 2.256 8.617 24.797 1 98.62 152 ILE B N 1
ATOM 2891 C CA . ILE B 1 152 ? 1.299 9.266 23.906 1 98.62 152 ILE B CA 1
ATOM 2892 C C . ILE B 1 152 ? 1.612 8.898 22.453 1 98.62 152 ILE B C 1
ATOM 2894 O O . ILE B 1 152 ? 0.701 8.664 21.656 1 98.62 152 ILE B O 1
ATOM 2898 N N . VAL B 1 153 ? 2.896 8.844 22.078 1 98.88 153 VAL B N 1
ATOM 2899 C CA . VAL B 1 153 ? 3.27 8.43 20.719 1 98.88 153 VAL B CA 1
ATOM 2900 C C . VAL B 1 153 ? 2.914 6.961 20.516 1 98.88 153 VAL B C 1
ATOM 2902 O O . VAL B 1 153 ? 2.412 6.586 19.453 1 98.88 153 VAL B O 1
ATOM 2905 N N . ASN B 1 154 ? 3.143 6.133 21.516 1 98.81 154 ASN B N 1
ATOM 2906 C CA . ASN B 1 154 ? 2.736 4.734 21.422 1 98.81 154 ASN B CA 1
ATOM 2907 C C . ASN B 1 154 ? 1.248 4.602 21.109 1 98.81 154 ASN B C 1
ATOM 2909 O O . ASN B 1 154 ? 0.853 3.797 20.266 1 98.81 154 ASN B O 1
ATOM 2913 N N . THR B 1 155 ? 0.476 5.383 21.812 1 98.69 155 THR B N 1
ATOM 2914 C CA . THR B 1 155 ? -0.973 5.344 21.656 1 98.69 155 THR B CA 1
ATOM 2915 C C . THR B 1 155 ? -1.378 5.812 20.266 1 98.69 155 THR B C 1
ATOM 2917 O O . THR B 1 155 ? -2.248 5.211 19.625 1 98.69 155 THR B O 1
ATOM 2920 N N . LYS B 1 156 ? -0.742 6.824 19.766 1 98.69 156 LYS B N 1
ATOM 2921 C CA . LYS B 1 156 ? -1.06 7.355 18.453 1 98.69 156 LYS B CA 1
ATOM 2922 C C . LYS B 1 156 ? -0.656 6.379 17.344 1 98.69 156 LYS B C 1
ATOM 2924 O O . LYS B 1 156 ? -1.367 6.223 16.359 1 98.69 156 LYS B O 1
ATOM 2929 N N . VAL B 1 157 ? 0.463 5.727 17.5 1 98.75 157 VAL B N 1
ATOM 2930 C CA . VAL B 1 157 ? 0.911 4.73 16.531 1 98.75 157 VAL B CA 1
ATOM 2931 C C . VAL B 1 157 ? -0.071 3.561 16.5 1 98.75 157 VAL B C 1
ATOM 2933 O O . VAL B 1 157 ? -0.455 3.092 15.43 1 98.75 157 VAL B O 1
ATOM 2936 N N . ALA B 1 158 ? -0.494 3.096 17.672 1 98.19 158 ALA B N 1
ATOM 2937 C CA . ALA B 1 158 ? -1.459 2.004 17.75 1 98.19 158 ALA B CA 1
ATOM 2938 C C . ALA B 1 158 ? -2.775 2.383 17.078 1 98.19 158 ALA B C 1
ATOM 2940 O O . ALA B 1 158 ? -3.357 1.582 16.344 1 98.19 158 ALA B O 1
ATOM 2941 N N . ARG B 1 159 ? -3.209 3.574 17.344 1 97.62 159 ARG B N 1
ATOM 2942 C CA . ARG B 1 159 ? -4.438 4.066 16.734 1 97.62 159 ARG B CA 1
ATOM 2943 C C . ARG B 1 159 ? -4.293 4.164 15.211 1 97.62 159 ARG B C 1
ATOM 2945 O O . ARG B 1 159 ? -5.219 3.826 14.477 1 97.62 159 ARG B O 1
ATOM 2952 N N . ALA B 1 160 ? -3.164 4.613 14.781 1 98 160 ALA B N 1
ATOM 2953 C CA . ALA B 1 160 ? -2.92 4.715 13.344 1 98 160 ALA B CA 1
ATOM 2954 C C . ALA B 1 160 ? -3.004 3.348 12.672 1 98 160 ALA B C 1
ATOM 2956 O O . ALA B 1 160 ? -3.617 3.205 11.609 1 98 160 ALA B O 1
ATOM 2957 N N . LYS B 1 161 ? -2.414 2.359 13.273 1 96.94 161 LYS B N 1
ATOM 2958 C CA . LYS B 1 161 ? -2.49 0.997 12.758 1 96.94 161 LYS B CA 1
ATOM 2959 C C . LYS B 1 161 ? -3.938 0.529 12.648 1 96.94 161 LYS B C 1
ATOM 2961 O O . LYS B 1 161 ? -4.348 -0.008 11.617 1 96.94 161 LYS B O 1
ATOM 2966 N N . ASP B 1 162 ? -4.656 0.805 13.672 1 96.31 162 ASP B N 1
ATOM 2967 C CA . ASP B 1 162 ? -6.059 0.394 13.727 1 96.31 162 ASP B CA 1
ATOM 2968 C C . ASP B 1 162 ? -6.879 1.102 12.648 1 96.31 162 ASP B C 1
ATOM 2970 O O . ASP B 1 162 ? -7.664 0.466 11.945 1 96.31 162 ASP B O 1
ATOM 2974 N N . MET B 1 163 ? -6.703 2.373 12.516 1 97.06 163 MET B N 1
ATOM 2975 C CA . MET B 1 163 ? -7.465 3.16 11.555 1 97.06 163 MET B CA 1
ATOM 2976 C C . MET B 1 163 ? -7.164 2.713 10.125 1 97.06 163 MET B C 1
ATOM 2978 O O . MET B 1 163 ? -8.078 2.527 9.32 1 97.06 163 MET B O 1
ATOM 2982 N N . VAL B 1 164 ? -5.898 2.541 9.82 1 96.62 164 VAL B N 1
ATOM 2983 C CA . VAL B 1 164 ? -5.488 2.113 8.484 1 96.62 164 VAL B CA 1
ATOM 2984 C C . VAL B 1 164 ? -6.141 0.774 8.148 1 96.62 164 VAL B C 1
ATOM 2986 O O . VAL B 1 164 ? -6.613 0.572 7.027 1 96.62 164 VAL B O 1
ATOM 2989 N N . ASP B 1 165 ? -6.18 -0.097 9.109 1 93.62 165 ASP B N 1
ATOM 2990 C CA . ASP B 1 165 ? -6.812 -1.401 8.938 1 93.62 165 ASP B CA 1
ATOM 2991 C C . ASP B 1 165 ? -8.312 -1.256 8.703 1 93.62 165 ASP B C 1
ATOM 2993 O O . ASP B 1 165 ? -8.859 -1.824 7.754 1 93.62 165 ASP B O 1
ATOM 2997 N N . ARG B 1 166 ? -8.969 -0.427 9.477 1 94.75 166 ARG B N 1
ATOM 2998 C CA . ARG B 1 166 ? -10.414 -0.262 9.406 1 94.75 166 ARG B CA 1
ATOM 2999 C C . ARG B 1 166 ? -10.82 0.443 8.117 1 94.75 166 ARG B C 1
ATOM 3001 O O . ARG B 1 166 ? -11.906 0.195 7.582 1 94.75 166 ARG B O 1
ATOM 3008 N N . TYR B 1 167 ? -9.953 1.267 7.648 1 96.56 167 TYR B N 1
ATOM 3009 C CA . TYR B 1 167 ? -10.242 1.982 6.41 1 96.56 167 TYR B CA 1
ATOM 3010 C C . TYR B 1 167 ? -10.031 1.086 5.195 1 96.56 167 TYR B C 1
ATOM 3012 O O . TYR B 1 167 ? -10.453 1.423 4.086 1 96.56 167 TYR B O 1
ATOM 3020 N N . GLY B 1 168 ? -9.414 -0.024 5.371 1 93.5 168 GLY B N 1
ATOM 3021 C CA . GLY B 1 168 ? -9.148 -0.917 4.254 1 93.5 168 GLY B CA 1
ATOM 3022 C C . GLY B 1 168 ? -8.07 -0.4 3.32 1 93.5 168 GLY B C 1
ATOM 3023 O O . GLY B 1 168 ? -8.094 -0.68 2.121 1 93.5 168 GLY B O 1
ATOM 3024 N N . VAL B 1 169 ? -7.129 0.347 3.812 1 94.88 169 VAL B N 1
ATOM 3025 C CA . VAL B 1 169 ? -6.07 0.949 3.01 1 94.88 169 VAL B CA 1
ATOM 3026 C C . VAL B 1 169 ? -5.121 -0.137 2.508 1 94.88 169 VAL B C 1
ATOM 3028 O O . VAL B 1 169 ? -4.668 -0.98 3.285 1 94.88 169 VAL B O 1
ATOM 3031 N N . THR B 1 170 ? -4.816 -0.117 1.23 1 92.94 170 THR B N 1
ATOM 3032 C CA . THR B 1 170 ? -3.975 -1.15 0.64 1 92.94 170 THR B CA 1
ATOM 3033 C C . THR B 1 170 ? -2.674 -0.552 0.113 1 92.94 170 THR B C 1
ATOM 3035 O O . THR B 1 170 ? -1.907 -1.229 -0.578 1 92.94 170 THR B O 1
ATOM 3038 N N . GLY B 1 171 ? -2.416 0.726 0.326 1 93.81 171 GLY B N 1
ATOM 3039 C CA . GLY B 1 171 ? -1.232 1.446 -0.117 1 93.81 171 GLY B CA 1
ATOM 3040 C C . GLY B 1 171 ? -1.339 2.947 0.081 1 93.81 171 GLY B C 1
ATOM 3041 O O . GLY B 1 171 ? -2.395 3.453 0.463 1 93.81 171 GLY B O 1
ATOM 3042 N N . VAL B 1 172 ? -0.213 3.574 -0.145 1 96.31 172 VAL B N 1
ATOM 3043 C CA . VAL B 1 172 ? -0.171 5.023 0.005 1 96.31 172 VAL B CA 1
ATOM 3044 C C . VAL B 1 172 ? 0.398 5.66 -1.262 1 96.31 172 VAL B C 1
ATOM 3046 O O . VAL B 1 172 ? 1.151 5.02 -2 1 96.31 172 VAL B O 1
ATOM 3049 N N . PRO B 1 173 ? 0.072 6.973 -1.495 1 96.88 173 PRO B N 1
ATOM 3050 C CA . PRO B 1 173 ? -0.89 7.797 -0.757 1 96.88 173 PRO B CA 1
ATOM 3051 C C . PRO B 1 173 ? -2.328 7.312 -0.923 1 96.88 173 PRO B C 1
ATOM 3053 O O . PRO B 1 173 ? -2.668 6.711 -1.945 1 96.88 173 PRO B O 1
ATOM 3056 N N . ALA B 1 174 ? -3.117 7.477 0.041 1 97.81 174 ALA B N 1
ATOM 3057 C CA . ALA B 1 174 ? -4.562 7.27 0.015 1 97.81 174 ALA B CA 1
ATOM 3058 C C . ALA B 1 174 ? -5.289 8.398 0.744 1 97.81 174 ALA B C 1
ATOM 3060 O O . ALA B 1 174 ? -4.691 9.109 1.556 1 97.81 174 ALA B O 1
ATOM 3061 N N . ILE B 1 175 ? -6.5 8.641 0.366 1 98.75 175 ILE B N 1
ATOM 3062 C CA . ILE B 1 175 ? -7.328 9.672 0.981 1 98.75 175 ILE B CA 1
ATOM 3063 C C . ILE B 1 175 ? -8.602 9.047 1.54 1 98.75 175 ILE B C 1
ATOM 3065 O O . ILE B 1 175 ? -9.227 8.203 0.889 1 98.75 175 ILE B O 1
ATOM 3069 N N . VAL B 1 176 ? -8.914 9.406 2.717 1 98.75 176 VAL B N 1
ATOM 3070 C CA . VAL B 1 176 ? -10.211 9.07 3.293 1 98.75 176 VAL B CA 1
ATOM 3071 C C . VAL B 1 176 ? -11.039 10.336 3.473 1 98.75 176 VAL B C 1
ATOM 3073 O O . VAL B 1 176 ? -10.57 11.32 4.055 1 98.75 176 VAL B O 1
ATOM 3076 N N . VAL B 1 177 ? -12.219 10.336 2.932 1 98.75 177 VAL B N 1
ATOM 3077 C CA . VAL B 1 177 ? -13.148 11.453 3.086 1 98.75 177 VAL B CA 1
ATOM 3078 C C . VAL B 1 177 ? -14.281 11.055 4.023 1 98.75 177 VAL B C 1
ATOM 3080 O O . VAL B 1 177 ? -14.992 10.078 3.771 1 98.75 177 VAL B O 1
ATOM 3083 N N . GLU B 1 178 ? -14.414 11.758 5.117 1 98.19 178 GLU B N 1
ATOM 3084 C CA . GLU B 1 178 ? -15.516 11.672 6.074 1 98.19 178 GLU B CA 1
ATOM 3085 C C . GLU B 1 178 ? -15.602 10.281 6.691 1 98.19 178 GLU B C 1
ATOM 3087 O O . GLU B 1 178 ? -16.688 9.82 7.055 1 98.19 178 GLU B O 1
ATOM 3092 N N . GLY B 1 179 ? -14.484 9.586 6.719 1 98.06 179 GLY B N 1
ATOM 3093 C CA . GLY B 1 179 ? -14.5 8.234 7.254 1 98.06 179 GLY B CA 1
ATOM 3094 C C . GLY B 1 179 ? -15.367 7.281 6.453 1 98.06 179 GLY B C 1
ATOM 3095 O O . GLY B 1 179 ? -15.641 6.164 6.891 1 98.06 179 GLY B O 1
ATOM 3096 N N . LYS B 1 180 ? -15.734 7.688 5.242 1 97.94 180 LYS B N 1
ATOM 3097 C CA . LYS B 1 180 ? -16.734 6.949 4.477 1 97.94 180 LYS B CA 1
ATOM 3098 C C . LYS B 1 180 ? -16.172 6.512 3.125 1 97.94 180 LYS B C 1
ATOM 3100 O O . LYS B 1 180 ? -16.594 5.492 2.574 1 97.94 180 LYS B O 1
ATOM 3105 N N . TYR B 1 181 ? -15.297 7.301 2.555 1 98.31 181 TYR B N 1
ATOM 3106 C CA . TYR B 1 181 ? -14.812 7.082 1.195 1 98.31 181 TYR B CA 1
ATOM 3107 C C . TYR B 1 181 ? -13.297 6.938 1.17 1 98.31 181 TYR B C 1
ATOM 3109 O O . TYR B 1 181 ? -12.578 7.785 1.709 1 98.31 181 TYR B O 1
ATOM 3117 N N . LEU B 1 182 ? -12.844 5.898 0.592 1 98.12 182 LEU B N 1
ATOM 3118 C CA . LEU B 1 182 ? -11.422 5.656 0.402 1 98.12 182 LEU B CA 1
ATOM 3119 C C . LEU B 1 182 ? -11.031 5.844 -1.06 1 98.12 182 LEU B C 1
ATOM 3121 O O . LEU B 1 182 ? -11.656 5.273 -1.954 1 98.12 182 LEU B O 1
ATOM 3125 N N . ILE B 1 183 ? -10.086 6.719 -1.335 1 97.12 183 ILE B N 1
ATOM 3126 C CA . ILE B 1 183 ? -9.492 6.945 -2.65 1 97.12 183 ILE B CA 1
ATOM 3127 C C . ILE B 1 183 ? -8.031 6.504 -2.641 1 97.12 183 ILE B C 1
ATOM 3129 O O . ILE B 1 183 ? -7.227 7.012 -1.854 1 97.12 183 ILE B O 1
ATOM 3133 N N . THR B 1 184 ? -7.68 5.617 -3.508 1 93.81 184 THR B N 1
ATOM 3134 C CA . THR B 1 184 ? -6.289 5.195 -3.621 1 93.81 184 THR B CA 1
ATOM 3135 C C . THR B 1 184 ? -5.652 5.766 -4.887 1 93.81 184 THR B C 1
ATOM 3137 O O . THR B 1 184 ? -6.352 6.281 -5.762 1 93.81 184 THR B O 1
ATOM 3140 N N . GLY B 1 185 ? -4.312 5.699 -4.961 1 89.44 185 GLY B N 1
ATOM 3141 C CA . GLY B 1 185 ? -3.617 6.141 -6.156 1 89.44 185 GLY B CA 1
ATOM 3142 C C . GLY B 1 185 ? -4.082 5.434 -7.414 1 89.44 185 GLY B C 1
ATOM 3143 O O . GLY B 1 185 ? -4.258 6.062 -8.461 1 89.44 185 GLY B O 1
ATOM 3144 N N . SER B 1 186 ? -4.285 4.133 -7.312 1 86.06 186 SER B N 1
ATOM 3145 C CA . SER B 1 186 ? -4.715 3.34 -8.461 1 86.06 186 SER B CA 1
ATOM 3146 C C . SER B 1 186 ? -6.098 3.766 -8.938 1 86.06 186 SER B C 1
ATOM 3148 O O . SER B 1 186 ? -6.375 3.756 -10.141 1 86.06 186 SER B O 1
ATOM 3150 N N . MET B 1 187 ? -6.961 4.172 -8.055 1 88.94 187 MET B N 1
ATOM 3151 C CA . MET B 1 187 ? -8.305 4.625 -8.398 1 88.94 187 MET B CA 1
ATOM 3152 C C . MET B 1 187 ? -8.266 6.012 -9.031 1 88.94 187 MET B C 1
ATOM 3154 O O . MET B 1 187 ? -8.977 6.273 -10 1 88.94 187 MET B O 1
ATOM 3158 N N . ALA B 1 188 ? -7.453 6.859 -8.461 1 91.44 188 ALA B N 1
ATOM 3159 C CA . ALA B 1 188 ? -7.41 8.258 -8.875 1 91.44 188 ALA B CA 1
ATOM 3160 C C . ALA B 1 188 ? -6.723 8.406 -10.227 1 91.44 188 ALA B C 1
ATOM 3162 O O . ALA B 1 188 ? -7.016 9.336 -10.984 1 91.44 188 ALA B O 1
ATOM 3163 N N . LYS B 1 189 ? -5.766 7.613 -10.531 1 85.81 189 LYS B N 1
ATOM 3164 C CA . LYS B 1 189 ? -5.035 7.559 -11.789 1 85.81 189 LYS B CA 1
ATOM 3165 C C . LYS B 1 189 ? -4.082 8.742 -11.93 1 85.81 189 LYS B C 1
ATOM 3167 O O . LYS B 1 189 ? -3.129 8.688 -12.703 1 85.81 189 LYS B O 1
ATOM 3172 N N . SER B 1 190 ? -4.383 9.883 -11.281 1 90.06 190 SER B N 1
ATOM 3173 C CA . SER B 1 190 ? -3.496 11.039 -11.227 1 90.06 190 SER B CA 1
ATOM 3174 C C . SER B 1 190 ? -3.713 11.844 -9.953 1 90.06 190 SER B C 1
ATOM 3176 O O . SER B 1 190 ? -4.77 11.742 -9.32 1 90.06 190 SER B O 1
ATOM 3178 N N . TYR B 1 191 ? -2.746 12.672 -9.633 1 94.56 191 TYR B N 1
ATOM 3179 C CA . TYR B 1 191 ? -2.859 13.516 -8.453 1 94.56 191 TYR B CA 1
ATOM 3180 C C . TYR B 1 191 ? -3.99 14.531 -8.609 1 94.56 191 TYR B C 1
ATOM 3182 O O . TYR B 1 191 ? -4.758 14.758 -7.672 1 94.56 191 TYR B O 1
ATOM 3190 N N . GLN B 1 192 ? -4.09 15.086 -9.805 1 95.69 192 GLN B N 1
ATOM 3191 C CA . GLN B 1 192 ? -5.141 16.062 -10.07 1 95.69 192 GLN B CA 1
ATOM 3192 C C . GLN B 1 192 ? -6.523 15.43 -9.961 1 95.69 192 GLN B C 1
ATOM 3194 O O . GLN B 1 192 ? -7.453 16.047 -9.422 1 95.69 192 GLN B O 1
ATOM 3199 N N . ASN B 1 193 ? -6.578 14.234 -10.469 1 95.38 193 ASN B N 1
ATOM 3200 C CA . ASN B 1 193 ? -7.871 13.555 -10.398 1 95.38 193 ASN B CA 1
ATOM 3201 C C . ASN B 1 193 ? -8.227 13.188 -8.961 1 95.38 193 ASN B C 1
ATOM 3203 O O . ASN B 1 193 ? -9.406 13.156 -8.602 1 95.38 193 ASN B O 1
ATOM 3207 N N . MET B 1 194 ? -7.262 12.875 -8.172 1 96.81 194 MET B N 1
ATOM 3208 C CA . MET B 1 194 ? -7.496 12.641 -6.746 1 96.81 194 MET B CA 1
ATOM 3209 C C . MET B 1 194 ? -8.164 13.844 -6.098 1 96.81 194 MET B C 1
ATOM 3211 O O . MET B 1 194 ? -9.109 13.695 -5.32 1 96.81 194 MET B O 1
ATOM 3215 N N . LEU B 1 195 ? -7.676 15.062 -6.449 1 98.25 195 LEU B N 1
ATOM 3216 C CA . LEU B 1 195 ? -8.273 16.281 -5.91 1 98.25 195 LEU B CA 1
ATOM 3217 C C . LEU B 1 195 ? -9.719 16.422 -6.371 1 98.25 195 LEU B C 1
ATOM 3219 O O . LEU B 1 195 ? -10.594 16.781 -5.582 1 98.25 195 LEU B O 1
ATOM 3223 N N . LYS B 1 196 ? -9.961 16.078 -7.637 1 97.88 196 LYS B N 1
ATOM 3224 C CA . LYS B 1 196 ? -11.312 16.188 -8.18 1 97.88 196 LYS B CA 1
ATOM 3225 C C . LYS B 1 196 ? -12.273 15.242 -7.469 1 97.88 196 LYS B C 1
ATOM 3227 O O . LYS B 1 196 ? -13.414 15.602 -7.184 1 97.88 196 LYS B O 1
ATOM 3232 N N . ILE B 1 197 ? -11.766 14.062 -7.223 1 98.06 197 ILE B N 1
ATOM 3233 C CA . ILE B 1 197 ? -12.602 13.086 -6.527 1 98.06 197 ILE B CA 1
ATOM 3234 C C . ILE B 1 197 ? -12.891 13.57 -5.109 1 98.06 197 ILE B C 1
ATOM 3236 O O . ILE B 1 197 ? -14.023 13.469 -4.637 1 98.06 197 ILE B O 1
ATOM 3240 N N . MET B 1 198 ? -11.875 14.109 -4.438 1 98.31 198 MET B N 1
ATOM 3241 C CA . MET B 1 198 ? -12.062 14.641 -3.096 1 98.31 198 MET B CA 1
ATOM 3242 C C . MET B 1 198 ? -13.125 15.742 -3.092 1 98.31 198 MET B C 1
ATOM 3244 O O . MET B 1 198 ? -14.023 15.734 -2.25 1 98.31 198 MET B O 1
ATOM 3248 N N . ASP B 1 199 ? -13.023 16.641 -4.031 1 97.94 199 ASP B N 1
ATOM 3249 C CA . ASP B 1 199 ? -13.992 17.734 -4.125 1 97.94 199 ASP B CA 1
ATOM 3250 C C . ASP B 1 199 ? -15.398 17.203 -4.363 1 97.94 199 ASP B C 1
ATOM 3252 O O . ASP B 1 199 ? -16.359 17.688 -3.766 1 97.94 199 ASP B O 1
ATOM 3256 N N . TYR B 1 200 ? -15.5 16.281 -5.23 1 97.75 200 TYR B N 1
ATOM 3257 C CA . TYR B 1 200 ? -16.781 15.648 -5.535 1 97.75 200 TYR B CA 1
ATOM 3258 C C . TYR B 1 200 ? -17.406 15.039 -4.281 1 97.75 200 TYR B C 1
ATOM 3260 O O . TYR B 1 200 ? -18.578 15.25 -4.004 1 97.75 200 TYR B O 1
ATOM 3268 N N . LEU B 1 201 ? -16.594 14.344 -3.553 1 97.81 201 LEU B N 1
ATOM 3269 C CA . LEU B 1 201 ? -17.109 13.641 -2.379 1 97.81 201 LEU B CA 1
ATOM 3270 C C . LEU B 1 201 ? -17.469 14.625 -1.27 1 97.81 201 LEU B C 1
ATOM 3272 O O . LEU B 1 201 ? -18.422 14.414 -0.528 1 97.81 201 LEU B O 1
ATOM 3276 N N . LEU B 1 202 ? -16.641 15.648 -1.119 1 97.56 202 LEU B N 1
ATOM 3277 C CA . LEU B 1 202 ? -16.969 16.688 -0.146 1 97.56 202 LEU B CA 1
ATOM 3278 C C . LEU B 1 202 ? -18.312 17.344 -0.478 1 97.56 202 LEU B C 1
ATOM 3280 O O . LEU B 1 202 ? -19.125 17.578 0.412 1 97.56 202 LEU B O 1
ATOM 3284 N N . ALA B 1 203 ? -18.516 17.625 -1.748 1 96.06 203 ALA B N 1
ATOM 3285 C CA . ALA B 1 203 ? -19.781 18.203 -2.178 1 96.06 203 ALA B CA 1
ATOM 3286 C C . ALA B 1 203 ? -20.938 17.25 -1.912 1 96.06 203 ALA B C 1
ATOM 3288 O O . ALA B 1 203 ? -22.016 17.688 -1.471 1 96.06 203 ALA B O 1
ATOM 3289 N N . LYS B 1 204 ? -20.688 16.062 -2.221 1 95.25 204 LYS B N 1
ATOM 3290 C CA . LYS B 1 204 ? -21.703 15.031 -1.979 1 95.25 204 LYS B CA 1
ATOM 3291 C C . LYS B 1 204 ? -22.094 14.984 -0.507 1 95.25 204 LYS B C 1
ATOM 3293 O O . LYS B 1 204 ? -23.281 14.922 -0.18 1 95.25 204 LYS B O 1
ATOM 3298 N N . GLU B 1 205 ? -21.125 15.039 0.371 1 94.94 205 GLU B N 1
ATOM 3299 C CA . GLU B 1 205 ? -21.375 14.953 1.808 1 94.94 205 GLU B CA 1
ATOM 3300 C C . GLU B 1 205 ? -22.016 16.234 2.34 1 94.94 205 GLU B C 1
ATOM 3302 O O . GLU B 1 205 ? -22.781 16.188 3.303 1 94.94 205 GLU B O 1
ATOM 3307 N N . ARG B 1 206 ? -21.688 17.328 1.794 1 92.44 206 ARG B N 1
ATOM 3308 C CA . ARG B 1 206 ? -22.281 18.594 2.193 1 92.44 206 ARG B CA 1
ATOM 3309 C C . ARG B 1 206 ? -23.797 18.578 1.955 1 92.44 206 ARG B C 1
ATOM 3311 O O . ARG B 1 206 ? -24.547 19.188 2.713 1 92.44 206 ARG B O 1
ATOM 3318 N N . LYS B 1 207 ? -24.172 17.906 0.936 1 87.75 207 LYS B N 1
ATOM 3319 C CA . LYS B 1 207 ? -25.594 17.828 0.606 1 87.75 207 LYS B CA 1
ATOM 3320 C C . LYS B 1 207 ? -26.328 16.938 1.601 1 87.75 207 LYS B C 1
ATOM 3322 O O . LYS B 1 207 ? -27.547 17.094 1.786 1 87.75 207 LYS B O 1
ATOM 3327 N N . THR B 1 208 ? -25.625 16.031 2.184 1 81 208 THR B N 1
ATOM 3328 C CA . THR B 1 208 ? -26.281 15.078 3.08 1 81 208 THR B CA 1
ATOM 3329 C C . THR B 1 208 ? -26.219 15.562 4.523 1 81 208 THR B C 1
ATOM 3331 O O . THR B 1 208 ? -26.938 15.055 5.391 1 81 208 THR B O 1
ATOM 3334 N N . LYS B 1 209 ? -25.359 16.5 4.844 1 74.06 209 LYS B N 1
ATOM 3335 C CA . LYS B 1 209 ? -25.281 17.031 6.195 1 74.06 209 LYS B CA 1
ATOM 3336 C C . LYS B 1 209 ? -26.203 18.25 6.363 1 74.06 209 LYS B C 1
ATOM 3338 O O . LYS B 1 209 ? -26.453 18.984 5.406 1 74.06 209 LYS B O 1
#

pLDDT: mean 90.74, std 16.37, range [33.69, 98.94]

Nearest PDB structures (foldseek):
  4zl7-assembly1_A  TM=9.706E-01  e=3.739E-21  Pseudomonas aeruginosa PAO1
  4p3y-assembly1_B  TM=9.766E-01  e=2.315E-18  Acinetobacter baumannii AYE
  3h93-assembly1_A  TM=9.478E-01  e=1.163E-18  Pseudomonas aeruginosa PAO1
  5vyo-assembly4_D  TM=9.573E-01  e=1.304E-18  Burkholderia pseudomallei K96243
  5tlq-assembly1_A  TM=9.443E-01  e=6.844E-17  Pseudomonas aeruginosa PAO1

InterPro domains:
  IPR001853 DSBA-like thioredoxin domain [PF01323] (81-186)
  IPR013766 Thioredoxin domain [PS51352] (14-203)
  IPR017937 Thioredoxin, conserved site [PS00194] (48-66)
  IPR023205 Thiol:disulphide interchange protein DsbA/DsbL [PIRSF001488] (1-208)
  IPR023205 Thiol:disulphide interchange protein DsbA/DsbL [cd03019] (27-207)
  IPR036249 Thioredoxin-like superfamily [SSF52833] (24-203)
  IPR050824 Bacterial Thiol:disulfide Interchange Protein DsbA [PTHR35891] (1-208)